Protein 1P0K (pdb70)

Nearest PDB structures (foldseek):
  1p0k-assembly1_B  TM=1.003E+00  e=6.984E-64  Bacillus subtilis
  1p0k-assembly1_A  TM=1.002E+00  e=3.622E-60  Bacillus subtilis
  1p0n-assembly1_B  TM=1.001E+00  e=4.577E-59  Bacillus subtilis
  3sr7-assembly1_C  TM=9.109E-01  e=2.997E-23  Streptococcus mutans
  3sr7-assembly1_A  TM=9.027E-01  e=6.453E-23  Streptococcus mutans

B-factor: mean 39.79, std 11.66, range [3.36, 75.83]

Structure (mmCIF, N/CA/C/O backbone):
data_1P0K
#
_entry.id   1P0K
#
_cell.length_a   115.833
_cell.length_b   115.833
_cell.length_c   141.520
_cell.angle_alpha   90.00
_cell.angle_beta   90.00
_cell.angle_gamma   90.00
#
_symmetry.space_group_name_H-M   'I 4'
#
loop_
_entity.id
_entity.type
_entity.pdbx_description
1 polymer 'Isopentenyl-diphosphate delta-isomerase'
2 non-polymer 'PHOSPHATE ION'
3 water water
#
loop_
_atom_site.group_PDB
_atom_site.id
_atom_site.type_symbol
_atom_site.label_atom_id
_atom_site.label_alt_id
_atom_site.label_comp_id
_atom_site.label_asym_id
_atom_site.label_entity_id
_atom_site.label_seq_id
_atom_site.pdbx_PDB_ins_code
_atom_site.Cartn_x
_atom_site.Cartn_y
_atom_site.Cartn_z
_atom_site.occupancy
_atom_site.B_iso_or_equiv
_atom_site.auth_seq_id
_atom_site.auth_comp_id
_atom_site.auth_asym_id
_atom_site.auth_atom_id
_atom_site.pdbx_PDB_model_num
ATOM 1 N N . ARG A 1 21 ? 18.807 -6.196 11.453 1.00 60.78 21 ARG A N 1
ATOM 2 C CA . ARG A 1 21 ? 17.618 -5.798 12.258 1.00 60.07 21 ARG A CA 1
ATOM 3 C C . ARG A 1 21 ? 17.871 -4.502 13.036 1.00 59.01 21 ARG A C 1
ATOM 4 O O . ARG A 1 21 ? 18.929 -3.884 12.910 1.00 59.73 21 ARG A O 1
ATOM 12 N N . GLU A 1 22 ? 16.900 -4.090 13.844 1.00 56.64 22 GLU A N 1
ATOM 13 C CA . GLU A 1 22 ? 17.038 -2.851 14.602 1.00 53.22 22 GLU A CA 1
ATOM 14 C C . GLU A 1 22 ? 17.810 -2.977 15.925 1.00 47.92 22 GLU A C 1
ATOM 15 O O . GLU A 1 22 ? 17.759 -4.003 16.598 1.00 46.44 22 GLU A O 1
ATOM 21 N N . THR A 1 23 ? 18.525 -1.915 16.283 1.00 42.07 23 THR A N 1
ATOM 22 C CA . THR A 1 23 ? 19.297 -1.864 17.526 1.00 37.87 23 THR A CA 1
ATOM 23 C C . THR A 1 23 ? 18.385 -1.470 18.686 1.00 34.62 23 THR A C 1
ATOM 24 O O . THR A 1 23 ? 18.765 -1.587 19.851 1.00 33.89 23 THR A O 1
ATOM 28 N N . GLY A 1 24 ? 17.197 -0.975 18.357 1.00 31.77 24 GLY A N 1
ATOM 29 C CA . GLY A 1 24 ? 16.274 -0.519 19.381 1.00 30.35 24 GLY A CA 1
ATOM 30 C C . GLY A 1 24 ? 16.533 0.941 19.764 1.00 30.75 24 GLY A C 1
ATOM 31 O O . GLY A 1 24 ? 15.739 1.557 20.493 1.00 31.64 24 GLY A O 1
ATOM 32 N N . LEU A 1 25 ? 17.629 1.513 19.277 1.00 29.39 25 LEU A N 1
ATOM 33 C CA . LEU A 1 25 ? 17.962 2.904 19.622 1.00 29.15 25 LEU A CA 1
ATOM 34 C C . LEU A 1 25 ? 16.924 3.936 19.138 1.00 30.91 25 LEU A C 1
ATOM 35 O O . LEU A 1 25 ? 16.826 5.019 19.711 1.00 29.59 25 LEU A O 1
ATOM 40 N N . ASP A 1 26 ? 16.135 3.601 18.118 1.00 29.43 26 ASP A N 1
ATOM 41 C CA . ASP A 1 26 ? 15.081 4.522 17.660 1.00 33.52 26 ASP A CA 1
ATOM 42 C C . ASP A 1 26 ? 13.949 4.622 18.704 1.00 32.98 26 ASP A C 1
ATOM 43 O O . ASP A 1 26 ? 13.121 5.526 18.633 1.00 33.85 26 ASP A O 1
ATOM 48 N N . ASP A 1 27 ? 13.909 3.685 19.657 1.00 30.83 27 ASP A N 1
ATOM 49 C CA . ASP A 1 27 ? 12.914 3.702 20.726 1.00 30.73 27 ASP A CA 1
ATOM 50 C C . ASP A 1 27 ? 13.363 4.646 21.846 1.00 30.32 27 ASP A C 1
ATOM 51 O O . ASP A 1 27 ? 12.699 4.748 22.876 1.00 31.14 27 ASP A O 1
ATOM 56 N N . ILE A 1 28 ? 14.491 5.313 21.647 1.00 29.04 28 ILE A N 1
ATOM 57 C CA . ILE A 1 28 ? 15.034 6.243 22.647 1.00 27.84 28 ILE A CA 1
ATOM 58 C C . ILE A 1 28 ? 14.958 7.690 22.126 1.00 28.41 28 ILE A C 1
ATOM 59 O O . ILE A 1 28 ? 15.363 7.983 20.994 1.00 28.96 28 ILE A O 1
ATOM 64 N N . THR A 1 29 ? 14.384 8.577 22.940 1.00 30.06 29 THR A N 1
ATOM 65 C CA . THR A 1 29 ? 14.289 9.999 22.604 1.00 30.63 29 THR A CA 1
ATOM 66 C C . THR A 1 29 ? 14.800 10.820 23.783 1.00 29.92 29 THR A C 1
ATOM 67 O O . THR A 1 29 ? 14.247 10.747 24.881 1.00 29.66 29 THR A O 1
ATOM 71 N N . PHE A 1 30 ? 15.854 11.597 23.555 1.00 31.00 30 PHE A N 1
ATOM 72 C CA . PHE A 1 30 ? 16.399 12.445 24.614 1.00 30.71 30 PHE A CA 1
ATOM 73 C C . PHE A 1 30 ? 15.370 13.539 24.895 1.00 31.38 30 PHE A C 1
ATOM 74 O O . PHE A 1 30 ? 14.629 13.963 23.986 1.00 30.21 30 PHE A O 1
ATOM 82 N N . VAL A 1 31 ? 15.319 13.980 26.148 1.00 29.78 31 VAL A N 1
ATOM 83 C CA . VAL A 1 31 ? 14.445 15.080 26.526 1.00 31.54 31 VAL A CA 1
ATOM 84 C C . VAL A 1 31 ? 15.213 16.351 26.121 1.00 32.37 31 VAL A C 1
ATOM 85 O O . VAL A 1 31 ? 16.352 16.553 26.538 1.00 32.90 31 VAL A O 1
ATOM 89 N N . HIS A 1 32 ? 14.594 17.180 25.284 1.00 31.54 32 HIS A N 1
ATOM 90 C CA . HIS A 1 32 ? 15.206 18.417 24.810 1.00 33.20 32 HIS A CA 1
ATOM 91 C C . HIS A 1 32 ? 15.554 19.390 25.935 1.00 32.47 32 HIS A C 1
ATOM 92 O O . HIS A 1 32 ? 14.749 19.626 26.848 1.00 33.71 32 HIS A O 1
ATOM 99 N N . VAL A 1 33 ? 16.762 19.938 25.863 1.00 32.12 33 VAL A N 1
ATOM 100 C CA . VAL A 1 33 ? 17.266 20.899 26.843 1.00 34.65 33 VAL A CA 1
ATOM 101 C C . VAL A 1 33 ? 17.290 22.249 26.135 1.00 34.14 33 VAL A C 1
ATOM 102 O O . VAL A 1 33 ? 18.019 22.429 25.166 1.00 32.85 33 VAL A O 1
ATOM 106 N N . SER A 1 34 ? 16.471 23.183 26.618 1.00 33.04 34 SER A N 1
ATOM 107 C CA . SER A 1 34 ? 16.368 24.517 26.020 1.00 33.03 34 SER A CA 1
ATOM 108 C C . SER A 1 34 ? 17.531 25.469 26.305 1.00 33.32 34 SER A C 1
ATOM 109 O O . SER A 1 34 ? 17.858 26.322 25.472 1.00 33.99 34 SER A O 1
ATOM 112 N N . LEU A 1 35 ? 18.131 25.313 27.483 1.00 34.18 35 LEU A N 1
ATOM 113 C CA . LEU A 1 35 ? 19.231 26.154 27.962 1.00 36.13 35 LEU A CA 1
ATOM 114 C C . LEU A 1 35 ? 20.427 25.296 28.405 1.00 36.37 35 LEU A C 1
ATOM 115 O O . LEU A 1 35 ? 20.755 25.222 29.588 1.00 35.16 35 LEU A O 1
ATOM 120 N N . PRO A 1 36 ? 21.091 24.632 27.452 1.00 35.70 36 PRO A N 1
ATOM 121 C CA . PRO A 1 36 ? 22.242 23.786 27.778 1.00 38.14 36 PRO A CA 1
ATOM 122 C C . PRO A 1 36 ? 23.373 24.521 28.515 1.00 41.18 36 PRO A C 1
ATOM 123 O O . PRO A 1 36 ? 24.102 23.913 29.293 1.00 42.58 36 PRO A O 1
ATOM 127 N N . ASP A 1 37 ? 23.524 25.820 28.278 1.00 43.72 37 ASP A N 1
ATOM 128 C CA . ASP A 1 37 ? 24.556 26.595 28.987 1.00 46.09 37 ASP A CA 1
ATOM 129 C C . ASP A 1 37 ? 25.922 25.934 28.855 1.00 47.68 37 ASP A C 1
ATOM 130 O O . ASP A 1 37 ? 26.665 25.826 29.831 1.00 48.48 37 ASP A O 1
ATOM 135 N N . LEU A 1 38 ? 26.256 25.500 27.650 1.00 47.68 38 LEU A N 1
ATOM 136 C CA . LEU A 1 38 ? 27.521 24.828 27.436 1.00 48.22 38 LEU A CA 1
ATOM 137 C C . LEU A 1 38 ? 28.111 25.213 26.093 1.00 48.04 38 LEU A C 1
ATOM 138 O O . LEU A 1 38 ? 27.389 25.367 25.105 1.00 47.93 38 LEU A O 1
ATOM 143 N N . ALA A 1 39 ? 29.430 25.384 26.059 1.00 49.83 39 ALA A N 1
ATOM 144 C CA . ALA A 1 39 ? 30.121 25.716 24.813 1.00 49.29 39 ALA A CA 1
ATOM 145 C C . ALA A 1 39 ? 30.778 24.434 24.312 1.00 48.74 39 ALA A C 1
ATOM 146 O O . ALA A 1 39 ? 31.298 23.652 25.101 1.00 48.25 39 ALA A O 1
ATOM 148 N N . LEU A 1 40 ? 30.742 24.236 22.999 1.00 49.61 40 LEU A N 1
ATOM 149 C CA . LEU A 1 40 ? 31.308 23.062 22.353 1.00 52.32 40 LEU A CA 1
ATOM 150 C C . LEU A 1 40 ? 32.733 22.740 22.795 1.00 53.13 40 LEU A C 1
ATOM 151 O O . LEU A 1 40 ? 33.117 21.574 22.825 1.00 53.71 40 LEU A O 1
ATOM 156 N N . GLU A 1 41 ? 33.504 23.769 23.150 1.00 54.08 41 GLU A N 1
ATOM 157 C CA . GLU A 1 41 ? 34.896 23.600 23.579 1.00 55.04 41 GLU A CA 1
ATOM 158 C C . GLU A 1 41 ? 35.066 23.097 25.008 1.00 53.79 41 GLU A C 1
ATOM 159 O O . GLU A 1 41 ? 36.162 22.699 25.401 1.00 53.14 41 GLU A O 1
ATOM 165 N N . GLN A 1 42 ? 33.998 23.124 25.794 1.00 51.86 42 GLN A N 1
ATOM 166 C CA . GLN A 1 42 ? 34.080 22.651 27.173 1.00 50.20 42 GLN A CA 1
ATOM 167 C C . GLN A 1 42 ? 33.738 21.159 27.265 1.00 48.49 42 GLN A C 1
ATOM 168 O O . GLN A 1 42 ? 33.896 20.534 28.320 1.00 46.48 42 GLN A O 1
ATOM 174 N N . VAL A 1 43 ? 33.274 20.589 26.159 1.00 46.15 43 VAL A N 1
ATOM 175 C CA . VAL A 1 43 ? 32.890 19.187 26.161 1.00 45.30 43 VAL A CA 1
ATOM 176 C C . VAL A 1 43 ? 34.074 18.230 26.208 1.00 44.72 43 VAL A C 1
ATOM 177 O O . VAL A 1 43 ? 34.987 18.313 25.382 1.00 45.67 43 VAL A O 1
ATOM 181 N N . ASP A 1 44 ? 34.043 17.334 27.189 1.00 44.43 44 ASP A N 1
ATOM 182 C CA . ASP A 1 44 ? 35.077 16.319 27.389 1.00 45.15 44 ASP A CA 1
ATOM 183 C C . ASP A 1 44 ? 34.521 14.926 27.061 1.00 45.00 44 ASP A C 1
ATOM 184 O O . ASP A 1 44 ? 33.610 14.439 27.736 1.00 44.31 44 ASP A O 1
ATOM 189 N N . ILE A 1 45 ? 35.081 14.270 26.050 1.00 43.53 45 ILE A N 1
ATOM 190 C CA . ILE A 1 45 ? 34.592 12.947 25.679 1.00 42.43 45 ILE A CA 1
ATOM 191 C C . ILE A 1 45 ? 35.459 11.791 26.171 1.00 43.13 45 ILE A C 1
ATOM 192 O O . ILE A 1 45 ? 35.329 10.655 25.701 1.00 41.89 45 ILE A O 1
ATOM 197 N N . SER A 1 46 ? 36.340 12.064 27.123 1.00 42.71 46 SER A N 1
ATOM 198 C CA . SER A 1 46 ? 37.192 11.009 27.647 1.00 44.31 46 SER A CA 1
ATOM 199 C C . SER A 1 46 ? 36.327 10.041 28.447 1.00 44.09 46 SER A C 1
ATOM 200 O O . SER A 1 46 ? 35.295 10.429 29.005 1.00 43.77 46 SER A O 1
ATOM 203 N N . THR A 1 47 ? 36.733 8.779 28.503 1.00 41.69 47 THR A N 1
ATOM 204 C CA . THR A 1 47 ? 35.941 7.782 29.215 1.00 43.14 47 THR A CA 1
ATOM 205 C C . THR A 1 47 ? 36.809 6.679 29.819 1.00 45.03 47 THR A C 1
ATOM 206 O O . THR A 1 47 ? 38.035 6.758 29.801 1.00 44.95 47 THR A O 1
ATOM 210 N N . LYS A 1 48 ? 36.163 5.642 30.338 1.00 47.52 48 LYS A N 1
ATOM 211 C CA . LYS A 1 48 ? 36.885 4.527 30.930 1.00 49.23 48 LYS A CA 1
ATOM 212 C C . LYS A 1 48 ? 36.302 3.161 30.616 1.00 49.44 48 LYS A C 1
ATOM 213 O O . LYS A 1 48 ? 35.088 2.972 30.587 1.00 49.51 48 LYS A O 1
ATOM 219 N N . ILE A 1 49 ? 37.186 2.205 30.369 1.00 48.85 49 ILE A N 1
ATOM 220 C CA . ILE A 1 49 ? 36.782 0.845 30.100 1.00 51.09 49 ILE A CA 1
ATOM 221 C C . ILE A 1 49 ? 37.445 0.034 31.201 1.00 52.59 49 ILE A C 1
ATOM 222 O O . ILE A 1 49 ? 38.616 -0.327 31.101 1.00 52.59 49 ILE A O 1
ATOM 227 N N . GLY A 1 50 ? 36.696 -0.243 32.261 1.00 54.45 50 GLY A N 1
ATOM 228 C CA . GLY A 1 50 ? 37.268 -0.979 33.367 1.00 55.96 50 GLY A CA 1
ATOM 229 C C . GLY A 1 50 ? 38.299 -0.054 33.993 1.00 55.17 50 GLY A C 1
ATOM 230 O O . GLY A 1 50 ? 37.957 1.046 34.398 1.00 55.62 50 GLY A O 1
ATOM 231 N N . GLU A 1 51 ? 39.560 -0.475 34.028 1.00 56.30 51 GLU A N 1
ATOM 232 C CA . GLU A 1 51 ? 40.623 0.330 34.613 1.00 56.10 51 GLU A CA 1
ATOM 233 C C . GLU A 1 51 ? 41.352 1.179 33.572 1.00 54.00 51 GLU A C 1
ATOM 234 O O . GLU A 1 51 ? 42.165 2.032 33.916 1.00 52.53 51 GLU A O 1
ATOM 240 N N . LEU A 1 52 ? 41.052 0.947 32.297 1.00 51.59 52 LEU A N 1
ATOM 241 C CA . LEU A 1 52 ? 41.678 1.694 31.209 1.00 48.92 52 LEU A CA 1
ATOM 242 C C . LEU A 1 52 ? 41.050 3.048 30.983 1.00 47.87 52 LEU A C 1
ATOM 243 O O . LEU A 1 52 ? 39.845 3.223 31.138 1.00 47.17 52 LEU A O 1
ATOM 248 N N . SER A 1 53 ? 41.872 4.002 30.577 1.00 48.17 53 SER A N 1
ATOM 249 C CA . SER A 1 53 ? 41.394 5.346 30.311 1.00 49.17 53 SER A CA 1
ATOM 250 C C . SER A 1 53 ? 41.552 5.625 28.835 1.00 48.72 53 SER A C 1
ATOM 251 O O . SER A 1 53 ? 42.611 5.371 28.252 1.00 50.66 53 SER A O 1
ATOM 254 N N . SER A 1 54 ? 40.497 6.144 28.223 1.00 46.55 54 SER A N 1
ATOM 255 C CA . SER A 1 54 ? 40.524 6.459 26.804 1.00 44.68 54 SER A CA 1
ATOM 256 C C . SER A 1 54 ? 40.088 7.897 26.517 1.00 43.52 54 SER A C 1
ATOM 257 O O . SER A 1 54 ? 39.140 8.404 27.098 1.00 44.97 54 SER A O 1
ATOM 260 N N . SER A 1 55 ? 40.785 8.550 25.611 1.00 42.37 55 SER A N 1
ATOM 261 C CA . SER A 1 55 ? 40.450 9.908 25.249 1.00 42.36 55 SER A CA 1
ATOM 262 C C . SER A 1 55 ? 39.232 9.953 24.322 1.00 41.09 55 SER A C 1
ATOM 263 O O . SER A 1 55 ? 38.680 11.025 24.054 1.00 41.44 55 SER A O 1
ATOM 266 N N . SER A 1 56 ? 38.826 8.793 23.816 1.00 40.40 56 SER A N 1
ATOM 267 C CA . SER A 1 56 ? 37.674 8.703 22.917 1.00 38.43 56 SER A CA 1
ATOM 268 C C . SER A 1 56 ? 36.662 7.660 23.382 1.00 36.60 56 SER A C 1
ATOM 269 O O . SER A 1 56 ? 37.032 6.633 23.957 1.00 37.03 56 SER A O 1
ATOM 272 N N . PRO A 1 57 ? 35.361 7.926 23.158 1.00 34.54 57 PRO A N 1
ATOM 273 C CA . PRO A 1 57 ? 34.294 6.999 23.547 1.00 34.66 57 PRO A CA 1
ATOM 274 C C . PRO A 1 57 ? 33.927 6.122 22.332 1.00 34.11 57 PRO A C 1
ATOM 275 O O . PRO A 1 57 ? 32.940 5.381 22.341 1.00 32.99 57 PRO A O 1
ATOM 279 N N . ILE A 1 58 ? 34.738 6.217 21.281 1.00 32.75 58 ILE A N 1
ATOM 280 C CA . ILE A 1 58 ? 34.519 5.426 20.072 1.00 32.54 58 ILE A CA 1
ATOM 281 C C . ILE A 1 58 ? 35.807 4.720 19.676 1.00 31.58 58 ILE A C 1
ATOM 282 O O . ILE A 1 58 ? 36.875 5.322 19.711 1.00 31.22 58 ILE A O 1
ATOM 287 N N . PHE A 1 59 ? 35.725 3.432 19.359 1.00 31.23 59 PHE A N 1
ATOM 288 C CA . PHE A 1 59 ? 36.926 2.731 18.920 1.00 32.00 59 PHE A CA 1
ATOM 289 C C . PHE A 1 59 ? 36.664 2.035 17.596 1.00 30.99 59 PHE A C 1
ATOM 290 O O . PHE A 1 59 ? 35.515 1.859 17.183 1.00 31.57 59 PHE A O 1
ATOM 298 N N . ILE A 1 60 ? 37.745 1.665 16.922 1.00 31.47 60 ILE A N 1
ATOM 299 C CA . ILE A 1 60 ? 37.662 0.994 15.635 1.00 33.29 60 ILE A CA 1
ATOM 300 C C . ILE A 1 60 ? 37.692 -0.505 15.811 1.00 34.03 60 ILE A C 1
ATOM 301 O O . ILE A 1 60 ? 38.559 -1.025 16.507 1.00 34.74 60 ILE A O 1
ATOM 306 N N . ASN A 1 61 ? 36.749 -1.190 15.179 1.00 35.85 61 ASN A N 1
ATOM 307 C CA . ASN A 1 61 ? 36.676 -2.647 15.182 1.00 38.46 61 ASN A CA 1
ATOM 308 C C . ASN A 1 61 ? 37.171 -3.130 13.816 1.00 41.35 61 ASN A C 1
ATOM 309 O O . ASN A 1 61 ? 36.441 -3.056 12.821 1.00 42.00 61 ASN A O 1
ATOM 314 N N . ALA A 1 62 ? 38.399 -3.620 13.750 1.00 42.33 62 ALA A N 1
ATOM 315 C CA . ALA A 1 62 ? 38.926 -4.122 12.486 1.00 44.84 62 ALA A CA 1
ATOM 316 C C . ALA A 1 62 ? 38.295 -5.475 12.142 1.00 48.24 62 ALA A C 1
ATOM 317 O O . ALA A 1 62 ? 37.797 -6.177 13.020 1.00 48.52 62 ALA A O 1
ATOM 319 N N . MET A 1 63 ? 38.289 -5.830 10.862 1.00 52.05 63 MET A N 1
ATOM 320 C CA . MET A 1 63 ? 37.769 -7.134 10.460 1.00 55.82 63 MET A CA 1
ATOM 321 C C . MET A 1 63 ? 38.945 -8.084 10.276 1.00 56.07 63 MET A C 1
ATOM 322 O O . MET A 1 63 ? 40.091 -7.656 10.065 1.00 55.00 63 MET A O 1
ATOM 327 N N . THR A 1 64 ? 38.664 -9.380 10.348 1.00 57.10 64 THR A N 1
ATOM 328 C CA . THR A 1 64 ? 39.707 -10.382 10.176 1.00 57.56 64 THR A CA 1
ATOM 329 C C . THR A 1 64 ? 40.251 -10.303 8.749 1.00 56.47 64 THR A C 1
ATOM 330 O O . THR A 1 64 ? 41.446 -10.480 8.528 1.00 56.81 64 THR A O 1
ATOM 334 N N . GLY A 1 65 ? 39.371 -10.022 7.787 1.00 56.11 65 GLY A N 1
ATOM 335 C CA . GLY A 1 65 ? 39.792 -9.913 6.396 1.00 55.27 65 GLY A CA 1
ATOM 336 C C . GLY A 1 65 ? 40.171 -11.233 5.739 1.00 54.90 65 GLY A C 1
ATOM 337 O O . GLY A 1 65 ? 39.957 -12.303 6.313 1.00 54.08 65 GLY A O 1
ATOM 338 N N . GLY A 1 66 ? 40.743 -11.157 4.538 1.00 53.93 66 GLY A N 1
ATOM 339 C CA . GLY A 1 66 ? 41.136 -12.358 3.814 1.00 54.06 66 GLY A CA 1
ATOM 340 C C . GLY A 1 66 ? 42.587 -12.769 4.013 1.00 54.91 66 GLY A C 1
ATOM 341 O O . GLY A 1 66 ? 43.084 -13.702 3.366 1.00 54.43 66 GLY A O 1
ATOM 342 N N . GLY A 1 67 ? 43.278 -12.078 4.912 1.00 52.64 67 GLY A N 1
ATOM 343 C CA . GLY A 1 67 ? 44.668 -12.404 5.164 1.00 51.87 67 GLY A CA 1
ATOM 344 C C . GLY A 1 67 ? 45.567 -11.855 4.076 1.00 50.11 67 GLY A C 1
ATOM 345 O O . GLY A 1 67 ? 45.175 -10.966 3.314 1.00 51.87 67 GLY A O 1
ATOM 346 N N . GLY A 1 68 ? 46.777 -12.382 3.997 1.00 48.53 68 GLY A N 1
ATOM 347 C CA . GLY A 1 68 ? 47.702 -11.912 2.987 1.00 46.11 68 GLY A CA 1
ATOM 348 C C . GLY A 1 68 ? 48.182 -10.504 3.290 1.00 45.00 68 GLY A C 1
ATOM 349 O O . GLY A 1 68 ? 47.884 -9.944 4.349 1.00 41.52 68 GLY A O 1
ATOM 350 N N . LYS A 1 69 ? 48.921 -9.932 2.345 1.00 43.32 69 LYS A N 1
ATOM 351 C CA . LYS A 1 69 ? 49.463 -8.594 2.487 1.00 42.78 69 LYS A CA 1
ATOM 352 C C . LYS A 1 69 ? 48.384 -7.527 2.477 1.00 39.82 69 LYS A C 1
ATOM 353 O O . LYS A 1 69 ? 48.600 -6.417 2.952 1.00 39.26 69 LYS A O 1
ATOM 359 N N . LEU A 1 70 ? 47.219 -7.849 1.930 1.00 38.59 70 LEU A N 1
ATOM 360 C CA . LEU A 1 70 ? 46.142 -6.863 1.907 1.00 37.87 70 LEU A CA 1
ATOM 361 C C . LEU A 1 70 ? 45.667 -6.633 3.354 1.00 34.99 70 LEU A C 1
ATOM 362 O O . LEU A 1 70 ? 45.498 -5.505 3.775 1.00 34.16 70 LEU A O 1
ATOM 367 N N . THR A 1 71 ? 45.452 -7.703 4.105 1.00 36.41 71 THR A N 1
ATOM 368 C CA . THR A 1 71 ? 45.022 -7.552 5.499 1.00 37.50 71 THR A CA 1
ATOM 369 C C . THR A 1 71 ? 46.135 -6.839 6.285 1.00 35.80 71 THR A C 1
ATOM 370 O O . THR A 1 71 ? 45.865 -6.026 7.165 1.00 33.89 71 THR A O 1
ATOM 374 N N . TYR A 1 72 ? 47.386 -7.132 5.942 1.00 35.64 72 TYR A N 1
ATOM 375 C CA . TYR A 1 72 ? 48.530 -6.485 6.588 1.00 33.46 72 TYR A CA 1
ATOM 376 C C . TYR A 1 72 ? 48.464 -4.963 6.423 1.00 33.47 72 TYR A C 1
ATOM 377 O O . TYR A 1 72 ? 48.613 -4.199 7.386 1.00 31.09 72 TYR A O 1
ATOM 386 N N . GLU A 1 73 ? 48.231 -4.503 5.194 1.00 31.38 73 GLU A N 1
ATOM 387 C CA . GLU A 1 73 ? 48.179 -3.062 4.948 1.00 31.53 73 GLU A CA 1
ATOM 388 C C . GLU A 1 73 ? 46.939 -2.408 5.514 1.00 30.91 73 GLU A C 1
ATOM 389 O O . GLU A 1 73 ? 46.981 -1.256 5.951 1.00 31.61 73 GLU A O 1
ATOM 395 N N . ILE A 1 74 ? 45.825 -3.133 5.503 1.00 31.66 74 ILE A N 1
ATOM 396 C CA . ILE A 1 74 ? 44.602 -2.584 6.074 1.00 29.79 74 ILE A CA 1
ATOM 397 C C . ILE A 1 74 ? 44.879 -2.369 7.570 1.00 28.89 74 ILE A C 1
ATOM 398 O O . ILE A 1 74 ? 44.624 -1.285 8.107 1.00 28.53 74 ILE A O 1
ATOM 403 N N . ASN A 1 75 ? 45.414 -3.399 8.233 1.00 30.09 75 ASN A N 1
ATOM 404 C CA . ASN A 1 75 ? 45.714 -3.286 9.673 1.00 31.55 75 ASN A CA 1
ATOM 405 C C . ASN A 1 75 ? 46.736 -2.187 9.945 1.00 32.21 75 ASN A C 1
ATOM 406 O O . ASN A 1 75 ? 46.586 -1.405 10.890 1.00 31.46 75 ASN A O 1
ATOM 411 N N . LYS A 1 76 ? 47.765 -2.096 9.111 1.00 31.73 76 LYS A N 1
ATOM 412 C CA . LYS A 1 76 ? 48.760 -1.050 9.319 1.00 32.17 76 LYS A CA 1
ATOM 413 C C . LYS A 1 76 ? 48.109 0.335 9.210 1.00 34.52 76 LYS A C 1
ATOM 414 O O . LYS A 1 76 ? 48.385 1.227 10.030 1.00 33.41 76 LYS A O 1
ATOM 420 N N . SER A 1 77 ? 47.229 0.527 8.219 1.00 32.39 77 SER A N 1
ATOM 421 C CA . SER A 1 77 ? 46.566 1.819 8.059 1.00 31.83 77 SER A CA 1
ATOM 422 C C . SER A 1 77 ? 45.612 2.125 9.208 1.00 31.20 77 SER A C 1
ATOM 423 O O . SER A 1 77 ? 45.534 3.259 9.668 1.00 31.85 77 SER A O 1
ATOM 426 N N . LEU A 1 78 ? 44.864 1.118 9.652 1.00 32.71 78 LEU A N 1
ATOM 427 C CA . LEU A 1 78 ? 43.939 1.320 10.777 1.00 30.79 78 LEU A CA 1
ATOM 428 C C . LEU A 1 78 ? 44.747 1.729 12.011 1.00 30.35 78 LEU A C 1
ATOM 429 O O . LEU A 1 78 ? 44.359 2.636 12.741 1.00 30.83 78 LEU A O 1
ATOM 434 N N . ALA A 1 79 ? 45.873 1.059 12.228 1.00 30.25 79 ALA A N 1
ATOM 435 C CA . ALA A 1 79 ? 46.734 1.368 13.375 1.00 32.27 79 ALA A CA 1
ATOM 436 C C . ALA A 1 79 ? 47.296 2.793 13.270 1.00 33.74 79 ALA A C 1
ATOM 437 O O . ALA A 1 79 ? 47.339 3.533 14.263 1.00 34.22 79 ALA A O 1
ATOM 439 N N . ARG A 1 80 ? 47.734 3.189 12.076 1.00 34.17 80 ARG A N 1
ATOM 440 C CA . ARG A 1 80 ? 48.255 4.550 11.915 1.00 37.31 80 ARG A CA 1
ATOM 441 C C . ARG A 1 80 ? 47.169 5.591 12.181 1.00 35.70 80 ARG A C 1
ATOM 442 O O . ARG A 1 80 ? 47.405 6.575 12.877 1.00 36.54 80 ARG A O 1
ATOM 450 N N . ALA A 1 81 ? 45.975 5.383 11.635 1.00 35.35 81 ALA A N 1
ATOM 451 C CA . ALA A 1 81 ? 44.902 6.350 11.863 1.00 36.14 81 ALA A CA 1
ATOM 452 C C . ALA A 1 81 ? 44.507 6.383 13.351 1.00 36.92 81 ALA A C 1
ATOM 453 O O . ALA A 1 81 ? 44.329 7.459 13.933 1.00 38.15 81 ALA A O 1
ATOM 455 N N . ALA A 1 82 ? 44.394 5.208 13.973 1.00 37.45 82 ALA A N 1
ATOM 456 C CA . ALA A 1 82 ? 44.039 5.132 15.393 1.00 37.35 82 ALA A CA 1
ATOM 457 C C . ALA A 1 82 ? 45.057 5.899 16.231 1.00 37.42 82 ALA A C 1
ATOM 458 O O . ALA A 1 82 ? 44.700 6.629 17.149 1.00 37.82 82 ALA A O 1
ATOM 460 N N . SER A 1 83 ? 46.329 5.727 15.900 1.00 38.46 83 SER A N 1
ATOM 461 C CA . SER A 1 83 ? 47.399 6.390 16.629 1.00 39.53 83 SER A CA 1
ATOM 462 C C . SER A 1 83 ? 47.330 7.914 16.511 1.00 40.83 83 SER A C 1
ATOM 463 O O . SER A 1 83 ? 47.538 8.630 17.497 1.00 40.53 83 SER A O 1
ATOM 466 N N . GLN A 1 84 ? 47.027 8.403 15.313 1.00 40.06 84 GLN A N 1
ATOM 467 C CA . GLN A 1 84 ? 46.958 9.839 15.071 1.00 43.07 84 GLN A CA 1
ATOM 468 C C . GLN A 1 84 ? 45.702 10.480 15.636 1.00 42.83 84 GLN A C 1
ATOM 469 O O . GLN A 1 84 ? 45.746 11.601 16.144 1.00 42.30 84 GLN A O 1
ATOM 475 N N . ALA A 1 85 ? 44.584 9.765 15.556 1.00 40.62 85 ALA A N 1
ATOM 476 C CA . ALA A 1 85 ? 43.320 10.281 16.066 1.00 40.75 85 ALA A CA 1
ATOM 477 C C . ALA A 1 85 ? 43.196 10.092 17.573 1.00 40.26 85 ALA A C 1
ATOM 478 O O . ALA A 1 85 ? 42.340 10.702 18.204 1.00 40.09 85 ALA A O 1
ATOM 480 N N . GLY A 1 86 ? 44.039 9.229 18.140 1.00 40.75 86 GLY A N 1
ATOM 481 C CA . GLY A 1 86 ? 43.993 8.971 19.571 1.00 37.99 86 GLY A CA 1
ATOM 482 C C . GLY A 1 86 ? 42.851 8.059 20.002 1.00 37.49 86 GLY A C 1
ATOM 483 O O . GLY A 1 86 ? 42.392 8.133 21.142 1.00 39.60 86 GLY A O 1
ATOM 484 N N . ILE A 1 87 ? 42.369 7.199 19.111 1.00 34.81 87 ILE A N 1
ATOM 485 C CA . ILE A 1 87 ? 41.292 6.305 19.484 1.00 33.04 87 ILE A CA 1
ATOM 486 C C . ILE A 1 87 ? 41.757 4.863 19.531 1.00 31.30 87 ILE A C 1
ATOM 487 O O . ILE A 1 87 ? 42.728 4.475 18.875 1.00 31.99 87 ILE A O 1
ATOM 492 N N . PRO A 1 88 ? 41.080 4.047 20.340 1.00 29.96 88 PRO A N 1
ATOM 493 C CA . PRO A 1 88 ? 41.486 2.643 20.434 1.00 29.83 88 PRO A CA 1
ATOM 494 C C . PRO A 1 88 ? 41.177 1.801 19.212 1.00 28.85 88 PRO A C 1
ATOM 495 O O . PRO A 1 88 ? 40.265 2.103 18.446 1.00 29.41 88 PRO A O 1
ATOM 499 N N . LEU A 1 89 ? 41.984 0.764 19.025 1.00 28.27 89 LEU A N 1
ATOM 500 C CA . LEU A 1 89 ? 41.848 -0.158 17.902 1.00 30.33 89 LEU A CA 1
ATOM 501 C C . LEU A 1 89 ? 41.721 -1.598 18.380 1.00 29.89 89 LEU A C 1
ATOM 502 O O . LEU A 1 89 ? 42.596 -2.105 19.090 1.00 29.69 89 LEU A O 1
ATOM 507 N N . ALA A 1 90 ? 40.646 -2.258 17.973 1.00 27.76 90 ALA A N 1
ATOM 508 C CA . ALA A 1 90 ? 40.425 -3.655 18.318 1.00 29.26 90 ALA A CA 1
ATOM 509 C C . ALA A 1 90 ? 40.711 -4.442 17.036 1.00 32.23 90 ALA A C 1
ATOM 510 O O . ALA A 1 90 ? 40.047 -4.234 16.001 1.00 32.32 90 ALA A O 1
ATOM 512 N N . VAL A 1 91 ? 41.697 -5.334 17.080 1.00 29.55 91 VAL A N 1
ATOM 513 C CA . VAL A 1 91 ? 42.029 -6.107 15.888 1.00 30.32 91 VAL A CA 1
ATOM 514 C C . VAL A 1 91 ? 41.006 -7.217 15.605 1.00 31.58 91 VAL A C 1
ATOM 515 O O . VAL A 1 91 ? 40.155 -7.525 16.455 1.00 30.78 91 VAL A O 1
ATOM 519 N N . GLY A 1 92 ? 41.071 -7.775 14.395 1.00 31.55 92 GLY A N 1
ATOM 520 C CA . GLY A 1 92 ? 40.208 -8.886 14.027 1.00 33.40 92 GLY A CA 1
ATOM 521 C C . GLY A 1 92 ? 40.729 -10.130 14.750 1.00 34.74 92 GLY A C 1
ATOM 522 O O . GLY A 1 92 ? 41.717 -10.039 15.487 1.00 31.96 92 GLY A O 1
ATOM 523 N N . SER A 1 93 ? 40.095 -11.285 14.551 1.00 34.29 93 SER A N 1
ATOM 524 C CA . SER A 1 93 ? 40.515 -12.516 15.233 1.00 37.66 93 SER A CA 1
ATOM 525 C C . SER A 1 93 ? 41.989 -12.882 15.031 1.00 37.80 93 SER A C 1
ATOM 526 O O . SER A 1 93 ? 42.494 -12.862 13.912 1.00 37.17 93 SER A O 1
ATOM 529 N N . GLN A 1 94 ? 42.670 -13.232 16.119 1.00 37.72 94 GLN A N 1
ATOM 530 C CA . GLN A 1 94 ? 44.080 -13.599 16.042 1.00 36.83 94 GLN A CA 1
ATOM 531 C C . GLN A 1 94 ? 44.260 -15.108 16.082 1.00 38.19 94 GLN A C 1
ATOM 532 O O . GLN A 1 94 ? 45.390 -15.590 16.130 1.00 38.50 94 GLN A O 1
ATOM 538 N N . MET A 1 95 ? 43.155 -15.846 16.058 1.00 41.29 95 MET A N 1
ATOM 539 C CA . MET A 1 95 ? 43.203 -17.306 16.144 1.00 46.80 95 MET A CA 1
ATOM 540 C C . MET A 1 95 ? 44.140 -17.935 15.101 1.00 47.61 95 MET A C 1
ATOM 541 O O . MET A 1 95 ? 44.975 -18.770 15.435 1.00 48.74 95 MET A O 1
ATOM 546 N N . SER A 1 96 ? 44.041 -17.511 13.851 1.00 49.29 96 SER A N 1
ATOM 547 C CA . SER A 1 96 ? 44.899 -18.076 12.821 1.00 51.89 96 SER A CA 1
ATOM 548 C C . SER A 1 96 ? 46.336 -17.549 12.898 1.00 51.01 96 SER A C 1
ATOM 549 O O . SER A 1 96 ? 47.286 -18.281 12.597 1.00 51.02 96 SER A O 1
ATOM 552 N N . ALA A 1 97 ? 46.498 -16.294 13.312 1.00 48.71 97 ALA A N 1
ATOM 553 C CA . ALA A 1 97 ? 47.824 -15.683 13.445 1.00 48.35 97 ALA A CA 1
ATOM 554 C C . ALA A 1 97 ? 48.656 -16.366 14.529 1.00 47.96 97 ALA A C 1
ATOM 555 O O . ALA A 1 97 ? 49.878 -16.264 14.542 1.00 48.03 97 ALA A O 1
ATOM 557 N N . LEU A 1 98 ? 47.980 -17.048 15.444 1.00 48.75 98 LEU A N 1
ATOM 558 C CA . LEU A 1 98 ? 48.640 -17.763 16.527 1.00 52.08 98 LEU A CA 1
ATOM 559 C C . LEU A 1 98 ? 49.519 -18.909 16.012 1.00 54.83 98 LEU A C 1
ATOM 560 O O . LEU A 1 98 ? 50.511 -19.270 16.645 1.00 55.35 98 LEU A O 1
ATOM 565 N N . LYS A 1 99 ? 49.160 -19.491 14.872 1.00 57.25 99 LYS A N 1
ATOM 566 C CA . LYS A 1 99 ? 49.961 -20.592 14.336 1.00 60.46 99 LYS A CA 1
ATOM 567 C C . LYS A 1 99 ? 50.519 -20.307 12.949 1.00 60.06 99 LYS A C 1
ATOM 568 O O . LYS A 1 99 ? 51.114 -21.179 12.323 1.00 61.68 99 LYS A O 1
ATOM 574 N N . ASP A 1 100 ? 50.344 -19.078 12.480 1.00 59.04 100 ASP A N 1
ATOM 575 C CA . ASP A 1 100 ? 50.827 -18.691 11.164 1.00 58.30 100 ASP A CA 1
ATOM 576 C C . ASP A 1 100 ? 51.770 -17.505 11.318 1.00 57.87 100 ASP A C 1
ATOM 577 O O . ASP A 1 100 ? 51.329 -16.363 11.454 1.00 58.04 100 ASP A O 1
ATOM 582 N N . PRO A 1 101 ? 53.088 -17.763 11.302 1.00 57.28 101 PRO A N 1
ATOM 583 C CA . PRO A 1 101 ? 54.110 -16.724 11.441 1.00 55.67 101 PRO A CA 1
ATOM 584 C C . PRO A 1 101 ? 53.914 -15.541 10.502 1.00 53.12 101 PRO A C 1
ATOM 585 O O . PRO A 1 101 ? 54.236 -14.407 10.846 1.00 52.91 101 PRO A O 1
ATOM 589 N N . SER A 1 102 ? 53.388 -15.811 9.314 1.00 50.95 102 SER A N 1
ATOM 590 C CA . SER A 1 102 ? 53.188 -14.760 8.335 1.00 48.92 102 SER A CA 1
ATOM 591 C C . SER A 1 102 ? 52.002 -13.877 8.712 1.00 46.59 102 SER A C 1
ATOM 592 O O . SER A 1 102 ? 52.095 -12.651 8.688 1.00 44.55 102 SER A O 1
ATOM 595 N N . GLU A 1 103 ? 50.885 -14.495 9.060 1.00 44.36 103 GLU A N 1
ATOM 596 C CA . GLU A 1 103 ? 49.718 -13.714 9.442 1.00 44.72 103 GLU A CA 1
ATOM 597 C C . GLU A 1 103 ? 50.035 -12.960 10.752 1.00 43.64 103 GLU A C 1
ATOM 598 O O . GLU A 1 103 ? 49.510 -11.869 10.993 1.00 41.63 103 GLU A O 1
ATOM 604 N N . ARG A 1 104 ? 50.911 -13.531 11.579 1.00 41.70 104 ARG A N 1
ATOM 605 C CA . ARG A 1 104 ? 51.292 -12.888 12.839 1.00 41.59 104 ARG A CA 1
ATOM 606 C C . ARG A 1 104 ? 51.835 -11.484 12.581 1.00 38.58 104 ARG A C 1
ATOM 607 O O . ARG A 1 104 ? 51.579 -10.573 13.361 1.00 37.46 104 ARG A O 1
ATOM 615 N N . LEU A 1 105 ? 52.575 -11.312 11.485 1.00 36.05 105 LEU A N 1
ATOM 616 C CA . LEU A 1 105 ? 53.136 -10.008 11.119 1.00 35.60 105 LEU A CA 1
ATOM 617 C C . LEU A 1 105 ? 52.077 -8.926 10.892 1.00 33.50 105 LEU A C 1
ATOM 618 O O . LEU A 1 105 ? 52.334 -7.738 11.101 1.00 30.89 105 LEU A O 1
ATOM 623 N N . SER A 1 106 ? 50.897 -9.348 10.452 1.00 31.45 106 SER A N 1
ATOM 624 C CA . SER A 1 106 ? 49.772 -8.444 10.196 1.00 32.83 106 SER A CA 1
ATOM 625 C C . SER A 1 106 ? 49.111 -7.927 11.470 1.00 32.95 106 SER A C 1
ATOM 626 O O . SER A 1 106 ? 48.234 -7.062 11.406 1.00 30.45 106 SER A O 1
ATOM 629 N N . TYR A 1 107 ? 49.511 -8.480 12.613 1.00 32.00 107 TYR A N 1
ATOM 630 C CA . TYR A 1 107 ? 48.991 -8.039 13.908 1.00 30.93 107 TYR A CA 1
ATOM 631 C C . TYR A 1 107 ? 50.102 -7.298 14.635 1.00 31.01 107 TYR A C 1
ATOM 632 O O . TYR A 1 107 ? 49.877 -6.233 15.221 1.00 28.64 107 TYR A O 1
ATOM 641 N N . GLU A 1 108 ? 51.315 -7.839 14.584 1.00 31.03 108 GLU A N 1
ATOM 642 C CA . GLU A 1 108 ? 52.449 -7.156 15.218 1.00 32.36 108 GLU A CA 1
ATOM 643 C C . GLU A 1 108 ? 52.612 -5.748 14.662 1.00 31.89 108 GLU A C 1
ATOM 644 O O . GLU A 1 108 ? 53.012 -4.839 15.382 1.00 29.88 108 GLU A O 1
ATOM 650 N N . ILE A 1 109 ? 52.291 -5.559 13.379 1.00 31.82 109 ILE A N 1
ATOM 651 C CA . ILE A 1 109 ? 52.413 -4.234 12.758 1.00 30.15 109 ILE A CA 1
ATOM 652 C C . ILE A 1 109 ? 51.556 -3.177 13.452 1.00 29.04 109 ILE A C 1
ATOM 653 O O . ILE A 1 109 ? 51.923 -2.002 13.515 1.00 30.46 109 ILE A O 1
ATOM 658 N N . VAL A 1 110 ? 50.398 -3.579 13.963 1.00 30.33 110 VAL A N 1
ATOM 659 C CA . VAL A 1 110 ? 49.534 -2.620 14.621 1.00 31.94 110 VAL A CA 1
ATOM 660 C C . VAL A 1 110 ? 50.240 -1.958 15.807 1.00 32.15 110 VAL A C 1
ATOM 661 O O . VAL A 1 110 ? 50.169 -0.742 15.964 1.00 32.28 110 VAL A O 1
ATOM 665 N N . ARG A 1 111 ? 50.919 -2.745 16.640 1.00 31.45 111 ARG A N 1
ATOM 666 C CA . ARG A 1 111 ? 51.622 -2.155 17.785 1.00 32.63 111 ARG A CA 1
ATOM 667 C C . ARG A 1 111 ? 52.877 -1.392 17.341 1.00 32.98 111 ARG A C 1
ATOM 668 O O . ARG A 1 111 ? 53.215 -0.347 17.896 1.00 35.21 111 ARG A O 1
ATOM 676 N N . LYS A 1 112 ? 53.571 -1.900 16.332 1.00 33.10 112 LYS A N 1
ATOM 677 C CA . LYS A 1 112 ? 54.773 -1.226 15.837 1.00 32.86 112 LYS A CA 1
ATOM 678 C C . LYS A 1 112 ? 54.450 0.167 15.288 1.00 34.65 112 LYS A C 1
ATOM 679 O O . LYS A 1 112 ? 55.213 1.121 15.452 1.00 34.74 112 LYS A O 1
ATOM 685 N N . GLU A 1 113 ? 53.297 0.294 14.642 1.00 32.06 113 GLU A N 1
ATOM 686 C CA . GLU A 1 113 ? 52.889 1.569 14.065 1.00 31.99 113 GLU A CA 1
ATOM 687 C C . GLU A 1 113 ? 52.129 2.468 15.059 1.00 33.75 113 GLU A C 1
ATOM 688 O O . GLU A 1 113 ? 52.036 3.680 14.864 1.00 32.76 113 GLU A O 1
ATOM 694 N N . ASN A 1 114 ? 51.608 1.876 16.138 1.00 31.76 114 ASN A N 1
ATOM 695 C CA . ASN A 1 114 ? 50.819 2.614 17.147 1.00 32.13 114 ASN A CA 1
ATOM 696 C C . ASN A 1 114 ? 51.363 2.155 18.501 1.00 33.44 114 ASN A C 1
ATOM 697 O O . ASN A 1 114 ? 50.742 1.365 19.204 1.00 33.97 114 ASN A O 1
ATOM 702 N N . PRO A 1 115 ? 52.563 2.631 18.868 1.00 34.80 115 PRO A N 1
ATOM 703 C CA . PRO A 1 115 ? 53.239 2.283 20.128 1.00 35.92 115 PRO A CA 1
ATOM 704 C C . PRO A 1 115 ? 52.583 2.749 21.420 1.00 36.52 115 PRO A C 1
ATOM 705 O O . PRO A 1 115 ? 52.720 2.097 22.464 1.00 35.36 115 PRO A O 1
ATOM 709 N N . ASN A 1 116 ? 51.880 3.869 21.359 1.00 34.40 116 ASN A N 1
ATOM 710 C CA . ASN A 1 116 ? 51.293 4.415 22.571 1.00 37.85 116 ASN A CA 1
ATOM 711 C C . ASN A 1 116 ? 49.779 4.380 22.681 1.00 36.04 116 ASN A C 1
ATOM 712 O O . ASN A 1 116 ? 49.252 4.817 23.688 1.00 36.49 116 ASN A O 1
ATOM 717 N N . GLY A 1 117 ? 49.081 3.878 21.663 1.00 32.96 117 GLY A N 1
ATOM 718 C CA . GLY A 1 117 ? 47.635 3.845 21.739 1.00 30.24 117 GLY A CA 1
ATOM 719 C C . GLY A 1 117 ? 47.056 2.567 22.326 1.00 29.82 117 GLY A C 1
ATOM 720 O O . GLY A 1 117 ? 47.767 1.575 22.529 1.00 29.14 117 GLY A O 1
ATOM 721 N N . LEU A 1 118 ? 45.762 2.610 22.638 1.00 30.41 118 LEU A N 1
ATOM 722 C CA . LEU A 1 118 ? 45.064 1.454 23.190 1.00 29.99 118 LEU A CA 1
ATOM 723 C C . LEU A 1 118 ? 44.746 0.481 22.066 1.00 29.65 118 LEU A C 1
ATOM 724 O O . LEU A 1 118 ? 44.176 0.855 21.038 1.00 29.82 118 LEU A O 1
ATOM 729 N N . ILE A 1 119 ? 45.139 -0.766 22.256 1.00 27.36 119 ILE A N 1
ATOM 730 C CA . ILE A 1 119 ? 44.864 -1.789 21.271 1.00 29.19 119 ILE A CA 1
ATOM 731 C C . ILE A 1 119 ? 44.278 -2.989 22.000 1.00 29.46 119 ILE A C 1
ATOM 732 O O . ILE A 1 119 ? 44.781 -3.398 23.064 1.00 29.50 119 ILE A O 1
ATOM 737 N N . PHE A 1 120 ? 43.209 -3.549 21.444 1.00 29.00 120 PHE A N 1
ATOM 738 C CA . PHE A 1 120 ? 42.573 -4.710 22.043 1.00 29.52 120 PHE A CA 1
ATOM 739 C C . PHE A 1 120 ? 42.822 -5.973 21.223 1.00 31.06 120 PHE A C 1
ATOM 740 O O . PHE A 1 120 ? 42.619 -5.965 20.007 1.00 27.83 120 PHE A O 1
ATOM 748 N N . ALA A 1 121 ? 43.247 -7.050 21.892 1.00 28.85 121 ALA A N 1
ATOM 749 C CA . ALA A 1 121 ? 43.453 -8.335 21.242 1.00 29.09 121 ALA A CA 1
ATOM 750 C C . ALA A 1 121 ? 42.067 -8.960 21.005 1.00 28.85 121 ALA A C 1
ATOM 751 O O . ALA A 1 121 ? 41.050 -8.480 21.527 1.00 28.89 121 ALA A O 1
ATOM 753 N N . ASN A 1 122 ? 42.012 -10.036 20.231 1.00 29.64 122 ASN A N 1
ATOM 754 C CA . ASN A 1 122 ? 40.727 -10.638 19.884 1.00 29.01 122 ASN A CA 1
ATOM 755 C C . ASN A 1 122 ? 40.842 -12.133 19.583 1.00 30.40 122 ASN A C 1
ATOM 756 O O . ASN A 1 122 ? 41.617 -12.537 18.714 1.00 29.99 122 ASN A O 1
ATOM 761 N N . LEU A 1 123 ? 40.091 -12.940 20.329 1.00 31.02 123 LEU A N 1
ATOM 762 C CA . LEU A 1 123 ? 40.015 -14.388 20.123 1.00 33.00 123 LEU A CA 1
ATOM 763 C C . LEU A 1 123 ? 38.572 -14.843 20.366 1.00 33.73 123 LEU A C 1
ATOM 764 O O . LEU A 1 123 ? 37.766 -14.112 20.941 1.00 33.05 123 LEU A O 1
ATOM 769 N N . GLY A 1 124 ? 38.259 -16.066 19.950 1.00 35.47 124 GLY A N 1
ATOM 770 C CA . GLY A 1 124 ? 36.935 -16.612 20.183 1.00 36.63 124 GLY A CA 1
ATOM 771 C C . GLY A 1 124 ? 36.862 -17.294 21.543 1.00 39.35 124 GLY A C 1
ATOM 772 O O . GLY A 1 124 ? 37.891 -17.523 22.202 1.00 40.19 124 GLY A O 1
ATOM 773 N N . SER A 1 125 ? 35.646 -17.625 21.974 1.00 42.43 125 SER A N 1
ATOM 774 C CA . SER A 1 125 ? 35.420 -18.270 23.270 1.00 44.06 125 SER A CA 1
ATOM 775 C C . SER A 1 125 ? 36.017 -19.680 23.391 1.00 44.85 125 SER A C 1
ATOM 776 O O . SER A 1 125 ? 36.133 -20.218 24.501 1.00 42.71 125 SER A O 1
ATOM 779 N N . GLU A 1 126 ? 36.394 -20.271 22.257 1.00 44.47 126 GLU A N 1
ATOM 780 C CA . GLU A 1 126 ? 37.006 -21.598 22.257 1.00 44.72 126 GLU A CA 1
ATOM 781 C C . GLU A 1 126 ? 38.485 -21.486 22.634 1.00 43.55 126 GLU A C 1
ATOM 782 O O . GLU A 1 126 ? 39.105 -22.468 23.020 1.00 41.06 126 GLU A O 1
ATOM 788 N N . ALA A 1 127 ? 39.050 -20.285 22.531 1.00 42.01 127 ALA A N 1
ATOM 789 C CA . ALA A 1 127 ? 40.466 -20.105 22.860 1.00 41.85 127 ALA A CA 1
ATOM 790 C C . ALA A 1 127 ? 40.801 -20.602 24.266 1.00 41.16 127 ALA A C 1
ATOM 791 O O . ALA A 1 127 ? 39.952 -20.604 25.154 1.00 40.60 127 ALA A O 1
ATOM 793 N N . THR A 1 128 ? 42.042 -21.038 24.454 1.00 41.11 128 THR A N 1
ATOM 794 C CA . THR A 1 128 ? 42.485 -21.501 25.763 1.00 41.37 128 THR A CA 1
ATOM 795 C C . THR A 1 128 ? 43.168 -20.334 26.451 1.00 41.32 128 THR A C 1
ATOM 796 O O . THR A 1 128 ? 43.459 -19.308 25.823 1.00 39.88 128 THR A O 1
ATOM 800 N N . ALA A 1 129 ? 43.440 -20.489 27.739 1.00 40.00 129 ALA A N 1
ATOM 801 C CA . ALA A 1 129 ? 44.117 -19.441 28.467 1.00 39.15 129 ALA A CA 1
ATOM 802 C C . ALA A 1 129 ? 45.502 -19.173 27.865 1.00 38.83 129 ALA A C 1
ATOM 803 O O . ALA A 1 129 ? 45.948 -18.024 27.838 1.00 36.44 129 ALA A O 1
ATOM 805 N N . ALA A 1 130 ? 46.173 -20.212 27.358 1.00 38.60 130 ALA A N 1
ATOM 806 C CA . ALA A 1 130 ? 47.514 -20.052 26.764 1.00 39.70 130 ALA A CA 1
ATOM 807 C C . ALA A 1 130 ? 47.447 -19.261 25.460 1.00 39.23 130 ALA A C 1
ATOM 808 O O . ALA A 1 130 ? 48.354 -18.493 25.129 1.00 38.18 130 ALA A O 1
ATOM 810 N N . GLN A 1 131 ? 46.371 -19.462 24.712 1.00 38.02 131 GLN A N 1
ATOM 811 C CA . GLN A 1 131 ? 46.204 -18.743 23.463 1.00 38.08 131 GLN A CA 1
ATOM 812 C C . GLN A 1 131 ? 45.924 -17.278 23.763 1.00 34.85 131 GLN A C 1
ATOM 813 O O . GLN A 1 131 ? 46.440 -16.394 23.084 1.00 35.17 131 GLN A O 1
ATOM 819 N N . ALA A 1 132 ? 45.128 -17.039 24.802 1.00 33.64 132 ALA A N 1
ATOM 820 C CA . ALA A 1 132 ? 44.773 -15.683 25.211 1.00 32.59 132 ALA A CA 1
ATOM 821 C C . ALA A 1 132 ? 46.028 -14.893 25.555 1.00 34.72 132 ALA A C 1
ATOM 822 O O . ALA A 1 132 ? 46.196 -13.745 25.115 1.00 28.76 132 ALA A O 1
ATOM 824 N N . LYS A 1 133 ? 46.919 -15.515 26.338 1.00 32.22 133 LYS A N 1
ATOM 825 C CA . LYS A 1 133 ? 48.162 -14.855 26.728 1.00 35.49 133 LYS A CA 1
ATOM 826 C C . LYS A 1 133 ? 49.022 -14.567 25.492 1.00 34.53 133 LYS A C 1
ATOM 827 O O . LYS A 1 133 ? 49.617 -13.496 25.367 1.00 34.38 133 LYS A O 1
ATOM 833 N N . GLU A 1 134 ? 49.061 -15.506 24.559 1.00 34.80 134 GLU A N 1
ATOM 834 C CA . GLU A 1 134 ? 49.859 -15.314 23.354 1.00 37.69 134 GLU A CA 1
ATOM 835 C C . GLU A 1 134 ? 49.317 -14.177 22.479 1.00 34.92 134 GLU A C 1
ATOM 836 O O . GLU A 1 134 ? 50.084 -13.379 21.934 1.00 34.12 134 GLU A O 1
ATOM 842 N N . ALA A 1 135 ? 47.997 -14.100 22.357 1.00 33.21 135 ALA A N 1
ATOM 843 C CA . ALA A 1 135 ? 47.362 -13.052 21.547 1.00 31.45 135 ALA A CA 1
ATOM 844 C C . ALA A 1 135 ? 47.634 -11.691 22.177 1.00 31.84 135 ALA A C 1
ATOM 845 O O . ALA A 1 135 ? 47.886 -10.707 21.470 1.00 31.31 135 ALA A O 1
ATOM 847 N N . VAL A 1 136 ? 47.573 -11.617 23.506 1.00 29.89 136 VAL A N 1
ATOM 848 C CA . VAL A 1 136 ? 47.864 -10.353 24.165 1.00 30.48 136 VAL A CA 1
ATOM 849 C C . VAL A 1 136 ? 49.328 -9.938 23.944 1.00 31.46 136 VAL A C 1
ATOM 850 O O . VAL A 1 136 ? 49.603 -8.798 23.598 1.00 29.40 136 VAL A O 1
ATOM 854 N N . GLU A 1 137 ? 50.274 -10.857 24.135 1.00 33.19 137 GLU A N 1
ATOM 855 C CA . GLU A 1 137 ? 51.687 -10.501 23.962 1.00 35.40 137 GLU A CA 1
ATOM 856 C C . GLU A 1 137 ? 52.041 -10.150 22.516 1.00 34.37 137 GLU A C 1
ATOM 857 O O . GLU A 1 137 ? 52.887 -9.302 22.265 1.00 35.76 137 GLU A O 1
ATOM 863 N N . MET A 1 138 ? 51.389 -10.804 21.566 1.00 34.27 138 MET A N 1
ATOM 864 C CA . MET A 1 138 ? 51.649 -10.559 20.147 1.00 33.49 138 MET A CA 1
ATOM 865 C C . MET A 1 138 ? 51.594 -9.074 19.757 1.00 32.48 138 MET A C 1
ATOM 866 O O . MET A 1 138 ? 52.401 -8.609 18.959 1.00 33.20 138 MET A O 1
ATOM 871 N N . ILE A 1 139 ? 50.641 -8.336 20.317 1.00 31.23 139 ILE A N 1
ATOM 872 C CA . ILE A 1 139 ? 50.455 -6.915 19.995 1.00 29.70 139 ILE A CA 1
ATOM 873 C C . ILE A 1 139 ? 50.554 -5.992 21.227 1.00 29.72 139 ILE A C 1
ATOM 874 O O . ILE A 1 139 ? 50.142 -4.832 21.180 1.00 29.30 139 ILE A O 1
ATOM 879 N N . GLY A 1 140 ? 51.131 -6.502 22.316 1.00 30.59 140 GLY A N 1
ATOM 880 C CA . GLY A 1 140 ? 51.225 -5.712 23.537 1.00 28.14 140 GLY A CA 1
ATOM 881 C C . GLY A 1 140 ? 49.876 -5.087 23.851 1.00 28.31 140 GLY A C 1
ATOM 882 O O . GLY A 1 140 ? 49.768 -3.889 24.132 1.00 30.14 140 GLY A O 1
ATOM 883 N N . ALA A 1 141 ? 48.831 -5.913 23.807 1.00 28.70 141 ALA A N 1
ATOM 884 C CA . ALA A 1 141 ? 47.468 -5.447 24.040 1.00 27.86 141 ALA A CA 1
ATOM 885 C C . ALA A 1 141 ? 47.180 -4.885 25.434 1.00 29.70 141 ALA A C 1
ATOM 886 O O . ALA A 1 141 ? 47.753 -5.328 26.437 1.00 27.56 141 ALA A O 1
ATOM 888 N N . ASN A 1 142 ? 46.267 -3.917 25.481 1.00 27.96 142 ASN A N 1
ATOM 889 C CA . ASN A 1 142 ? 45.856 -3.297 26.739 1.00 28.75 142 ASN A CA 1
ATOM 890 C C . ASN A 1 142 ? 44.569 -3.943 27.237 1.00 29.53 142 ASN A C 1
ATOM 891 O O . ASN A 1 142 ? 44.130 -3.681 28.348 1.00 28.64 142 ASN A O 1
ATOM 896 N N . ALA A 1 143 ? 43.964 -4.779 26.391 1.00 28.76 143 ALA A N 1
ATOM 897 C CA . ALA A 1 143 ? 42.728 -5.491 26.734 1.00 26.84 143 ALA A CA 1
ATOM 898 C C . ALA A 1 143 ? 42.556 -6.633 25.741 1.00 28.26 143 ALA A C 1
ATOM 899 O O . ALA A 1 143 ? 43.178 -6.636 24.675 1.00 28.99 143 ALA A O 1
ATOM 901 N N . LEU A 1 144 ? 41.699 -7.577 26.099 1.00 26.58 144 LEU A N 1
ATOM 902 C CA . LEU A 1 144 ? 41.421 -8.749 25.288 1.00 27.89 144 LEU A CA 1
ATOM 903 C C . LEU A 1 144 ? 39.916 -8.965 25.110 1.00 28.36 144 LEU A C 1
ATOM 904 O O . LEU A 1 144 ? 39.153 -9.073 26.082 1.00 28.92 144 LEU A O 1
ATOM 909 N N . GLN A 1 145 ? 39.489 -8.993 23.854 1.00 28.68 145 GLN A N 1
ATOM 910 C CA . GLN A 1 145 ? 38.098 -9.270 23.531 1.00 28.51 145 GLN A CA 1
ATOM 911 C C . GLN A 1 145 ? 37.951 -10.776 23.319 1.00 28.20 145 GLN A C 1
ATOM 912 O O . GLN A 1 145 ? 38.763 -11.399 22.644 1.00 30.00 145 GLN A O 1
ATOM 918 N N . ILE A 1 146 ? 36.915 -11.361 23.905 1.00 28.17 146 ILE A N 1
ATOM 919 C CA . ILE A 1 146 ? 36.616 -12.781 23.723 1.00 29.91 146 ILE A CA 1
ATOM 920 C C . ILE A 1 146 ? 35.196 -12.770 23.146 1.00 31.80 146 ILE A C 1
ATOM 921 O O . ILE A 1 146 ? 34.279 -12.231 23.750 1.00 30.12 146 ILE A O 1
ATOM 926 N N . HIS A 1 147 ? 35.021 -13.353 21.969 1.00 35.61 147 HIS A N 1
ATOM 927 C CA . HIS A 1 147 ? 33.711 -13.347 21.325 1.00 37.49 147 HIS A CA 1
ATOM 928 C C . HIS A 1 147 ? 32.867 -14.590 21.567 1.00 39.95 147 HIS A C 1
ATOM 929 O O . HIS A 1 147 ? 33.375 -15.714 21.518 1.00 39.98 147 HIS A O 1
ATOM 936 N N . LEU A 1 148 ? 31.578 -14.365 21.825 1.00 40.67 148 LEU A N 1
ATOM 937 C CA . LEU A 1 148 ? 30.587 -15.426 22.012 1.00 44.86 148 LEU A CA 1
ATOM 938 C C . LEU A 1 148 ? 29.562 -15.365 20.859 1.00 48.19 148 LEU A C 1
ATOM 939 O O . LEU A 1 148 ? 29.193 -14.280 20.388 1.00 48.06 148 LEU A O 1
ATOM 944 N N . ASN A 1 149 ? 29.107 -16.525 20.399 1.00 50.65 149 ASN A N 1
ATOM 945 C CA . ASN A 1 149 ? 28.094 -16.578 19.341 1.00 54.22 149 ASN A CA 1
ATOM 946 C C . ASN A 1 149 ? 27.613 -18.006 19.183 1.00 55.14 149 ASN A C 1
ATOM 947 O O . ASN A 1 149 ? 27.930 -18.666 18.194 1.00 55.30 149 ASN A O 1
ATOM 952 N N . VAL A 1 150 ? 26.848 -18.477 20.162 1.00 56.63 150 VAL A N 1
ATOM 953 C CA . VAL A 1 150 ? 26.318 -19.834 20.142 1.00 58.18 150 VAL A CA 1
ATOM 954 C C . VAL A 1 150 ? 25.342 -20.073 18.995 1.00 58.98 150 VAL A C 1
ATOM 955 O O . VAL A 1 150 ? 25.402 -21.108 18.333 1.00 58.19 150 VAL A O 1
ATOM 959 N N . ILE A 1 151 ? 24.447 -19.119 18.758 1.00 59.62 151 ILE A N 1
ATOM 960 C CA . ILE A 1 151 ? 23.462 -19.271 17.689 1.00 63.51 151 ILE A CA 1
ATOM 961 C C . ILE A 1 151 ? 24.102 -19.565 16.333 1.00 64.77 151 ILE A C 1
ATOM 962 O O . ILE A 1 151 ? 23.682 -20.487 15.631 1.00 65.63 151 ILE A O 1
ATOM 967 N N . GLN A 1 152 ? 25.109 -18.779 15.959 1.00 66.13 152 GLN A N 1
ATOM 968 C CA . GLN A 1 152 ? 25.789 -18.996 14.684 1.00 67.20 152 GLN A CA 1
ATOM 969 C C . GLN A 1 152 ? 26.579 -20.297 14.657 1.00 67.10 152 GLN A C 1
ATOM 970 O O . GLN A 1 152 ? 26.690 -20.945 13.612 1.00 67.58 152 GLN A O 1
ATOM 976 N N . GLU A 1 153 ? 27.112 -20.680 15.813 1.00 66.40 153 GLU A N 1
ATOM 977 C CA . GLU A 1 153 ? 27.917 -21.891 15.934 1.00 67.21 153 GLU A CA 1
ATOM 978 C C . GLU A 1 153 ? 27.092 -23.164 16.122 1.00 67.84 153 GLU A C 1
ATOM 979 O O . GLU A 1 153 ? 27.583 -24.154 16.679 1.00 68.90 153 GLU A O 1
ATOM 985 N N . ILE A 1 154 ? 25.847 -23.141 15.651 1.00 67.47 154 ILE A N 1
ATOM 986 C CA . ILE A 1 154 ? 24.959 -24.298 15.777 1.00 66.98 154 ILE A CA 1
ATOM 987 C C . ILE A 1 154 ? 23.923 -24.360 14.656 1.00 66.56 154 ILE A C 1
ATOM 988 O O . ILE A 1 154 ? 23.820 -23.440 13.836 1.00 67.86 154 ILE A O 1
ATOM 993 N N . PHE A 1 163 ? 30.111 -25.126 23.677 1.00 58.64 163 PHE A N 1
ATOM 994 C CA . PHE A 1 163 ? 28.934 -24.982 24.522 1.00 57.31 163 PHE A CA 1
ATOM 995 C C . PHE A 1 163 ? 29.300 -25.180 25.992 1.00 57.22 163 PHE A C 1
ATOM 996 O O . PHE A 1 163 ? 29.434 -24.213 26.752 1.00 56.13 163 PHE A O 1
ATOM 1004 N N . SER A 1 164 ? 29.459 -26.438 26.390 1.00 56.19 164 SER A N 1
ATOM 1005 C CA . SER A 1 164 ? 29.809 -26.762 27.763 1.00 57.06 164 SER A CA 1
ATOM 1006 C C . SER A 1 164 ? 31.224 -26.285 28.089 1.00 54.96 164 SER A C 1
ATOM 1007 O O . SER A 1 164 ? 32.141 -26.444 27.286 1.00 53.98 164 SER A O 1
ATOM 1010 N N . GLY A 1 165 ? 31.388 -25.692 29.267 1.00 53.97 165 GLY A N 1
ATOM 1011 C CA . GLY A 1 165 ? 32.696 -25.213 29.677 1.00 51.17 165 GLY A CA 1
ATOM 1012 C C . GLY A 1 165 ? 33.034 -23.816 29.183 1.00 48.24 165 GLY A C 1
ATOM 1013 O O . GLY A 1 165 ? 34.068 -23.262 29.561 1.00 46.55 165 GLY A O 1
ATOM 1014 N N . ALA A 1 166 ? 32.172 -23.233 28.353 1.00 43.75 166 ALA A N 1
ATOM 1015 C CA . ALA A 1 166 ? 32.443 -21.898 27.838 1.00 40.43 166 ALA A CA 1
ATOM 1016 C C . ALA A 1 166 ? 32.711 -20.905 28.971 1.00 38.56 166 ALA A C 1
ATOM 1017 O O . ALA A 1 166 ? 33.736 -20.239 28.980 1.00 37.63 166 ALA A O 1
ATOM 1019 N N . LEU A 1 167 ? 31.801 -20.803 29.932 1.00 38.00 167 LEU A N 1
ATOM 1020 C CA . LEU A 1 167 ? 32.007 -19.859 31.025 1.00 36.97 167 LEU A CA 1
ATOM 1021 C C . LEU A 1 167 ? 33.278 -20.174 31.825 1.00 38.45 167 LEU A C 1
ATOM 1022 O O . LEU A 1 167 ? 34.019 -19.273 32.232 1.00 36.76 167 LEU A O 1
ATOM 1027 N N . LYS A 1 168 ? 33.534 -21.457 32.049 1.00 39.69 168 LYS A N 1
ATOM 1028 C CA . LYS A 1 168 ? 34.712 -21.859 32.818 1.00 40.84 168 LYS A CA 1
ATOM 1029 C C . LYS A 1 168 ? 35.988 -21.458 32.070 1.00 39.80 168 LYS A C 1
ATOM 1030 O O . LYS A 1 168 ? 36.953 -21.017 32.674 1.00 38.51 168 LYS A O 1
ATOM 1036 N N . ARG A 1 169 ? 35.980 -21.608 30.750 1.00 37.89 169 ARG A N 1
ATOM 1037 C CA . ARG A 1 169 ? 37.126 -21.234 29.924 1.00 38.33 169 ARG A CA 1
ATOM 1038 C C . ARG A 1 169 ? 37.338 -19.713 30.008 1.00 34.54 169 ARG A C 1
ATOM 1039 O O . ARG A 1 169 ? 38.467 -19.224 30.068 1.00 32.40 169 ARG A O 1
ATOM 1047 N N . ILE A 1 170 ? 36.242 -18.961 30.013 1.00 33.07 170 ILE A N 1
ATOM 1048 C CA . ILE A 1 170 ? 36.328 -17.503 30.118 1.00 32.10 170 ILE A CA 1
ATOM 1049 C C . ILE A 1 170 ? 36.862 -17.132 31.510 1.00 31.75 170 ILE A C 1
ATOM 1050 O O . ILE A 1 170 ? 37.691 -16.239 31.647 1.00 28.51 170 ILE A O 1
ATOM 1055 N N . GLU A 1 171 ? 36.399 -17.825 32.544 1.00 31.30 171 GLU A N 1
ATOM 1056 C CA . GLU A 1 171 ? 36.907 -17.536 33.888 1.00 32.67 171 GLU A CA 1
ATOM 1057 C C . GLU A 1 171 ? 38.441 -17.730 33.946 1.00 30.38 171 GLU A C 1
ATOM 1058 O O . GLU A 1 171 ? 39.148 -16.879 34.483 1.00 30.53 171 GLU A O 1
ATOM 1064 N N . GLN A 1 172 ? 38.937 -18.837 33.396 1.00 31.63 172 GLN A N 1
ATOM 1065 C CA . GLN A 1 172 ? 40.375 -19.131 33.385 1.00 34.92 172 GLN A CA 1
ATOM 1066 C C . GLN A 1 172 ? 41.144 -18.085 32.583 1.00 34.53 172 GLN A C 1
ATOM 1067 O O . GLN A 1 172 ? 42.246 -17.668 32.969 1.00 31.14 172 GLN A O 1
ATOM 1073 N N . ILE A 1 173 ? 40.577 -17.677 31.449 1.00 30.91 173 ILE A N 1
ATOM 1074 C CA . ILE A 1 173 ? 41.204 -16.634 30.634 1.00 28.74 173 ILE A CA 1
ATOM 1075 C C . ILE A 1 173 ? 41.320 -15.346 31.463 1.00 25.09 173 ILE A C 1
ATOM 1076 O O . ILE A 1 173 ? 42.381 -14.715 31.487 1.00 27.70 173 ILE A O 1
ATOM 1081 N N . CYS A 1 174 ? 40.248 -14.942 32.146 1.00 24.90 174 CYS A N 1
ATOM 1082 C CA . CYS A 1 174 ? 40.296 -13.729 32.960 1.00 26.96 174 CYS A CA 1
ATOM 1083 C C . CYS A 1 174 ? 41.324 -13.855 34.086 1.00 28.62 174 CYS A C 1
ATOM 1084 O O . CYS A 1 174 ? 41.972 -12.866 34.478 1.00 28.94 174 CYS A O 1
ATOM 1087 N N . SER A 1 175 ? 41.455 -15.065 34.620 1.00 27.10 175 SER A N 1
ATOM 1088 C CA . SER A 1 175 ? 42.429 -15.292 35.697 1.00 28.96 175 SER A CA 1
ATOM 1089 C C . SER A 1 175 ? 43.867 -15.231 35.187 1.00 29.36 175 SER A C 1
ATOM 1090 O O . SER A 1 175 ? 44.731 -14.596 35.806 1.00 31.55 175 SER A O 1
ATOM 1093 N N . ARG A 1 176 ? 44.117 -15.894 34.062 1.00 30.34 176 ARG A N 1
ATOM 1094 C CA . ARG A 1 176 ? 45.455 -15.980 33.476 1.00 33.16 176 ARG A CA 1
ATOM 1095 C C . ARG A 1 176 ? 46.005 -14.720 32.819 1.00 34.73 176 ARG A C 1
ATOM 1096 O O . ARG A 1 176 ? 47.213 -14.494 32.882 1.00 32.47 176 ARG A O 1
ATOM 1104 N N . VAL A 1 177 ? 45.163 -13.912 32.162 1.00 33.76 177 VAL A N 1
ATOM 1105 C CA . VAL A 1 177 ? 45.682 -12.690 31.552 1.00 35.82 177 VAL A CA 1
ATOM 1106 C C . VAL A 1 177 ? 45.475 -11.560 32.548 1.00 38.73 177 VAL A C 1
ATOM 1107 O O . VAL A 1 177 ? 44.459 -11.518 33.271 1.00 39.93 177 VAL A O 1
ATOM 1111 N N . SER A 1 178 ? 46.447 -10.653 32.596 1.00 38.64 178 SER A N 1
ATOM 1112 C CA . SER A 1 178 ? 46.413 -9.509 33.519 1.00 41.03 178 SER A CA 1
ATOM 1113 C C . SER A 1 178 ? 45.556 -8.363 32.987 1.00 40.61 178 SER A C 1
ATOM 1114 O O . SER A 1 178 ? 44.942 -7.613 33.764 1.00 38.92 178 SER A O 1
ATOM 1117 N N . VAL A 1 179 ? 45.512 -8.213 31.663 1.00 35.53 179 VAL A N 1
ATOM 1118 C CA . VAL A 1 179 ? 44.738 -7.116 31.101 1.00 33.00 179 VAL A CA 1
ATOM 1119 C C . VAL A 1 179 ? 43.236 -7.354 31.217 1.00 32.35 179 VAL A C 1
ATOM 1120 O O . VAL A 1 179 ? 42.785 -8.490 31.379 1.00 32.40 179 VAL A O 1
ATOM 1124 N N . PRO A 1 180 ? 42.442 -6.276 31.183 1.00 30.69 180 PRO A N 1
ATOM 1125 C CA . PRO A 1 180 ? 40.995 -6.446 31.278 1.00 30.29 180 PRO A CA 1
ATOM 1126 C C . PRO A 1 180 ? 40.463 -7.288 30.102 1.00 32.54 180 PRO A C 1
ATOM 1127 O O . PRO A 1 180 ? 40.967 -7.193 28.976 1.00 30.11 180 PRO A O 1
ATOM 1131 N N . VAL A 1 181 ? 39.481 -8.140 30.382 1.00 29.99 181 VAL A N 1
ATOM 1132 C CA . VAL A 1 181 ? 38.891 -8.998 29.356 1.00 29.21 181 VAL A CA 1
ATOM 1133 C C . VAL A 1 181 ? 37.481 -8.469 29.084 1.00 30.20 181 VAL A C 1
ATOM 1134 O O . VAL A 1 181 ? 36.722 -8.198 30.013 1.00 27.12 181 VAL A O 1
ATOM 1138 N N . ILE A 1 182 ? 37.170 -8.309 27.798 1.00 27.73 182 ILE A N 1
ATOM 1139 C CA . ILE A 1 182 ? 35.874 -7.810 27.335 1.00 28.01 182 ILE A CA 1
ATOM 1140 C C . ILE A 1 182 ? 35.194 -8.978 26.621 1.00 25.91 182 ILE A C 1
ATOM 1141 O O . ILE A 1 182 ? 35.727 -9.501 25.640 1.00 27.01 182 ILE A O 1
ATOM 1146 N N . VAL A 1 183 ? 34.037 -9.400 27.109 1.00 26.71 183 VAL A N 1
ATOM 1147 C CA . VAL A 1 183 ? 33.332 -10.502 26.477 1.00 27.74 183 VAL A CA 1
ATOM 1148 C C . VAL A 1 183 ? 32.274 -9.900 25.573 1.00 29.58 183 VAL A C 1
ATOM 1149 O O . VAL A 1 183 ? 31.429 -9.126 26.020 1.00 30.70 183 VAL A O 1
ATOM 1153 N N . LYS A 1 184 ? 32.352 -10.257 24.292 1.00 30.12 184 LYS A N 1
ATOM 1154 C CA . LYS A 1 184 ? 31.443 -9.735 23.281 1.00 32.29 184 LYS A CA 1
ATOM 1155 C C . LYS A 1 184 ? 30.438 -10.758 22.785 1.00 35.22 184 LYS A C 1
ATOM 1156 O O . LYS A 1 184 ? 30.787 -11.912 22.501 1.00 34.76 184 LYS A O 1
ATOM 1162 N N . GLU A 1 185 ? 29.179 -10.335 22.697 1.00 36.66 185 GLU A N 1
ATOM 1163 C CA . GLU A 1 185 ? 28.105 -11.191 22.195 1.00 39.08 185 GLU A CA 1
ATOM 1164 C C . GLU A 1 185 ? 27.852 -10.652 20.795 1.00 41.05 185 GLU A C 1
ATOM 1165 O O . GLU A 1 185 ? 27.650 -9.456 20.627 1.00 38.05 185 GLU A O 1
ATOM 1171 N N . VAL A 1 186 ? 27.857 -11.533 19.802 1.00 42.85 186 VAL A N 1
ATOM 1172 C CA . VAL A 1 186 ? 27.629 -11.136 18.422 1.00 46.61 186 VAL A CA 1
ATOM 1173 C C . VAL A 1 186 ? 26.181 -11.395 17.937 1.00 47.54 186 VAL A C 1
ATOM 1174 O O . VAL A 1 186 ? 25.697 -12.527 17.960 1.00 48.08 186 VAL A O 1
ATOM 1178 N N . GLY A 1 187 ? 25.479 -10.338 17.544 1.00 50.30 187 GLY A N 1
ATOM 1179 C CA . GLY A 1 187 ? 24.136 -10.500 16.994 1.00 50.48 187 GLY A CA 1
ATOM 1180 C C . GLY A 1 187 ? 22.847 -10.762 17.758 1.00 49.41 187 GLY A C 1
ATOM 1181 O O . GLY A 1 187 ? 21.786 -10.431 17.224 1.00 52.11 187 GLY A O 1
ATOM 1182 N N . PHE A 1 188 ? 22.877 -11.353 18.954 1.00 44.83 188 PHE A N 1
ATOM 1183 C CA . PHE A 1 188 ? 21.603 -11.581 19.646 1.00 40.51 188 PHE A CA 1
ATOM 1184 C C . PHE A 1 188 ? 21.388 -10.867 20.979 1.00 37.51 188 PHE A C 1
ATOM 1185 O O . PHE A 1 188 ? 20.422 -11.152 21.685 1.00 35.62 188 PHE A O 1
ATOM 1193 N N . GLY A 1 189 ? 22.267 -9.926 21.317 1.00 32.82 189 GLY A N 1
ATOM 1194 C CA . GLY A 1 189 ? 22.100 -9.199 22.563 1.00 33.25 189 GLY A CA 1
ATOM 1195 C C . GLY A 1 189 ? 22.543 -9.988 23.774 1.00 32.05 189 GLY A C 1
ATOM 1196 O O . GLY A 1 189 ? 22.988 -11.133 23.651 1.00 33.41 189 GLY A O 1
ATOM 1197 N N . MET A 1 190 ? 22.423 -9.385 24.952 1.00 31.42 190 MET A N 1
ATOM 1198 C CA . MET A 1 190 ? 22.848 -10.055 26.186 1.00 30.24 190 MET A CA 1
ATOM 1199 C C . MET A 1 190 ? 21.949 -9.660 27.343 1.00 30.34 190 MET A C 1
ATOM 1200 O O . MET A 1 190 ? 21.666 -8.475 27.553 1.00 29.73 190 MET A O 1
ATOM 1205 N N . SER A 1 191 ? 21.494 -10.674 28.074 1.00 29.40 191 SER A N 1
ATOM 1206 C CA . SER A 1 191 ? 20.618 -10.489 29.224 1.00 31.19 191 SER A CA 1
ATOM 1207 C C . SER A 1 191 ? 21.416 -10.127 30.466 1.00 31.40 191 SER A C 1
ATOM 1208 O O . SER A 1 191 ? 22.629 -10.343 30.533 1.00 30.63 191 SER A O 1
ATOM 1211 N N . LYS A 1 192 ? 20.718 -9.613 31.470 1.00 32.18 192 LYS A N 1
ATOM 1212 C CA . LYS A 1 192 ? 21.389 -9.247 32.700 1.00 32.45 192 LYS A CA 1
ATOM 1213 C C . LYS A 1 192 ? 21.950 -10.496 33.397 1.00 32.59 192 LYS A C 1
ATOM 1214 O O . LYS A 1 192 ? 23.018 -10.435 34.016 1.00 31.45 192 LYS A O 1
ATOM 1220 N N . ALA A 1 193 ? 21.262 -11.630 33.296 1.00 30.84 193 ALA A N 1
ATOM 1221 C CA . ALA A 1 193 ? 21.783 -12.852 33.928 1.00 31.44 193 ALA A CA 1
ATOM 1222 C C . ALA A 1 193 ? 23.095 -13.288 33.267 1.00 32.06 193 ALA A C 1
ATOM 1223 O O . ALA A 1 193 ? 24.035 -13.717 33.954 1.00 32.21 193 ALA A O 1
ATOM 1225 N N . SER A 1 194 ? 23.175 -13.165 31.940 1.00 32.04 194 SER A N 1
ATOM 1226 C CA . SER A 1 194 ? 24.389 -13.542 31.220 1.00 33.20 194 SER A CA 1
ATOM 1227 C C . SER A 1 194 ? 25.542 -12.614 31.576 1.00 32.93 194 SER A C 1
ATOM 1228 O O . SER A 1 194 ? 26.684 -13.074 31.769 1.00 32.77 194 SER A O 1
ATOM 1231 N N . ALA A 1 195 ? 25.275 -11.312 31.645 1.00 31.72 195 ALA A N 1
ATOM 1232 C CA . ALA A 1 195 ? 26.348 -10.373 32.003 1.00 30.75 195 ALA A CA 1
ATOM 1233 C C . ALA A 1 195 ? 26.822 -10.666 33.430 1.00 32.16 195 ALA A C 1
ATOM 1234 O O . ALA A 1 195 ? 28.018 -10.629 33.687 1.00 30.43 195 ALA A O 1
ATOM 1236 N N . GLY A 1 196 ? 25.883 -10.936 34.346 1.00 31.67 196 GLY A N 1
ATOM 1237 C CA . GLY A 1 196 ? 26.249 -11.238 35.724 1.00 32.01 196 GLY A CA 1
ATOM 1238 C C . GLY A 1 196 ? 27.233 -12.399 35.820 1.00 31.28 196 GLY A C 1
ATOM 1239 O O . GLY A 1 196 ? 28.213 -12.335 36.555 1.00 29.75 196 GLY A O 1
ATOM 1240 N N . LYS A 1 197 ? 26.974 -13.454 35.061 1.00 31.45 197 LYS A N 1
ATOM 1241 C CA . LYS A 1 197 ? 27.850 -14.610 35.035 1.00 32.78 197 LYS A CA 1
ATOM 1242 C C . LYS A 1 197 ? 29.225 -14.239 34.505 1.00 32.55 197 LYS A C 1
ATOM 1243 O O . LYS A 1 197 ? 30.246 -14.704 35.022 1.00 30.21 197 LYS A O 1
ATOM 1249 N N . LEU A 1 198 ? 29.266 -13.425 33.455 1.00 30.70 198 LEU A N 1
ATOM 1250 C CA . LEU A 1 198 ? 30.550 -13.013 32.898 1.00 28.73 198 LEU A CA 1
ATOM 1251 C C . LEU A 1 198 ? 31.318 -12.141 33.889 1.00 28.57 198 LEU A C 1
ATOM 1252 O O . LEU A 1 198 ? 32.542 -12.309 34.060 1.00 29.05 198 LEU A O 1
ATOM 1257 N N . TYR A 1 199 ? 30.628 -11.220 34.554 1.00 27.50 199 TYR A N 1
ATOM 1258 C CA . TYR A 1 199 ? 31.316 -10.378 35.539 1.00 30.51 199 TYR A CA 1
ATOM 1259 C C . TYR A 1 199 ? 31.830 -11.254 36.696 1.00 32.69 199 TYR A C 1
ATOM 1260 O O . TYR A 1 199 ? 32.941 -11.049 37.180 1.00 30.24 199 TYR A O 1
ATOM 1269 N N . GLU A 1 200 ? 31.037 -12.230 37.137 1.00 34.08 200 GLU A N 1
ATOM 1270 C CA . GLU A 1 200 ? 31.509 -13.100 38.217 1.00 38.93 200 GLU A CA 1
ATOM 1271 C C . GLU A 1 200 ? 32.703 -13.925 37.770 1.00 36.43 200 GLU A C 1
ATOM 1272 O O . GLU A 1 200 ? 33.558 -14.250 38.581 1.00 36.50 200 GLU A O 1
ATOM 1278 N N . ALA A 1 201 ? 32.760 -14.280 36.487 1.00 33.30 201 ALA A N 1
ATOM 1279 C CA . ALA A 1 201 ? 33.881 -15.060 35.981 1.00 31.67 201 ALA A CA 1
ATOM 1280 C C . ALA A 1 201 ? 35.155 -14.212 35.906 1.00 31.12 201 ALA A C 1
ATOM 1281 O O . ALA A 1 201 ? 36.257 -14.741 35.721 1.00 31.55 201 ALA A O 1
ATOM 1283 N N . GLY A 1 202 ? 35.011 -12.897 36.048 1.00 29.66 202 GLY A N 1
ATOM 1284 C CA . GLY A 1 202 ? 36.170 -12.025 36.000 1.00 29.41 202 GLY A CA 1
ATOM 1285 C C . GLY A 1 202 ? 36.245 -11.040 34.827 1.00 29.49 202 GLY A C 1
ATOM 1286 O O . GLY A 1 202 ? 37.210 -10.297 34.718 1.00 28.19 202 GLY A O 1
ATOM 1287 N N . ALA A 1 203 ? 35.252 -11.035 33.945 1.00 28.70 203 ALA A N 1
ATOM 1288 C CA . ALA A 1 203 ? 35.268 -10.097 32.814 1.00 27.57 203 ALA A CA 1
ATOM 1289 C C . ALA A 1 203 ? 35.263 -8.642 33.281 1.00 26.64 203 ALA A C 1
ATOM 1290 O O . ALA A 1 203 ? 34.504 -8.275 34.186 1.00 27.11 203 ALA A O 1
ATOM 1292 N N . ALA A 1 204 ? 36.096 -7.795 32.680 1.00 26.65 204 ALA A N 1
ATOM 1293 C CA . ALA A 1 204 ? 36.077 -6.379 33.041 1.00 28.01 204 ALA A CA 1
ATOM 1294 C C . ALA A 1 204 ? 34.899 -5.651 32.357 1.00 28.94 204 ALA A C 1
ATOM 1295 O O . ALA A 1 204 ? 34.420 -4.624 32.851 1.00 30.54 204 ALA A O 1
ATOM 1297 N N . ALA A 1 205 ? 34.410 -6.192 31.242 1.00 27.47 205 ALA A N 1
ATOM 1298 C CA . ALA A 1 205 ? 33.327 -5.532 30.517 1.00 28.55 205 ALA A CA 1
ATOM 1299 C C . ALA A 1 205 ? 32.600 -6.480 29.593 1.00 28.75 205 ALA A C 1
ATOM 1300 O O . ALA A 1 205 ? 33.113 -7.554 29.254 1.00 27.62 205 ALA A O 1
ATOM 1302 N N . VAL A 1 206 ? 31.381 -6.101 29.209 1.00 28.62 206 VAL A N 1
ATOM 1303 C CA . VAL A 1 206 ? 30.661 -6.887 28.207 1.00 29.03 206 VAL A CA 1
ATOM 1304 C C . VAL A 1 206 ? 30.445 -5.925 27.034 1.00 29.84 206 VAL A C 1
ATOM 1305 O O . VAL A 1 206 ? 30.285 -4.719 27.227 1.00 30.19 206 VAL A O 1
ATOM 1309 N N . ASP A 1 207 ? 30.466 -6.473 25.821 1.00 31.40 207 ASP A N 1
ATOM 1310 C CA . ASP A 1 207 ? 30.307 -5.705 24.587 1.00 31.24 207 ASP A CA 1
ATOM 1311 C C . ASP A 1 207 ? 29.060 -6.279 23.907 1.00 34.02 207 ASP A C 1
ATOM 1312 O O . ASP A 1 207 ? 29.009 -7.468 23.551 1.00 35.09 207 ASP A O 1
ATOM 1317 N N . ILE A 1 208 ? 28.041 -5.441 23.775 1.00 35.08 208 ILE A N 1
ATOM 1318 C CA . ILE A 1 208 ? 26.781 -5.829 23.150 1.00 37.35 208 ILE A CA 1
ATOM 1319 C C . ILE A 1 208 ? 26.935 -5.523 21.668 1.00 39.57 208 ILE A C 1
ATOM 1320 O O . ILE A 1 208 ? 26.827 -4.366 21.268 1.00 36.39 208 ILE A O 1
ATOM 1325 N N . GLY A 1 209 ? 27.215 -6.555 20.871 1.00 44.31 209 GLY A N 1
ATOM 1326 C CA . GLY A 1 209 ? 27.428 -6.375 19.444 1.00 51.61 209 GLY A CA 1
ATOM 1327 C C . GLY A 1 209 ? 26.143 -6.466 18.653 1.00 56.02 209 GLY A C 1
ATOM 1328 O O . GLY A 1 209 ? 26.175 -6.739 17.457 1.00 57.11 209 GLY A O 1
ATOM 1329 N N . GLY A 1 210 ? 25.020 -6.220 19.332 1.00 58.59 210 GLY A N 1
ATOM 1330 C CA . GLY A 1 210 ? 23.709 -6.289 18.709 1.00 62.02 210 GLY A CA 1
ATOM 1331 C C . GLY A 1 210 ? 23.680 -6.020 17.214 1.00 64.58 210 GLY A C 1
ATOM 1332 O O . GLY A 1 210 ? 23.017 -6.743 16.456 1.00 66.50 210 GLY A O 1
ATOM 1333 N N . ARG A 1 226 ? 17.225 -24.676 7.502 1.00 69.83 226 ARG A N 1
ATOM 1334 C CA . ARG A 1 226 ? 15.883 -24.766 8.076 1.00 69.91 226 ARG A CA 1
ATOM 1335 C C . ARG A 1 226 ? 15.870 -24.318 9.543 1.00 70.29 226 ARG A C 1
ATOM 1336 O O . ARG A 1 226 ? 14.840 -23.897 10.069 1.00 70.57 226 ARG A O 1
ATOM 1344 N N . GLN A 1 227 ? 17.022 -24.412 10.196 1.00 70.42 227 GLN A N 1
ATOM 1345 C CA . GLN A 1 227 ? 17.148 -24.022 11.596 1.00 69.79 227 GLN A CA 1
ATOM 1346 C C . GLN A 1 227 ? 17.312 -22.511 11.727 1.00 68.59 227 GLN A C 1
ATOM 1347 O O . GLN A 1 227 ? 16.915 -21.914 12.730 1.00 68.33 227 GLN A O 1
ATOM 1353 N N . ILE A 1 228 ? 17.905 -21.900 10.706 1.00 67.57 228 ILE A N 1
ATOM 1354 C CA . ILE A 1 228 ? 18.141 -20.461 10.695 1.00 65.75 228 ILE A CA 1
ATOM 1355 C C . ILE A 1 228 ? 16.848 -19.678 10.889 1.00 64.39 228 ILE A C 1
ATOM 1356 O O . ILE A 1 228 ? 16.844 -18.610 11.509 1.00 63.97 228 ILE A O 1
ATOM 1361 N N . SER A 1 229 ? 15.753 -20.210 10.353 1.00 61.45 229 SER A N 1
ATOM 1362 C CA . SER A 1 229 ? 14.453 -19.556 10.473 1.00 58.83 229 SER A CA 1
ATOM 1363 C C . SER A 1 229 ? 14.041 -19.375 11.936 1.00 55.86 229 SER A C 1
ATOM 1364 O O . SER A 1 229 ? 13.405 -18.386 12.285 1.00 55.62 229 SER A O 1
ATOM 1367 N N . PHE A 1 230 ? 14.409 -20.336 12.779 1.00 52.94 230 PHE A N 1
ATOM 1368 C CA . PHE A 1 230 ? 14.068 -20.297 14.200 1.00 51.90 230 PHE A CA 1
ATOM 1369 C C . PHE A 1 230 ? 14.583 -19.026 14.873 1.00 50.91 230 PHE A C 1
ATOM 1370 O O . PHE A 1 230 ? 13.998 -18.543 15.841 1.00 49.62 230 PHE A O 1
ATOM 1378 N N . PHE A 1 231 ? 15.667 -18.475 14.347 1.00 48.49 231 PHE A N 1
ATOM 1379 C CA . PHE A 1 231 ? 16.249 -17.296 14.942 1.00 48.98 231 PHE A CA 1
ATOM 1380 C C . PHE A 1 231 ? 15.959 -15.984 14.244 1.00 48.67 231 PHE A C 1
ATOM 1381 O O . PHE A 1 231 ? 16.628 -14.996 14.501 1.00 48.77 231 PHE A O 1
ATOM 1389 N N . ASN A 1 232 ? 14.949 -15.972 13.383 1.00 48.38 232 ASN A N 1
ATOM 1390 C CA . ASN A 1 232 ? 14.564 -14.762 12.662 1.00 50.74 232 ASN A CA 1
ATOM 1391 C C . ASN A 1 232 ? 14.132 -13.613 13.573 1.00 49.67 232 ASN A C 1
ATOM 1392 O O . ASN A 1 232 ? 14.356 -12.446 13.261 1.00 49.15 232 ASN A O 1
ATOM 1397 N N . SER A 1 233 ? 13.482 -13.946 14.685 1.00 49.07 233 SER A N 1
ATOM 1398 C CA . SER A 1 233 ? 13.013 -12.937 15.633 1.00 48.65 233 SER A CA 1
ATOM 1399 C C . SER A 1 233 ? 13.559 -13.301 17.002 1.00 46.74 233 SER A C 1
ATOM 1400 O O . SER A 1 233 ? 12.868 -13.179 18.007 1.00 47.82 233 SER A O 1
ATOM 1403 N N . TRP A 1 234 ? 14.806 -13.751 17.029 1.00 44.49 234 TRP A N 1
ATOM 1404 C CA . TRP A 1 234 ? 15.446 -14.177 18.270 1.00 40.64 234 TRP A CA 1
ATOM 1405 C C . TRP A 1 234 ? 16.356 -13.095 18.848 1.00 39.08 234 TRP A C 1
ATOM 1406 O O . TRP A 1 234 ? 16.900 -12.282 18.115 1.00 38.29 234 TRP A O 1
ATOM 1417 N N . GLY A 1 235 ? 16.509 -13.065 20.168 1.00 38.78 235 GLY A N 1
ATOM 1418 C CA . GLY A 1 235 ? 17.434 -12.099 20.735 1.00 36.81 235 GLY A CA 1
ATOM 1419 C C . GLY A 1 235 ? 16.899 -10.907 21.489 1.00 36.14 235 GLY A C 1
ATOM 1420 O O . GLY A 1 235 ? 15.688 -10.700 21.598 1.00 34.35 235 GLY A O 1
ATOM 1421 N N . ILE A 1 236 ? 17.841 -10.123 21.996 1.00 34.46 236 ILE A N 1
ATOM 1422 C CA . ILE A 1 236 ? 17.565 -8.924 22.772 1.00 33.46 236 ILE A CA 1
ATOM 1423 C C . ILE A 1 236 ? 18.242 -7.790 22.017 1.00 33.57 236 ILE A C 1
ATOM 1424 O O . ILE A 1 236 ? 19.394 -7.921 21.610 1.00 31.19 236 ILE A O 1
ATOM 1429 N N . SER A 1 237 ? 17.551 -6.673 21.822 1.00 31.82 237 SER A N 1
ATOM 1430 C CA . SER A 1 237 ? 18.170 -5.572 21.083 1.00 30.54 237 SER A CA 1
ATOM 1431 C C . SER A 1 237 ? 19.304 -4.924 21.888 1.00 29.11 237 SER A C 1
ATOM 1432 O O . SER A 1 237 ? 19.424 -5.120 23.116 1.00 29.24 237 SER A O 1
ATOM 1435 N N . THR A 1 238 ? 20.124 -4.136 21.200 1.00 28.53 238 THR A N 1
ATOM 1436 C CA . THR A 1 238 ? 21.211 -3.414 21.865 1.00 29.46 238 THR A CA 1
ATOM 1437 C C . THR A 1 238 ? 20.628 -2.494 22.958 1.00 29.32 238 THR A C 1
ATOM 1438 O O . THR A 1 238 ? 21.073 -2.519 24.107 1.00 28.33 238 THR A O 1
ATOM 1442 N N . ALA A 1 239 ? 19.603 -1.715 22.624 1.00 29.06 239 ALA A N 1
ATOM 1443 C CA . ALA A 1 239 ? 19.021 -0.817 23.613 1.00 28.83 239 ALA A CA 1
ATOM 1444 C C . ALA A 1 239 ? 18.497 -1.541 24.852 1.00 29.57 239 ALA A C 1
ATOM 1445 O O . ALA A 1 239 ? 18.754 -1.126 25.983 1.00 30.49 239 ALA A O 1
ATOM 1447 N N . ALA A 1 240 ? 17.745 -2.617 24.657 1.00 27.84 240 ALA A N 1
ATOM 1448 C CA . ALA A 1 240 ? 17.211 -3.354 25.799 1.00 28.42 240 ALA A CA 1
ATOM 1449 C C . ALA A 1 240 ? 18.319 -4.036 26.610 1.00 29.54 240 ALA A C 1
ATOM 1450 O O . ALA A 1 240 ? 18.253 -4.073 27.839 1.00 27.55 240 ALA A O 1
ATOM 1452 N N . SER A 1 241 ? 19.330 -4.580 25.928 1.00 29.80 241 SER A N 1
ATOM 1453 C CA . SER A 1 241 ? 20.443 -5.246 26.621 1.00 29.86 241 SER A CA 1
ATOM 1454 C C . SER A 1 241 ? 21.143 -4.250 27.544 1.00 29.44 241 SER A C 1
ATOM 1455 O O . SER A 1 241 ? 21.387 -4.535 28.719 1.00 28.41 241 SER A O 1
ATOM 1458 N N . LEU A 1 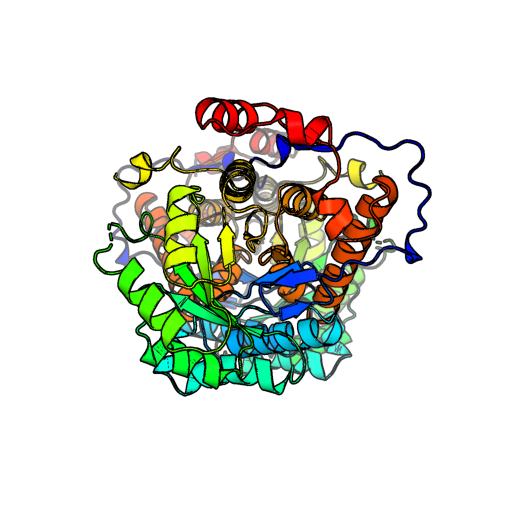242 ? 21.484 -3.087 27.005 1.00 28.63 242 LEU A N 1
ATOM 1459 C CA . LEU A 1 242 ? 22.173 -2.064 27.798 1.00 29.87 242 LEU A CA 1
ATOM 1460 C C . LEU A 1 242 ? 21.354 -1.649 29.021 1.00 29.61 242 LEU A C 1
ATOM 1461 O O . LEU A 1 242 ? 21.882 -1.596 30.138 1.00 29.38 242 LEU A O 1
ATOM 1466 N N . ALA A 1 243 ? 20.071 -1.355 28.817 1.00 29.12 243 ALA A N 1
ATOM 1467 C CA . ALA A 1 243 ? 19.213 -0.961 29.935 1.00 28.53 243 ALA A CA 1
ATOM 1468 C C . ALA A 1 243 ? 19.073 -2.076 30.965 1.00 29.30 243 ALA A C 1
ATOM 1469 O O . ALA A 1 243 ? 19.131 -1.831 32.172 1.00 31.71 243 ALA A O 1
ATOM 1471 N N . GLU A 1 244 ? 18.874 -3.297 30.494 1.00 31.05 244 GLU A N 1
ATOM 1472 C CA . GLU A 1 244 ? 18.722 -4.462 31.378 1.00 33.05 244 GLU A CA 1
ATOM 1473 C C . GLU A 1 244 ? 19.985 -4.696 32.209 1.00 32.77 244 GLU A C 1
ATOM 1474 O O . GLU A 1 244 ? 19.926 -4.849 33.437 1.00 32.09 244 GLU A O 1
ATOM 1480 N N . ILE A 1 245 ? 21.134 -4.732 31.546 1.00 29.14 245 ILE A N 1
ATOM 1481 C CA . ILE A 1 245 ? 22.382 -4.977 32.268 1.00 29.51 245 ILE A CA 1
ATOM 1482 C C . ILE A 1 245 ? 22.690 -3.847 33.245 1.00 32.44 245 ILE A C 1
ATOM 1483 O O . ILE A 1 245 ? 23.068 -4.097 34.397 1.00 33.53 245 ILE A O 1
ATOM 1488 N N . ARG A 1 246 ? 22.510 -2.609 32.807 1.00 30.14 246 ARG A N 1
ATOM 1489 C CA . ARG A 1 246 ? 22.772 -1.467 33.670 1.00 34.84 246 ARG A CA 1
ATOM 1490 C C . ARG A 1 246 ? 21.906 -1.474 34.952 1.00 36.69 246 ARG A C 1
ATOM 1491 O O . ARG A 1 246 ? 22.387 -1.083 36.031 1.00 36.41 246 ARG A O 1
ATOM 1499 N N . SER A 1 247 ? 20.647 -1.907 34.832 1.00 34.70 247 SER A N 1
ATOM 1500 C CA . SER A 1 247 ? 19.739 -1.960 35.988 1.00 38.04 247 SER A CA 1
ATOM 1501 C C . SER A 1 247 ? 20.287 -2.871 37.092 1.00 38.46 247 SER A C 1
ATOM 1502 O O . SER A 1 247 ? 20.094 -2.604 38.279 1.00 37.58 247 SER A O 1
ATOM 1505 N N . GLU A 1 248 ? 20.986 -3.934 36.708 1.00 39.47 248 GLU A N 1
ATOM 1506 C CA . GLU A 1 248 ? 21.552 -4.853 37.695 1.00 43.10 248 GLU A CA 1
ATOM 1507 C C . GLU A 1 248 ? 22.988 -4.544 38.100 1.00 42.30 248 GLU A C 1
ATOM 1508 O O . GLU A 1 248 ? 23.381 -4.822 39.236 1.00 43.69 248 GLU A O 1
ATOM 1514 N N . PHE A 1 249 ? 23.773 -3.991 37.180 1.00 39.38 249 PHE A N 1
ATOM 1515 C CA . PHE A 1 249 ? 25.188 -3.667 37.457 1.00 39.50 249 PHE A CA 1
ATOM 1516 C C . PHE A 1 249 ? 25.463 -2.222 37.041 1.00 39.31 249 PHE A C 1
ATOM 1517 O O . PHE A 1 249 ? 26.149 -1.963 36.053 1.00 37.35 249 PHE A O 1
ATOM 1525 N N . PRO A 1 250 ? 24.944 -1.257 37.820 1.00 40.00 250 PRO A N 1
ATOM 1526 C CA . PRO A 1 250 ? 25.086 0.183 37.563 1.00 40.91 250 PRO A CA 1
ATOM 1527 C C . PRO A 1 250 ? 26.489 0.735 37.413 1.00 40.30 250 PRO A C 1
ATOM 1528 O O . PRO A 1 250 ? 26.668 1.733 36.732 1.00 40.47 250 PRO A O 1
ATOM 1532 N N . ALA A 1 251 ? 27.465 0.103 38.055 1.00 40.62 251 ALA A N 1
ATOM 1533 C CA . ALA A 1 251 ? 28.851 0.569 37.991 1.00 43.94 251 ALA A CA 1
ATOM 1534 C C . ALA A 1 251 ? 29.737 -0.281 37.087 1.00 43.91 251 ALA A C 1
ATOM 1535 O O . ALA A 1 251 ? 30.939 -0.051 37.025 1.00 46.62 251 ALA A O 1
ATOM 1537 N N . SER A 1 252 ? 29.160 -1.254 36.387 1.00 41.28 252 SER A N 1
ATOM 1538 C CA . SER A 1 252 ? 29.964 -2.123 35.524 1.00 39.05 252 SER A CA 1
ATOM 1539 C C . SER A 1 252 ? 30.166 -1.568 34.115 1.00 36.60 252 SER A C 1
ATOM 1540 O O . SER A 1 252 ? 29.353 -0.805 33.607 1.00 35.95 252 SER A O 1
ATOM 1543 N N . THR A 1 253 ? 31.252 -1.966 33.474 1.00 35.50 253 THR A N 1
ATOM 1544 C CA . THR A 1 253 ? 31.548 -1.461 32.144 1.00 34.44 253 THR A CA 1
ATOM 1545 C C . THR A 1 253 ? 30.793 -2.196 31.044 1.00 32.84 253 THR A C 1
ATOM 1546 O O . THR A 1 253 ? 30.814 -3.425 30.962 1.00 33.40 253 THR A O 1
ATOM 1550 N N . MET A 1 254 ? 30.112 -1.428 30.200 1.00 32.75 254 MET A N 1
ATOM 1551 C CA . MET A 1 254 ? 29.392 -2.005 29.067 1.00 32.29 254 MET A CA 1
ATOM 1552 C C . MET A 1 254 ? 29.854 -1.239 27.847 1.00 31.18 254 MET A C 1
ATOM 1553 O O . MET A 1 254 ? 30.141 -0.036 27.914 1.00 30.10 254 MET A O 1
ATOM 1558 N N . ILE A 1 255 ? 29.936 -1.962 26.741 1.00 29.70 255 ILE A N 1
ATOM 1559 C CA . ILE A 1 255 ? 30.334 -1.406 25.471 1.00 28.36 255 ILE A CA 1
ATOM 1560 C C . ILE A 1 255 ? 29.251 -1.809 24.487 1.00 29.74 255 ILE A C 1
ATOM 1561 O O . ILE A 1 255 ? 28.643 -2.894 24.633 1.00 29.25 255 ILE A O 1
ATOM 1566 N N . ALA A 1 256 ? 28.968 -0.940 23.512 1.00 29.39 256 ALA A N 1
ATOM 1567 C CA . ALA A 1 256 ? 27.986 -1.279 22.469 1.00 29.77 256 ALA A CA 1
ATOM 1568 C C . ALA A 1 256 ? 28.746 -1.184 21.147 1.00 31.79 256 ALA A C 1
ATOM 1569 O O . ALA A 1 256 ? 29.452 -0.207 20.905 1.00 31.53 256 ALA A O 1
ATOM 1571 N N . SER A 1 257 ? 28.623 -2.185 20.289 1.00 32.94 257 SER A N 1
ATOM 1572 C CA . SER A 1 257 ? 29.321 -2.134 19.007 1.00 36.55 257 SER A CA 1
ATOM 1573 C C . SER A 1 257 ? 28.423 -2.737 17.919 1.00 38.45 257 SER A C 1
ATOM 1574 O O . SER A 1 257 ? 27.467 -3.434 18.223 1.00 41.89 257 SER A O 1
ATOM 1577 N N . GLY A 1 258 ? 28.696 -2.466 16.653 1.00 42.05 258 GLY A N 1
ATOM 1578 C CA . GLY A 1 258 ? 27.828 -3.030 15.630 1.00 42.55 258 GLY A CA 1
ATOM 1579 C C . GLY A 1 258 ? 26.428 -2.429 15.547 1.00 42.38 258 GLY A C 1
ATOM 1580 O O . GLY A 1 258 ? 25.682 -2.358 16.530 1.00 44.60 258 GLY A O 1
ATOM 1581 N N . GLY A 1 259 ? 26.058 -1.989 14.357 1.00 42.02 259 GLY A N 1
ATOM 1582 C CA . GLY A 1 259 ? 24.741 -1.412 14.186 1.00 42.58 259 GLY A CA 1
ATOM 1583 C C . GLY A 1 259 ? 24.620 0.066 14.518 1.00 40.66 259 GLY A C 1
ATOM 1584 O O . GLY A 1 259 ? 23.580 0.655 14.241 1.00 41.20 259 GLY A O 1
ATOM 1585 N N . LEU A 1 260 ? 25.645 0.676 15.114 1.00 39.68 260 LEU A N 1
ATOM 1586 C CA . LEU A 1 260 ? 25.553 2.102 15.440 1.00 39.41 260 LEU A CA 1
ATOM 1587 C C . LEU A 1 260 ? 25.798 2.853 14.136 1.00 41.67 260 LEU A C 1
ATOM 1588 O O . LEU A 1 260 ? 26.885 2.799 13.566 1.00 42.39 260 LEU A O 1
ATOM 1593 N N . GLN A 1 261 ? 24.779 3.558 13.664 1.00 43.70 261 GLN A N 1
ATOM 1594 C CA . GLN A 1 261 ? 24.882 4.258 12.393 1.00 45.21 261 GLN A CA 1
ATOM 1595 C C . GLN A 1 261 ? 25.556 5.617 12.392 1.00 43.67 261 GLN A C 1
ATOM 1596 O O . GLN A 1 261 ? 26.166 5.996 11.396 1.00 43.74 261 GLN A O 1
ATOM 1602 N N . ASP A 1 262 ? 25.466 6.359 13.490 1.00 39.63 262 ASP A N 1
ATOM 1603 C CA . ASP A 1 262 ? 26.058 7.689 13.515 1.00 37.82 262 ASP A CA 1
ATOM 1604 C C . ASP A 1 262 ? 26.274 8.172 14.943 1.00 35.80 262 ASP A C 1
ATOM 1605 O O . ASP A 1 262 ? 26.039 7.425 15.890 1.00 35.93 262 ASP A O 1
ATOM 1610 N N . ALA A 1 263 ? 26.694 9.423 15.101 1.00 33.07 263 ALA A N 1
ATOM 1611 C CA . ALA A 1 263 ? 26.950 9.953 16.442 1.00 33.06 263 ALA A CA 1
ATOM 1612 C C . ALA A 1 263 ? 25.722 9.953 17.354 1.00 31.28 263 ALA A C 1
ATOM 1613 O O . ALA A 1 263 ? 25.864 9.871 18.569 1.00 31.48 263 ALA A O 1
ATOM 1615 N N . LEU A 1 264 ? 24.527 10.062 16.785 1.00 31.30 264 LEU A N 1
ATOM 1616 C CA . LEU A 1 264 ? 23.317 10.054 17.604 1.00 32.03 264 LEU A CA 1
ATOM 1617 C C . LEU A 1 264 ? 23.136 8.676 18.249 1.00 32.60 264 LEU A C 1
ATOM 1618 O O . LEU A 1 264 ? 22.761 8.578 19.413 1.00 31.55 264 LEU A O 1
ATOM 1623 N N . ASP A 1 265 ? 23.406 7.608 17.499 1.00 31.49 265 ASP A N 1
ATOM 1624 C CA . ASP A 1 265 ? 23.290 6.254 18.056 1.00 32.54 265 ASP A CA 1
ATOM 1625 C C . ASP A 1 265 ? 24.335 6.052 19.160 1.00 31.68 265 ASP A C 1
ATOM 1626 O O . ASP A 1 265 ? 24.060 5.406 20.171 1.00 30.04 265 ASP A O 1
ATOM 1631 N N . VAL A 1 266 ? 25.530 6.604 18.939 1.00 31.04 266 VAL A N 1
ATOM 1632 C CA . VAL A 1 266 ? 26.617 6.523 19.895 1.00 29.95 266 VAL A CA 1
ATOM 1633 C C . VAL A 1 266 ? 26.173 7.234 21.150 1.00 29.85 266 VAL A C 1
ATOM 1634 O O . VAL A 1 266 ? 26.340 6.708 22.248 1.00 27.71 266 VAL A O 1
ATOM 1638 N N . ALA A 1 267 ? 25.607 8.431 20.994 1.00 29.37 267 ALA A N 1
ATOM 1639 C CA . ALA A 1 267 ? 25.143 9.190 22.152 1.00 29.63 267 ALA A CA 1
ATOM 1640 C C . ALA A 1 267 ? 24.062 8.424 22.910 1.00 28.75 267 ALA A C 1
ATOM 1641 O O . ALA A 1 267 ? 24.083 8.387 24.142 1.00 28.73 267 ALA A O 1
ATOM 1643 N N . LYS A 1 268 ? 23.124 7.810 22.188 1.00 27.54 268 LYS A N 1
ATOM 1644 C CA . LYS A 1 268 ? 22.052 7.080 22.863 1.00 28.33 268 LYS A CA 1
ATOM 1645 C C . LYS A 1 268 ? 22.551 5.857 23.620 1.00 28.95 268 LYS A C 1
ATOM 1646 O O . LYS A 1 268 ? 22.089 5.589 24.729 1.00 30.31 268 LYS A O 1
ATOM 1652 N N . ALA A 1 269 ? 23.498 5.122 23.031 1.00 28.58 269 ALA A N 1
ATOM 1653 C CA . ALA A 1 269 ? 24.064 3.945 23.693 1.00 28.66 269 ALA A CA 1
ATOM 1654 C C . ALA A 1 269 ? 24.786 4.382 24.967 1.00 29.25 269 ALA A C 1
ATOM 1655 O O . ALA A 1 269 ? 24.718 3.700 25.990 1.00 29.86 269 ALA A O 1
ATOM 1657 N N . ILE A 1 270 ? 25.496 5.509 24.900 1.00 30.11 270 ILE A N 1
ATOM 1658 C CA . ILE A 1 270 ? 26.185 6.021 26.089 1.00 28.87 270 ILE A CA 1
ATOM 1659 C C . ILE A 1 270 ? 25.151 6.421 27.170 1.00 29.61 270 ILE A C 1
ATOM 1660 O O . ILE A 1 270 ? 25.315 6.109 28.359 1.00 27.58 270 ILE A O 1
ATOM 1665 N N . ALA A 1 271 ? 24.074 7.082 26.756 1.00 29.23 271 ALA A N 1
ATOM 1666 C CA . ALA A 1 271 ? 23.032 7.494 27.697 1.00 30.00 271 ALA A CA 1
ATOM 1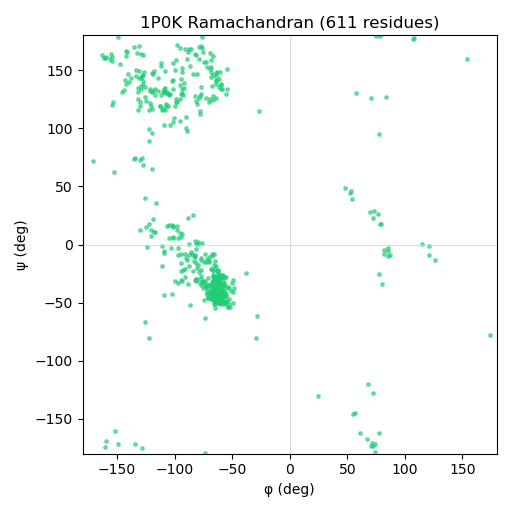667 C C . ALA A 1 271 ? 22.365 6.273 28.337 1.00 31.38 271 ALA A C 1
ATOM 1668 O O . ALA A 1 271 ? 21.855 6.358 29.459 1.00 31.15 271 ALA A O 1
ATOM 1670 N N . LEU A 1 272 ? 22.352 5.150 27.619 1.00 30.76 272 LEU A N 1
ATOM 1671 C CA . LEU A 1 272 ? 21.764 3.930 28.154 1.00 33.20 272 LEU A CA 1
ATOM 1672 C C . LEU A 1 272 ? 22.747 3.218 29.064 1.00 33.84 272 LEU A C 1
ATOM 1673 O O . LEU A 1 272 ? 22.418 2.186 29.650 1.00 37.48 272 LEU A O 1
ATOM 1678 N N . GLY A 1 273 ? 23.966 3.740 29.164 1.00 31.88 273 GLY A N 1
ATOM 1679 C CA . GLY A 1 273 ? 24.919 3.116 30.063 1.00 31.65 273 GLY A CA 1
ATOM 1680 C C . GLY A 1 273 ? 26.259 2.701 29.507 1.00 32.45 273 GLY A C 1
ATOM 1681 O O . GLY A 1 273 ? 27.159 2.405 30.296 1.00 32.04 273 GLY A O 1
ATOM 1682 N N . ALA A 1 274 ? 26.416 2.676 28.179 1.00 29.52 274 ALA A N 1
ATOM 1683 C CA . ALA A 1 274 ? 27.707 2.282 27.588 1.00 31.35 274 ALA A CA 1
ATOM 1684 C C . ALA A 1 274 ? 28.864 3.233 27.927 1.00 32.26 274 ALA A C 1
ATOM 1685 O O . ALA A 1 274 ? 28.690 4.449 27.944 1.00 32.94 274 ALA A O 1
ATOM 1687 N N . SER A 1 275 ? 30.054 2.690 28.177 1.00 30.39 275 SER A N 1
ATOM 1688 C CA . SER A 1 275 ? 31.203 3.554 28.475 1.00 32.51 275 SER A CA 1
ATOM 1689 C C . SER A 1 275 ? 31.976 3.874 27.211 1.00 32.13 275 SER A C 1
ATOM 1690 O O . SER A 1 275 ? 32.699 4.867 27.149 1.00 32.64 275 SER A O 1
ATOM 1693 N N . CYS A 1 276 ? 31.814 3.029 26.195 1.00 32.02 276 CYS A N 1
ATOM 1694 C CA . CYS A 1 276 ? 32.535 3.184 24.939 1.00 33.11 276 CYS A CA 1
ATOM 1695 C C . CYS A 1 276 ? 31.695 2.477 23.870 1.00 31.16 276 CYS A C 1
ATOM 1696 O O . CYS A 1 276 ? 30.879 1.620 24.203 1.00 30.91 276 CYS A O 1
ATOM 1699 N N . THR A 1 277 ? 31.911 2.823 22.604 1.00 30.01 277 THR A N 1
ATOM 1700 C CA . THR A 1 277 ? 31.181 2.208 21.490 1.00 31.46 277 THR A CA 1
ATOM 1701 C C . THR A 1 277 ? 32.139 1.815 20.375 1.00 31.68 277 THR A C 1
ATOM 1702 O O . THR A 1 277 ? 33.123 2.501 20.121 1.00 34.02 277 THR A O 1
ATOM 1706 N N . GLY A 1 278 ? 31.843 0.715 19.700 1.00 33.00 278 GLY A N 1
ATOM 1707 C CA . GLY A 1 278 ? 32.700 0.272 18.609 1.00 32.74 278 GLY A CA 1
ATOM 1708 C C . GLY A 1 278 ? 32.021 0.475 17.263 1.00 35.17 278 GLY A C 1
ATOM 1709 O O . GLY A 1 278 ? 30.789 0.395 17.160 1.00 33.56 278 GLY A O 1
ATOM 1710 N N . MET A 1 279 ? 32.828 0.725 16.231 1.00 35.11 279 MET A N 1
ATOM 1711 C CA . MET A 1 279 ? 32.339 0.933 14.870 1.00 37.88 279 MET A CA 1
ATOM 1712 C C . MET A 1 279 ? 33.304 0.284 13.874 1.00 40.04 279 MET A C 1
ATOM 1713 O O . MET A 1 279 ? 34.519 0.383 14.045 1.00 38.26 279 MET A O 1
ATOM 1718 N N . ALA A 1 280 ? 32.773 -0.383 12.849 1.00 40.41 280 ALA A N 1
ATOM 1719 C CA . ALA A 1 280 ? 33.614 -1.010 11.834 1.00 44.95 280 ALA A CA 1
ATOM 1720 C C . ALA A 1 280 ? 33.307 -0.488 10.429 1.00 48.23 280 ALA A C 1
ATOM 1721 O O . ALA A 1 280 ? 34.021 0.371 9.908 1.00 49.73 280 ALA A O 1
ATOM 1723 N N . GLY A 1 281 ? 32.240 -1.026 9.837 1.00 49.47 281 GLY A N 1
ATOM 1724 C CA . GLY A 1 281 ? 31.823 -0.671 8.488 1.00 51.83 281 GLY A CA 1
ATOM 1725 C C . GLY A 1 281 ? 32.142 0.718 7.971 1.00 52.54 281 GLY A C 1
ATOM 1726 O O . GLY A 1 281 ? 32.859 0.877 6.984 1.00 52.22 281 GLY A O 1
ATOM 1727 N N . HIS A 1 282 ? 31.609 1.728 8.640 1.00 53.69 282 HIS A N 1
ATOM 1728 C CA . HIS A 1 282 ? 31.825 3.103 8.234 1.00 54.88 282 HIS A CA 1
ATOM 1729 C C . HIS A 1 282 ? 33.301 3.481 8.122 1.00 53.34 282 HIS A C 1
ATOM 1730 O O . HIS A 1 282 ? 33.707 4.171 7.182 1.00 52.07 282 HIS A O 1
ATOM 1737 N N . PHE A 1 283 ? 34.104 3.049 9.087 1.00 51.53 283 PHE A N 1
ATOM 1738 C CA . PHE A 1 283 ? 35.524 3.366 9.048 1.00 49.64 283 PHE A CA 1
ATOM 1739 C C . PHE A 1 283 ? 36.225 2.572 7.948 1.00 48.47 283 PHE A C 1
ATOM 1740 O O . PHE A 1 283 ? 37.068 3.114 7.230 1.00 46.48 283 PHE A O 1
ATOM 1748 N N . LEU A 1 284 ? 35.864 1.297 7.818 1.00 47.97 284 LEU A N 1
ATOM 1749 C CA . LEU A 1 284 ? 36.463 0.424 6.815 1.00 50.28 284 LEU A CA 1
ATOM 1750 C C . LEU A 1 284 ? 36.215 0.985 5.412 1.00 51.36 284 LEU A C 1
ATOM 1751 O O . LEU A 1 284 ? 37.126 1.050 4.588 1.00 51.11 284 LEU A O 1
ATOM 1756 N N . LYS A 1 285 ? 34.978 1.398 5.155 1.00 51.72 285 LYS A N 1
ATOM 1757 C CA . LYS A 1 285 ? 34.602 1.968 3.864 1.00 51.63 285 LYS A CA 1
ATOM 1758 C C . LYS A 1 285 ? 35.390 3.249 3.591 1.00 50.70 285 LYS A C 1
ATOM 1759 O O . LYS A 1 285 ? 35.865 3.469 2.476 1.00 50.50 285 LYS A O 1
ATOM 1765 N N . ALA A 1 286 ? 35.532 4.093 4.608 1.00 48.74 286 ALA A N 1
ATOM 1766 C CA . ALA A 1 286 ? 36.266 5.342 4.455 1.00 47.25 286 ALA A CA 1
ATOM 1767 C C . ALA A 1 286 ? 37.720 5.068 4.072 1.00 47.28 286 ALA A C 1
ATOM 1768 O O . ALA A 1 286 ? 38.300 5.776 3.247 1.00 46.55 286 ALA A O 1
ATOM 1770 N N . LEU A 1 287 ? 38.305 4.044 4.683 1.00 46.47 287 LEU A N 1
ATOM 1771 C CA . LEU A 1 287 ? 39.686 3.680 4.400 1.00 47.50 287 LEU A CA 1
ATOM 1772 C C . LEU A 1 287 ? 39.833 3.201 2.952 1.00 48.45 287 LEU A C 1
ATOM 1773 O O . LEU A 1 287 ? 40.684 3.687 2.211 1.00 46.53 287 LEU A O 1
ATOM 1778 N N . THR A 1 288 ? 38.991 2.257 2.550 1.00 50.69 288 THR A N 1
ATOM 1779 C CA . THR A 1 288 ? 39.065 1.734 1.194 1.00 54.66 288 THR A CA 1
ATOM 1780 C C . THR A 1 288 ? 38.754 2.775 0.113 1.00 55.17 288 THR A C 1
ATOM 1781 O O . THR A 1 288 ? 39.326 2.724 -0.972 1.00 55.11 288 THR A O 1
ATOM 1785 N N . ASP A 1 289 ? 37.873 3.726 0.417 1.00 55.90 289 ASP A N 1
ATOM 1786 C CA . ASP A 1 289 ? 37.495 4.758 -0.544 1.00 55.88 289 ASP A CA 1
ATOM 1787 C C . ASP A 1 289 ? 38.366 6.012 -0.546 1.00 57.08 289 ASP A C 1
ATOM 1788 O O . ASP A 1 289 ? 38.578 6.624 -1.598 1.00 57.90 289 ASP A O 1
ATOM 1793 N N . SER A 1 290 ? 38.869 6.402 0.621 1.00 55.37 290 SER A N 1
ATOM 1794 C CA . SER A 1 290 ? 39.663 7.615 0.714 1.00 53.83 290 SER A CA 1
ATOM 1795 C C . SER A 1 290 ? 40.995 7.460 1.425 1.00 52.22 290 SER A C 1
ATOM 1796 O O . SER A 1 290 ? 41.627 8.455 1.765 1.00 50.69 290 SER A O 1
ATOM 1799 N N . GLY A 1 291 ? 41.414 6.222 1.657 1.00 51.06 291 GLY A N 1
ATOM 1800 C CA . GLY A 1 291 ? 42.683 5.998 2.328 1.00 50.23 291 GLY A CA 1
ATOM 1801 C C . GLY A 1 291 ? 42.733 6.446 3.780 1.00 49.41 291 GLY A C 1
ATOM 1802 O O . GLY A 1 291 ? 41.705 6.745 4.386 1.00 46.24 291 GLY A O 1
ATOM 1803 N N . GLU A 1 292 ? 43.940 6.491 4.337 1.00 48.97 292 GLU A N 1
ATOM 1804 C CA . GLU A 1 292 ? 44.139 6.889 5.727 1.00 50.11 292 GLU A CA 1
ATOM 1805 C C . GLU A 1 292 ? 43.616 8.277 6.032 1.00 50.93 292 GLU A C 1
ATOM 1806 O O . GLU A 1 292 ? 42.998 8.510 7.074 1.00 49.17 292 GLU A O 1
ATOM 1812 N N . GLU A 1 293 ? 43.879 9.205 5.119 1.00 51.63 293 GLU A N 1
ATOM 1813 C CA . GLU A 1 293 ? 43.451 10.579 5.287 1.00 52.08 293 GLU A CA 1
ATOM 1814 C C . GLU A 1 293 ? 41.929 10.640 5.371 1.00 50.86 293 GLU A C 1
ATOM 1815 O O . GLU A 1 293 ? 41.376 11.400 6.169 1.00 50.27 293 GLU A O 1
ATOM 1821 N N . GLY A 1 294 ? 41.255 9.824 4.567 1.00 48.22 294 GLY A N 1
ATOM 1822 C CA . GLY A 1 294 ? 39.802 9.805 4.595 1.00 47.96 294 GLY A CA 1
ATOM 1823 C C . GLY A 1 294 ? 39.270 9.230 5.900 1.00 46.40 294 GLY A C 1
ATOM 1824 O O . GLY A 1 294 ? 38.311 9.750 6.477 1.00 44.77 294 GLY A O 1
ATOM 1825 N N . LEU A 1 295 ? 39.893 8.148 6.364 1.00 45.00 295 LEU A N 1
ATOM 1826 C CA . LEU A 1 295 ? 39.497 7.501 7.621 1.00 43.43 295 LEU A CA 1
ATOM 1827 C C . LEU A 1 295 ? 39.676 8.487 8.777 1.00 43.78 295 LEU A C 1
ATOM 1828 O O . LEU A 1 295 ? 38.777 8.643 9.600 1.00 44.63 295 LEU A O 1
ATOM 1833 N N . LEU A 1 296 ? 40.826 9.152 8.836 1.00 43.55 296 LEU A N 1
ATOM 1834 C CA . LEU A 1 296 ? 41.074 10.124 9.892 1.00 46.14 296 LEU A CA 1
ATOM 1835 C C . LEU A 1 296 ? 40.009 11.206 9.875 1.00 47.97 296 LEU A C 1
ATOM 1836 O O . LEU A 1 296 ? 39.534 11.629 10.927 1.00 45.79 296 LEU A O 1
ATOM 1841 N N . GLU A 1 297 ? 39.631 11.654 8.679 1.00 49.03 297 GLU A N 1
ATOM 1842 C CA . GLU A 1 297 ? 38.600 12.682 8.566 1.00 50.29 297 GLU A CA 1
ATOM 1843 C C . GLU A 1 297 ? 37.262 12.178 9.103 1.00 47.28 297 GLU A C 1
ATOM 1844 O O . GLU A 1 297 ? 36.561 12.898 9.802 1.00 46.20 297 GLU A O 1
ATOM 1850 N N . GLU A 1 298 ? 36.920 10.940 8.773 1.00 44.42 298 GLU A N 1
ATOM 1851 C CA . GLU A 1 298 ? 35.674 10.365 9.223 1.00 44.29 298 GLU A CA 1
ATOM 1852 C C . GLU A 1 298 ? 35.664 10.205 10.747 1.00 43.53 298 GLU A C 1
ATOM 1853 O O . GLU A 1 298 ? 34.648 10.431 11.401 1.00 41.44 298 GLU A O 1
ATOM 1859 N N . ILE A 1 299 ? 36.805 9.823 11.305 1.00 42.73 299 ILE A N 1
ATOM 1860 C CA . ILE A 1 299 ? 36.924 9.663 12.745 1.00 43.30 299 ILE A CA 1
ATOM 1861 C C . ILE A 1 299 ? 36.726 11.013 13.440 1.00 44.87 299 ILE A C 1
ATOM 1862 O O . ILE A 1 299 ? 35.952 11.127 14.391 1.00 41.79 299 ILE A O 1
ATOM 1867 N N . GLN A 1 300 ? 37.420 12.039 12.953 1.00 46.03 300 GLN A N 1
ATOM 1868 C CA . GLN A 1 300 ? 37.329 13.369 13.544 1.00 48.85 300 GLN A CA 1
ATOM 1869 C C . GLN A 1 300 ? 35.920 13.929 13.416 1.00 48.35 300 GLN A C 1
ATOM 1870 O O . GLN A 1 300 ? 35.427 14.632 14.299 1.00 48.39 300 GLN A O 1
ATOM 1876 N N . LEU A 1 301 ? 35.269 13.591 12.317 1.00 46.59 301 LEU A N 1
ATOM 1877 C CA . LEU A 1 301 ? 33.931 14.063 12.060 1.00 46.66 301 LEU A CA 1
ATOM 1878 C C . LEU A 1 301 ? 32.915 13.526 13.068 1.00 45.13 301 LEU A C 1
ATOM 1879 O O . LEU A 1 301 ? 32.188 14.294 13.714 1.00 44.56 301 LEU A O 1
ATOM 1884 N N . ILE A 1 302 ? 32.866 12.210 13.211 1.00 41.76 302 ILE A N 1
ATOM 1885 C CA . ILE A 1 302 ? 31.908 11.622 14.122 1.00 40.28 302 ILE A CA 1
ATOM 1886 C C . ILE A 1 302 ? 32.170 12.070 15.560 1.00 38.61 302 ILE A C 1
ATOM 1887 O O . ILE A 1 302 ? 31.232 12.246 16.321 1.00 38.48 302 ILE A O 1
ATOM 1892 N N . LEU A 1 303 ? 33.429 12.285 15.930 1.00 38.64 303 LEU A N 1
ATOM 1893 C CA . LEU A 1 303 ? 33.719 12.767 17.281 1.00 40.10 303 LEU A CA 1
ATOM 1894 C C . LEU A 1 303 ? 33.182 14.191 17.456 1.00 41.03 303 LEU A C 1
ATOM 1895 O O . LEU A 1 303 ? 32.637 14.532 18.507 1.00 39.84 303 LEU A O 1
ATOM 1900 N N . GLU A 1 304 ? 33.326 15.031 16.434 1.00 41.77 304 GLU A N 1
ATOM 1901 C CA . GLU A 1 304 ? 32.823 16.403 16.555 1.00 44.72 304 GLU A CA 1
ATOM 1902 C C . GLU A 1 304 ? 31.293 16.413 16.615 1.00 42.82 304 GLU A C 1
ATOM 1903 O O . GLU A 1 304 ? 30.702 17.210 17.344 1.00 42.44 304 GLU A O 1
ATOM 1909 N N . GLU A 1 305 ? 30.659 15.525 15.851 1.00 40.42 305 GLU A N 1
ATOM 1910 C CA . GLU A 1 305 ? 29.206 15.416 15.859 1.00 41.04 305 GLU A CA 1
ATOM 1911 C C . GLU A 1 305 ? 28.712 14.933 17.226 1.00 40.04 305 GLU A C 1
ATOM 1912 O O . GLU A 1 305 ? 27.664 15.371 17.695 1.00 39.99 305 GLU A O 1
ATOM 1918 N N . LEU A 1 306 ? 29.464 14.048 17.882 1.00 37.72 306 LEU A N 1
ATOM 1919 C CA . LEU A 1 306 ? 29.053 13.590 19.205 1.00 36.32 306 LEU A CA 1
ATOM 1920 C C . LEU A 1 306 ? 29.137 14.772 20.171 1.00 35.92 306 LEU A C 1
ATOM 1921 O O . LEU A 1 306 ? 28.248 14.967 20.997 1.00 34.93 306 LEU A O 1
ATOM 1926 N N . LYS A 1 307 ? 30.204 15.562 20.079 1.00 36.98 307 LYS A N 1
ATOM 1927 C CA . LYS A 1 307 ? 30.349 16.733 20.967 1.00 38.38 307 LYS A CA 1
ATOM 1928 C C . LYS A 1 307 ? 29.213 17.739 20.732 1.00 36.33 307 LYS A C 1
ATOM 1929 O O . LYS A 1 307 ? 28.761 18.400 21.662 1.00 38.33 307 LYS A O 1
ATOM 1935 N N . LEU A 1 308 ? 28.773 17.855 19.488 1.00 36.02 308 LEU A N 1
ATOM 1936 C CA . LEU A 1 308 ? 27.691 18.759 19.142 1.00 37.43 308 LEU A CA 1
ATOM 1937 C C . LEU A 1 308 ? 26.406 18.319 19.844 1.00 36.91 308 LEU A C 1
ATOM 1938 O O . LEU A 1 308 ? 25.696 19.127 20.437 1.00 36.10 308 LEU A O 1
ATOM 1943 N N . ILE A 1 309 ? 26.128 17.022 19.796 1.00 35.66 309 ILE A N 1
ATOM 1944 C CA . ILE A 1 309 ? 24.941 16.479 20.433 1.00 34.02 309 ILE A CA 1
ATOM 1945 C C . ILE A 1 309 ? 25.042 16.687 21.936 1.00 34.07 309 ILE A C 1
ATOM 1946 O O . ILE A 1 309 ? 24.068 17.098 22.590 1.00 33.08 309 ILE A O 1
ATOM 1951 N N . MET A 1 310 ? 26.222 16.425 22.492 1.00 33.29 310 MET A N 1
ATOM 1952 C CA . MET A 1 310 ? 26.422 16.631 23.922 1.00 33.69 310 MET A CA 1
ATOM 1953 C C . MET A 1 310 ? 26.225 18.106 24.295 1.00 35.41 310 MET A C 1
ATOM 1954 O O . MET A 1 310 ? 25.650 18.430 25.345 1.00 35.30 310 MET A O 1
ATOM 1959 N N . THR A 1 311 ? 26.696 18.998 23.431 1.00 35.48 311 THR A N 1
ATOM 1960 C CA . THR A 1 311 ? 26.552 20.421 23.693 1.00 37.03 311 THR A CA 1
ATOM 1961 C C . THR A 1 311 ? 25.065 20.809 23.815 1.00 37.51 311 THR A C 1
ATOM 1962 O O . THR A 1 311 ? 24.659 21.481 24.767 1.00 38.58 311 THR A O 1
ATOM 1966 N N . VAL A 1 312 ? 24.267 20.366 22.850 1.00 36.34 312 VAL A N 1
ATOM 1967 C CA . VAL A 1 312 ? 22.841 20.636 22.818 1.00 35.82 312 VAL A CA 1
ATOM 1968 C C . VAL A 1 312 ? 22.092 20.059 24.023 1.00 34.93 312 VAL A C 1
ATOM 1969 O O . VAL A 1 312 ? 21.084 20.615 24.458 1.00 34.58 312 VAL A O 1
ATOM 1973 N N . LEU A 1 313 ? 22.586 18.944 24.549 1.00 32.78 313 LEU A N 1
ATOM 1974 C CA . LEU A 1 313 ? 21.987 18.270 25.700 1.00 32.53 313 LEU A CA 1
ATOM 1975 C C . LEU A 1 313 ? 22.495 18.843 27.013 1.00 31.66 313 LEU A C 1
ATOM 1976 O O . LEU A 1 313 ? 22.011 18.471 28.089 1.00 30.77 313 LEU A O 1
ATOM 1981 N N . GLY A 1 314 ? 23.468 19.748 26.923 1.00 31.84 314 GLY A N 1
ATOM 1982 C CA . GLY A 1 314 ? 24.060 20.318 28.128 1.00 32.91 314 GLY A CA 1
ATOM 1983 C C . GLY A 1 314 ? 24.887 19.280 28.884 1.00 34.59 314 GLY A C 1
ATOM 1984 O O . GLY A 1 314 ? 25.021 19.348 30.109 1.00 35.81 314 GLY A O 1
ATOM 1985 N N . ALA A 1 315 ? 25.430 18.295 28.165 1.00 34.09 315 ALA A N 1
ATOM 1986 C CA . ALA A 1 315 ? 26.245 17.245 28.787 1.00 35.21 315 ALA A CA 1
ATOM 1987 C C . ALA A 1 315 ? 27.717 17.579 28.555 1.00 35.85 315 ALA A C 1
ATOM 1988 O O . ALA A 1 315 ? 28.223 17.479 27.440 1.00 35.33 315 ALA A O 1
ATOM 1990 N N . ARG A 1 316 ? 28.396 17.977 29.616 1.00 38.26 316 ARG A N 1
ATOM 1991 C CA . ARG A 1 316 ? 29.792 18.363 29.514 1.00 41.22 316 ARG A CA 1
ATOM 1992 C C . ARG A 1 316 ? 30.758 17.191 29.422 1.00 39.95 316 ARG A C 1
ATOM 1993 O O . ARG A 1 316 ? 31.792 17.301 28.768 1.00 42.38 316 ARG A O 1
ATOM 2001 N N . THR A 1 317 ? 30.422 16.085 30.076 1.00 35.84 317 THR A N 1
ATOM 2002 C CA . THR A 1 317 ? 31.276 14.909 30.095 1.00 36.14 317 THR A CA 1
ATOM 2003 C C . THR A 1 317 ? 30.499 13.642 29.765 1.00 36.86 317 THR A C 1
ATOM 2004 O O . THR A 1 317 ? 29.262 13.659 29.707 1.00 35.12 317 THR A O 1
ATOM 2008 N N . ILE A 1 318 ? 31.232 12.539 29.580 1.00 35.60 318 ILE A N 1
ATOM 2009 C CA . ILE A 1 318 ? 30.595 11.250 29.290 1.00 35.98 318 ILE A CA 1
ATOM 2010 C C . ILE A 1 318 ? 29.711 10.871 30.481 1.00 37.42 318 ILE A C 1
ATOM 2011 O O . ILE A 1 318 ? 28.614 10.349 30.302 1.00 36.92 318 ILE A O 1
ATOM 2016 N N . ALA A 1 319 ? 30.183 11.141 31.694 1.00 34.90 319 ALA A N 1
ATOM 2017 C CA . ALA A 1 319 ? 29.401 10.832 32.885 1.00 36.12 319 ALA A CA 1
ATOM 2018 C C . ALA A 1 319 ? 28.043 11.550 32.835 1.00 35.42 319 ALA A C 1
ATOM 2019 O O . ALA A 1 319 ? 27.026 10.976 33.218 1.00 35.27 319 ALA A O 1
ATOM 2021 N N . ASP A 1 320 ? 28.048 12.806 32.385 1.00 35.03 320 ASP A N 1
ATOM 2022 C CA . ASP A 1 320 ? 26.821 13.609 32.263 1.00 36.21 320 ASP A CA 1
ATOM 2023 C C . ASP A 1 320 ? 25.920 13.012 31.180 1.00 34.10 320 ASP A C 1
ATOM 2024 O O . ASP A 1 320 ? 24.699 12.962 31.336 1.00 33.59 320 ASP A O 1
ATOM 2029 N N . LEU A 1 321 ? 26.511 12.572 30.073 1.00 31.78 321 LEU A N 1
ATOM 2030 C CA . LEU A 1 321 ? 25.692 11.989 29.004 1.00 31.15 321 LEU A CA 1
ATOM 2031 C C . LEU A 1 321 ? 25.024 10.696 29.492 1.00 30.39 321 LEU A C 1
ATOM 2032 O O . LEU A 1 321 ? 23.873 10.425 29.144 1.00 29.09 321 LEU A O 1
ATOM 2037 N N . GLN A 1 322 ? 25.734 9.913 30.309 1.00 28.73 322 GLN A N 1
ATOM 2038 C CA . GLN A 1 322 ? 25.185 8.674 30.841 1.00 31.17 322 GLN A CA 1
ATOM 2039 C C . GLN A 1 322 ? 24.006 8.928 31.783 1.00 32.45 322 GLN A C 1
ATOM 2040 O O . GLN A 1 322 ? 23.333 7.997 32.202 1.00 32.19 322 GLN A O 1
ATOM 2046 N N . LYS A 1 323 ? 23.762 10.189 32.115 1.00 33.33 323 LYS A N 1
ATOM 2047 C CA . LYS A 1 323 ? 22.645 10.541 32.990 1.00 36.16 323 LYS A CA 1
ATOM 2048 C C . LYS A 1 323 ? 21.671 11.487 32.287 1.00 34.23 323 LYS A C 1
ATOM 2049 O O . LYS A 1 323 ? 20.812 12.092 32.937 1.00 34.85 323 LYS A O 1
ATOM 2055 N N . ALA A 1 324 ? 21.810 11.635 30.974 1.00 31.60 324 ALA A N 1
ATOM 2056 C CA . ALA A 1 324 ? 20.930 12.545 30.228 1.00 31.99 324 ALA A CA 1
ATOM 2057 C C . ALA A 1 324 ? 19.484 12.026 30.223 1.00 31.88 324 ALA A C 1
ATOM 2058 O O . ALA A 1 324 ? 19.241 10.866 29.863 1.00 31.84 324 ALA A O 1
ATOM 2060 N N . PRO A 1 325 ? 18.512 12.873 30.614 1.00 30.97 325 PRO A N 1
ATOM 2061 C CA . PRO A 1 325 ? 17.115 12.416 30.620 1.00 29.82 325 PRO A CA 1
ATOM 2062 C C . PRO A 1 325 ? 16.647 11.974 29.231 1.00 28.99 325 PRO A C 1
ATOM 2063 O O . PRO A 1 325 ? 16.945 12.622 28.235 1.00 28.80 325 PRO A O 1
ATOM 2067 N N . LEU A 1 326 ? 15.907 10.874 29.172 1.00 29.30 326 LEU A N 1
ATOM 2068 C CA . LEU A 1 326 ? 15.406 10.367 27.898 1.00 30.17 326 LEU A CA 1
ATOM 2069 C C . LEU A 1 326 ? 14.153 9.536 28.170 1.00 29.95 326 LEU A C 1
ATOM 2070 O O . LEU A 1 326 ? 13.909 9.136 29.309 1.00 31.67 326 LEU A O 1
ATOM 2075 N N . VAL A 1 327 ? 13.375 9.277 27.120 1.00 27.93 327 VAL A N 1
ATOM 2076 C CA . VAL A 1 327 ? 12.140 8.501 27.222 1.00 28.91 327 VAL A CA 1
ATOM 2077 C C . VAL A 1 327 ? 12.270 7.269 26.330 1.00 29.78 327 VAL A C 1
ATOM 2078 O O . VAL A 1 327 ? 12.674 7.373 25.166 1.00 29.67 327 VAL A O 1
ATOM 2082 N N . ILE A 1 328 ? 11.947 6.108 26.886 1.00 28.29 328 ILE A N 1
ATOM 2083 C CA . ILE A 1 328 ? 12.004 4.864 26.147 1.00 29.87 328 ILE A CA 1
ATOM 2084 C C . ILE A 1 328 ? 10.587 4.503 25.726 1.00 30.23 328 ILE A C 1
ATOM 2085 O O . ILE A 1 328 ? 9.655 4.582 26.526 1.00 30.90 328 ILE A O 1
ATOM 2090 N N . LYS A 1 329 ? 10.409 4.119 24.471 1.00 31.48 329 LYS A N 1
ATOM 2091 C CA . LYS A 1 329 ? 9.076 3.743 24.012 1.00 32.74 329 LYS A CA 1
ATOM 2092 C C . LYS A 1 329 ? 9.105 2.454 23.196 1.00 32.03 329 LYS A C 1
ATOM 2093 O O . LYS A 1 329 ? 10.119 1.763 23.129 1.00 31.06 329 LYS A O 1
ATOM 2099 N N . GLY A 1 330 ? 7.963 2.133 22.596 1.00 31.77 330 GLY A N 1
ATOM 2100 C CA . GLY A 1 330 ? 7.847 0.969 21.741 1.00 32.25 330 GLY A CA 1
ATOM 2101 C C . GLY A 1 330 ? 8.230 -0.391 22.289 1.00 31.05 330 GLY A C 1
ATOM 2102 O O . GLY A 1 330 ? 8.034 -0.689 23.469 1.00 30.91 330 GLY A O 1
ATOM 2103 N N . GLU A 1 331 ? 8.783 -1.221 21.415 1.00 33.10 331 GLU A N 1
ATOM 2104 C CA . GLU A 1 331 ? 9.160 -2.582 21.795 1.00 33.69 331 GLU A CA 1
ATOM 2105 C C . GLU A 1 331 ? 10.169 -2.622 22.914 1.00 32.23 331 GLU A C 1
ATOM 2106 O O . GLU A 1 331 ? 10.092 -3.491 23.786 1.00 31.75 331 GLU A O 1
ATOM 2112 N N . THR A 1 332 ? 11.105 -1.675 22.912 1.00 31.62 332 THR A N 1
ATOM 2113 C CA . THR A 1 332 ? 12.121 -1.628 23.962 1.00 30.25 332 THR A CA 1
ATOM 2114 C C . THR A 1 332 ? 11.451 -1.352 25.293 1.00 30.53 332 THR A C 1
ATOM 2115 O O . THR A 1 332 ? 11.773 -1.980 26.316 1.00 30.69 332 THR A O 1
ATOM 2119 N N . HIS A 1 333 ? 10.503 -0.414 25.291 1.00 29.18 333 HIS A N 1
ATOM 2120 C CA . HIS A 1 333 ? 9.797 -0.098 26.521 1.00 28.69 333 HIS A CA 1
ATOM 2121 C C . HIS A 1 333 ? 9.038 -1.322 27.026 1.00 28.15 333 HIS A C 1
ATOM 2122 O O . HIS A 1 333 ? 9.113 -1.672 28.207 1.00 28.48 333 HIS A O 1
ATOM 2129 N N . HIS A 1 334 ? 8.302 -1.977 26.137 1.00 27.16 334 HIS A N 1
ATOM 2130 C CA . HIS A 1 334 ? 7.535 -3.141 26.560 1.00 28.73 334 HIS A CA 1
ATOM 2131 C C . HIS A 1 334 ? 8.446 -4.250 27.120 1.00 28.53 334 HIS A C 1
ATOM 2132 O O . HIS A 1 334 ? 8.176 -4.822 28.184 1.00 28.06 334 HIS A O 1
ATOM 2139 N N . TRP A 1 335 ? 9.524 -4.548 26.405 1.00 28.84 335 TRP A N 1
ATOM 2140 C CA . TRP A 1 335 ? 10.452 -5.579 26.849 1.00 31.78 335 TRP A CA 1
ATOM 2141 C C . TRP A 1 335 ? 10.989 -5.292 28.238 1.00 30.22 335 TRP A C 1
ATOM 2142 O O . TRP A 1 335 ? 10.960 -6.147 29.137 1.00 32.17 335 TRP A O 1
ATOM 2153 N N . LEU A 1 336 ? 11.489 -4.078 28.427 1.00 32.04 336 LEU A N 1
ATOM 2154 C CA . LEU A 1 336 ? 12.054 -3.704 29.715 1.00 31.27 336 LEU A CA 1
ATOM 2155 C C . LEU A 1 336 ? 11.013 -3.774 30.830 1.00 30.55 336 LEU A C 1
ATOM 2156 O O . LEU A 1 336 ? 11.309 -4.268 31.925 1.00 29.37 336 LEU A O 1
ATOM 2161 N N . THR A 1 337 ? 9.789 -3.319 30.551 1.00 30.36 337 THR A N 1
ATOM 2162 C CA . THR A 1 337 ? 8.740 -3.342 31.574 1.00 30.86 337 THR A CA 1
ATOM 2163 C C . THR A 1 337 ? 8.433 -4.778 32.018 1.00 32.20 337 THR A C 1
ATOM 2164 O O . THR A 1 337 ? 8.344 -5.059 33.221 1.00 31.12 337 THR A O 1
ATOM 2168 N N . GLU A 1 338 ? 8.291 -5.688 31.055 1.00 31.36 338 GLU A N 1
ATOM 2169 C CA . GLU A 1 338 ? 8.020 -7.091 31.379 1.00 32.99 338 GLU A CA 1
ATOM 2170 C C . GLU A 1 338 ? 9.188 -7.726 32.153 1.00 32.45 338 GLU A C 1
ATOM 2171 O O . GLU A 1 338 ? 8.987 -8.576 33.021 1.00 33.09 338 GLU A O 1
ATOM 2177 N N . ARG A 1 339 ? 10.404 -7.290 31.834 1.00 33.01 339 ARG A N 1
ATOM 2178 C CA . ARG A 1 339 ? 11.617 -7.797 32.479 1.00 33.06 339 ARG A CA 1
ATOM 2179 C C . ARG A 1 339 ? 11.871 -7.167 33.846 1.00 34.01 339 ARG A C 1
ATOM 2180 O O . ARG A 1 339 ? 12.854 -7.504 34.512 1.00 35.45 339 ARG A O 1
ATOM 2188 N N . GLY A 1 340 ? 10.978 -6.267 34.263 1.00 34.67 340 GLY A N 1
ATOM 2189 C CA . GLY A 1 340 ? 11.101 -5.616 35.565 1.00 35.08 340 GLY A CA 1
ATOM 2190 C C . GLY A 1 340 ? 12.109 -4.476 35.649 1.00 36.45 340 GLY A C 1
ATOM 2191 O O . GLY A 1 340 ? 12.542 -4.103 36.741 1.00 36.94 340 GLY A O 1
ATOM 2192 N N . VAL A 1 341 ? 12.507 -3.929 34.506 1.00 33.83 341 VAL A N 1
ATOM 2193 C CA . VAL A 1 341 ? 13.462 -2.825 34.499 1.00 34.34 341 VAL A CA 1
ATOM 2194 C C . VAL A 1 341 ? 12.686 -1.513 34.496 1.00 33.17 341 VAL A C 1
ATOM 2195 O O . VAL A 1 341 ? 11.793 -1.320 33.679 1.00 33.20 341 VAL A O 1
ATOM 2199 N N . ASN A 1 342 ? 13.020 -0.623 35.423 1.00 34.71 342 ASN A N 1
ATOM 2200 C CA . ASN A 1 342 ? 12.339 0.666 35.551 1.00 35.98 342 ASN A CA 1
ATOM 2201 C C . ASN A 1 342 ? 12.711 1.550 34.361 1.00 36.31 342 ASN A C 1
ATOM 2202 O O . ASN A 1 342 ? 13.891 1.813 34.131 1.00 37.81 342 ASN A O 1
ATOM 2207 N N . THR A 1 343 ? 11.716 2.003 33.603 1.00 33.89 343 THR A N 1
ATOM 2208 C CA . THR A 1 343 ? 12.001 2.842 32.447 1.00 35.00 343 THR A CA 1
ATOM 2209 C C . THR A 1 343 ? 11.850 4.329 32.772 1.00 35.90 343 THR A C 1
ATOM 2210 O O . THR A 1 343 ? 12.569 5.159 32.233 1.00 34.30 343 THR A O 1
ATOM 2214 N N . SER A 1 344 ? 10.921 4.658 33.662 1.00 37.16 344 SER A N 1
ATOM 2215 C CA . SER A 1 344 ? 10.681 6.049 34.012 1.00 39.97 344 SER A CA 1
ATOM 2216 C C . SER A 1 344 ? 11.884 6.735 34.675 1.00 39.16 344 SER A C 1
ATOM 2217 O O . SER A 1 344 ? 12.042 7.950 34.585 1.00 39.62 344 SER A O 1
ATOM 2220 N N . SER A 1 345 ? 12.744 5.969 35.327 1.00 39.54 345 SER A N 1
ATOM 2221 C CA . SER A 1 345 ? 13.902 6.574 35.974 1.00 41.66 345 SER A CA 1
ATOM 2222 C C . SER A 1 345 ? 14.795 7.278 34.940 1.00 39.61 345 SER A C 1
ATOM 2223 O O . SER A 1 345 ? 15.512 8.223 35.270 1.00 40.25 345 SER A O 1
ATOM 2226 N N . TYR A 1 346 ? 14.739 6.830 33.691 1.00 36.62 346 TYR A N 1
ATOM 2227 C CA . TYR A 1 346 ? 15.538 7.443 32.621 1.00 36.15 346 TYR A CA 1
ATOM 2228 C C . TYR A 1 346 ? 15.004 8.828 32.270 1.00 37.21 346 TYR A C 1
ATOM 2229 O O . TYR A 1 346 ? 15.761 9.709 31.830 1.00 35.08 346 TYR A O 1
ATOM 2238 N N . SER A 1 347 ? 13.696 9.004 32.464 1.00 37.07 347 SER A N 1
ATOM 2239 C CA . SER A 1 347 ? 13.004 10.244 32.124 1.00 42.37 347 SER A CA 1
ATOM 2240 C C . SER A 1 347 ? 12.927 11.269 33.235 1.00 46.06 347 SER A C 1
ATOM 2241 O O . SER A 1 347 ? 12.832 12.460 32.959 1.00 48.71 347 SER A O 1
ATOM 2244 N N . VAL A 1 348 ? 12.937 10.803 34.482 1.00 48.91 348 VAL A N 1
ATOM 2245 C CA . VAL A 1 348 ? 12.835 11.687 35.641 1.00 51.61 348 VAL A CA 1
ATOM 2246 C C . VAL A 1 348 ? 14.191 12.024 36.255 1.00 52.95 348 VAL A C 1
ATOM 2247 O O . VAL A 1 348 ? 14.267 12.819 37.190 1.00 54.07 348 VAL A O 1
ATOM 2251 N N . ARG A 1 349 ? 15.258 11.436 35.720 1.00 52.84 349 ARG A N 1
ATOM 2252 C CA . ARG A 1 349 ? 16.597 11.685 36.235 1.00 52.49 349 ARG A CA 1
ATOM 2253 C C . ARG A 1 349 ? 17.132 13.029 35.751 1.00 53.75 349 ARG A C 1
ATOM 2254 O O . ARG A 1 349 ? 18.229 13.416 36.199 1.00 56.16 349 ARG A O 1
ATOM 2263 N N . GLU B 1 22 ? 17.467 1.742 -12.212 1.00 52.25 22 GLU B N 1
ATOM 2264 C CA . GLU B 1 22 ? 17.335 0.404 -12.852 1.00 50.86 22 GLU B CA 1
ATOM 2265 C C . GLU B 1 22 ? 18.086 0.306 -14.180 1.00 45.53 22 GLU B C 1
ATOM 2266 O O . GLU B 1 22 ? 18.288 1.299 -14.872 1.00 43.79 22 GLU B O 1
ATOM 2272 N N . THR B 1 23 ? 18.490 -0.908 -14.531 1.00 39.95 23 THR B N 1
ATOM 2273 C CA . THR B 1 23 ? 19.217 -1.136 -15.772 1.00 35.36 23 THR B CA 1
ATOM 2274 C C . THR B 1 23 ? 18.242 -1.409 -16.890 1.00 31.80 23 THR B C 1
ATOM 2275 O O . THR B 1 23 ? 18.616 -1.425 -18.058 1.00 30.77 23 THR B O 1
ATOM 2279 N N . GLY B 1 24 ? 16.990 -1.669 -16.531 1.00 28.87 24 GLY B N 1
ATOM 2280 C CA . GLY B 1 24 ? 16.005 -1.989 -17.540 1.00 27.24 24 GLY B CA 1
ATOM 2281 C C . GLY B 1 24 ? 16.065 -3.461 -17.956 1.00 29.43 24 GLY B C 1
ATOM 2282 O O . GLY B 1 24 ? 15.226 -3.908 -18.739 1.00 29.24 24 GLY B O 1
ATOM 2283 N N . LEU B 1 25 ? 17.038 -4.222 -17.450 1.00 27.54 25 LEU B N 1
ATOM 2284 C CA . LEU B 1 25 ? 17.153 -5.636 -17.831 1.00 26.41 25 LEU B CA 1
ATOM 2285 C C . LEU B 1 25 ? 15.975 -6.486 -17.306 1.00 28.20 25 LEU B C 1
ATOM 2286 O O . LEU B 1 25 ? 15.716 -7.558 -17.840 1.00 27.58 25 LEU B O 1
ATOM 2291 N N . ASP B 1 26 ? 15.261 -6.022 -16.274 1.00 28.86 26 ASP B N 1
ATOM 2292 C CA . ASP B 1 26 ? 14.087 -6.768 -15.788 1.00 31.26 26 ASP B CA 1
ATOM 2293 C C . ASP B 1 26 ? 12.944 -6.703 -16.807 1.00 31.23 26 ASP B C 1
ATOM 2294 O O . ASP B 1 26 ? 11.950 -7.426 -16.680 1.00 31.46 26 ASP B O 1
ATOM 2299 N N . ASP B 1 27 ? 13.082 -5.837 -17.813 1.00 28.90 27 ASP B N 1
ATOM 2300 C CA . ASP B 1 27 ? 12.087 -5.706 -18.876 1.00 27.97 27 ASP B CA 1
ATOM 2301 C C . ASP B 1 27 ? 12.392 -6.702 -19.989 1.00 28.77 27 ASP B C 1
ATOM 2302 O O . ASP B 1 27 ? 11.702 -6.725 -21.002 1.00 27.27 27 ASP B O 1
ATOM 2307 N N . ILE B 1 28 ? 13.445 -7.499 -19.818 1.00 26.79 28 ILE B N 1
ATOM 2308 C CA . ILE B 1 28 ? 13.839 -8.487 -20.832 1.00 26.73 28 ILE B CA 1
ATOM 2309 C C . ILE B 1 28 ? 13.518 -9.914 -20.329 1.00 27.15 28 ILE B C 1
ATOM 2310 O O . ILE B 1 28 ? 13.833 -10.256 -19.194 1.00 26.90 28 ILE B O 1
ATOM 2315 N N . THR B 1 29 ? 12.850 -10.710 -21.158 1.00 25.29 29 THR B N 1
ATOM 2316 C CA . THR B 1 29 ? 12.503 -12.098 -20.787 1.00 25.71 29 THR B CA 1
ATOM 2317 C C . THR B 1 29 ? 12.873 -13.018 -21.916 1.00 24.25 29 THR B C 1
ATOM 2318 O O . THR B 1 29 ? 12.312 -12.925 -23.006 1.00 24.12 29 THR B O 1
ATOM 2322 N N . PHE B 1 30 ? 13.809 -13.915 -21.664 1.00 24.01 30 PHE B N 1
ATOM 2323 C CA . PHE B 1 30 ? 14.206 -14.874 -22.688 1.00 25.35 30 PHE B CA 1
ATOM 2324 C C . PHE B 1 30 ? 13.034 -15.799 -23.031 1.00 25.11 30 PHE B C 1
ATOM 2325 O O . PHE B 1 30 ? 12.248 -16.157 -22.138 1.00 24.98 30 PHE B O 1
ATOM 2333 N N . VAL B 1 31 ? 12.921 -16.190 -24.298 1.00 26.22 31 VAL B N 1
ATOM 2334 C CA . VAL B 1 31 ? 11.866 -17.136 -24.700 1.00 27.27 31 VAL B CA 1
ATOM 2335 C C . VAL B 1 31 ? 12.416 -18.515 -24.301 1.00 28.54 31 VAL B C 1
ATOM 2336 O O . VAL B 1 31 ? 13.505 -18.903 -24.725 1.00 27.70 31 VAL B O 1
ATOM 2340 N N . HIS B 1 32 ? 11.685 -19.212 -23.436 1.00 29.08 32 HIS B N 1
ATOM 2341 C CA . HIS B 1 32 ? 12.088 -20.531 -22.956 1.00 30.56 32 HIS B CA 1
ATOM 2342 C C . HIS B 1 32 ? 12.260 -21.534 -24.094 1.00 28.98 32 HIS B C 1
ATOM 2343 O O . HIS B 1 32 ? 11.422 -21.628 -24.998 1.00 28.80 32 HIS B O 1
ATOM 2350 N N . VAL B 1 33 ? 13.370 -22.273 -24.050 1.00 29.69 33 VAL B N 1
ATOM 2351 C CA . VAL B 1 33 ? 13.698 -23.301 -25.044 1.00 28.61 33 VAL B CA 1
ATOM 2352 C C . VAL B 1 33 ? 13.486 -24.630 -24.301 1.00 29.73 33 VAL B C 1
ATOM 2353 O O . VAL B 1 33 ? 14.126 -24.879 -23.289 1.00 26.02 33 VAL B O 1
ATOM 2357 N N . SER B 1 34 ? 12.572 -25.468 -24.787 1.00 30.37 34 SER B N 1
ATOM 2358 C CA . SER B 1 34 ? 12.280 -26.736 -24.108 1.00 28.83 34 SER B CA 1
ATOM 2359 C C . SER B 1 34 ? 13.273 -27.858 -24.407 1.00 26.82 34 SER B C 1
ATOM 2360 O O . SER B 1 34 ? 13.473 -28.726 -23.562 1.00 27.72 34 SER B O 1
ATOM 2363 N N . LEU B 1 35 ? 13.861 -27.828 -25.601 1.00 27.23 35 LEU B N 1
ATOM 2364 C CA . LEU B 1 35 ? 14.826 -28.831 -26.074 1.00 27.24 35 LEU B CA 1
ATOM 2365 C C . LEU B 1 35 ? 16.197 -28.180 -26.394 1.00 28.17 35 LEU B C 1
ATOM 2366 O O . LEU B 1 35 ? 16.649 -28.180 -27.542 1.00 29.89 35 LEU B O 1
ATOM 2371 N N . PRO B 1 36 ? 16.888 -27.633 -25.376 1.00 27.66 36 PRO B N 1
ATOM 2372 C CA . PRO B 1 36 ? 18.182 -26.995 -25.653 1.00 29.82 36 PRO B CA 1
ATOM 2373 C C . PRO B 1 36 ? 19.230 -27.918 -26.281 1.00 32.06 36 PRO B C 1
ATOM 2374 O O . PRO B 1 36 ? 20.092 -27.453 -27.008 1.00 33.59 36 PRO B O 1
ATOM 2378 N N . ASP B 1 37 ? 19.152 -29.217 -26.004 1.00 32.30 37 ASP B N 1
ATOM 2379 C CA . ASP B 1 37 ? 20.070 -30.165 -26.642 1.00 35.81 37 ASP B CA 1
ATOM 2380 C C . ASP B 1 37 ? 21.546 -29.815 -26.468 1.00 36.55 37 ASP B C 1
ATOM 2381 O O . ASP B 1 37 ? 22.336 -29.987 -27.386 1.00 39.23 37 ASP B O 1
ATOM 2386 N N . LEU B 1 38 ? 21.914 -29.332 -25.293 1.00 38.98 38 LEU B N 1
ATOM 2387 C CA . LEU B 1 38 ? 23.297 -28.951 -25.034 1.00 41.41 38 LEU B CA 1
ATOM 2388 C C . LEU B 1 38 ? 23.745 -29.402 -23.670 1.00 41.94 38 LEU B C 1
ATOM 2389 O O . LEU B 1 38 ? 22.971 -29.406 -22.714 1.00 41.06 38 LEU B O 1
ATOM 2394 N N . ALA B 1 39 ? 25.006 -29.805 -23.592 1.00 43.08 39 ALA B N 1
ATOM 2395 C CA . ALA B 1 39 ? 25.602 -30.218 -22.334 1.00 43.76 39 ALA B CA 1
ATOM 2396 C C . ALA B 1 39 ? 26.432 -29.004 -21.920 1.00 42.96 39 ALA B C 1
ATOM 2397 O O . ALA B 1 39 ? 27.026 -28.353 -22.770 1.00 42.53 39 ALA B O 1
ATOM 2399 N N . LEU B 1 40 ? 26.454 -28.710 -20.625 1.00 44.71 40 LEU B N 1
ATOM 2400 C CA . LEU B 1 40 ? 27.196 -27.583 -20.075 1.00 46.93 40 LEU B CA 1
ATOM 2401 C C . LEU B 1 40 ? 28.629 -27.529 -20.599 1.00 47.72 40 LEU B C 1
ATOM 2402 O O . LEU B 1 40 ? 29.166 -26.450 -20.862 1.00 46.03 40 LEU B O 1
ATOM 2407 N N . GLU B 1 41 ? 29.232 -28.709 -20.758 1.00 48.04 41 GLU B N 1
ATOM 2408 C CA . GLU B 1 41 ? 30.605 -28.858 -21.234 1.00 48.03 41 GLU B CA 1
ATOM 2409 C C . GLU B 1 41 ? 30.851 -28.382 -22.642 1.00 47.14 41 GLU B C 1
ATOM 2410 O O . GLU B 1 41 ? 31.996 -28.160 -23.031 1.00 47.00 41 GLU B O 1
ATOM 2416 N N . GLN B 1 42 ? 29.794 -28.234 -23.426 1.00 44.73 42 GLN B N 1
ATOM 2417 C CA . GLN B 1 42 ? 29.969 -27.779 -24.800 1.00 42.42 42 GLN B CA 1
ATOM 2418 C C . GLN B 1 42 ? 29.904 -26.256 -24.882 1.00 40.10 42 GLN B C 1
ATOM 2419 O O . GLN B 1 42 ? 30.231 -25.673 -25.915 1.00 40.46 42 GLN B O 1
ATOM 2425 N N . VAL B 1 43 ? 29.482 -25.610 -23.800 1.00 38.79 43 VAL B N 1
ATOM 2426 C CA . VAL B 1 43 ? 29.342 -24.155 -23.827 1.00 37.63 43 VAL B CA 1
ATOM 2427 C C . VAL B 1 43 ? 30.656 -23.403 -23.903 1.00 38.11 43 VAL B C 1
ATOM 2428 O O . VAL B 1 43 ? 31.525 -23.590 -23.070 1.00 39.49 43 VAL B O 1
ATOM 2432 N N . ASP B 1 44 ? 30.772 -22.542 -24.909 1.00 38.73 44 ASP B N 1
ATOM 2433 C CA . ASP B 1 44 ? 31.959 -21.719 -25.114 1.00 37.66 44 ASP B CA 1
ATOM 2434 C C . ASP B 1 44 ? 31.613 -20.249 -24.841 1.00 37.44 44 ASP B C 1
ATOM 2435 O O . ASP B 1 44 ? 30.805 -19.655 -25.552 1.00 34.66 44 ASP B O 1
ATOM 2440 N N . ILE B 1 45 ? 32.221 -19.661 -23.813 1.00 36.56 45 ILE B N 1
ATOM 2441 C CA . ILE B 1 45 ? 31.936 -18.266 -23.474 1.00 35.69 45 ILE B CA 1
ATOM 2442 C C . ILE B 1 45 ? 32.983 -17.248 -23.927 1.00 37.80 45 ILE B C 1
ATOM 2443 O O . ILE B 1 45 ? 32.984 -16.080 -23.477 1.00 34.78 45 ILE B O 1
ATOM 2448 N N . SER B 1 46 ? 33.858 -17.671 -24.837 1.00 35.51 46 SER B N 1
ATOM 2449 C CA . SER B 1 46 ? 34.890 -16.782 -25.334 1.00 35.72 46 SER B CA 1
ATOM 2450 C C . SER B 1 46 ? 34.220 -15.696 -26.166 1.00 37.36 46 SER B C 1
ATOM 2451 O O . SER B 1 46 ? 33.132 -15.891 -26.724 1.00 36.01 46 SER B O 1
ATOM 2454 N N . THR B 1 47 ? 34.849 -14.531 -26.232 1.00 35.36 47 THR B N 1
ATOM 2455 C CA . THR B 1 47 ? 34.267 -13.441 -26.991 1.00 36.47 47 THR B CA 1
ATOM 2456 C C . THR B 1 47 ? 35.347 -12.550 -27.576 1.00 39.44 47 THR B C 1
ATOM 2457 O O . THR B 1 47 ? 36.541 -12.766 -27.374 1.00 39.61 47 THR B O 1
ATOM 2461 N N . LYS B 1 48 ? 34.915 -11.538 -28.306 1.00 43.59 48 LYS B N 1
ATOM 2462 C CA . LYS B 1 48 ? 35.843 -10.610 -28.899 1.00 45.80 48 LYS B CA 1
ATOM 2463 C C . LYS B 1 48 ? 35.411 -9.197 -28.590 1.00 45.19 48 LYS B C 1
ATOM 2464 O O . LYS B 1 48 ? 34.226 -8.903 -28.514 1.00 44.69 48 LYS B O 1
ATOM 2470 N N . ILE B 1 49 ? 36.393 -8.333 -28.370 1.00 43.92 49 ILE B N 1
ATOM 2471 C CA . ILE B 1 49 ? 36.147 -6.932 -28.106 1.00 44.14 49 ILE B CA 1
ATOM 2472 C C . ILE B 1 49 ? 36.939 -6.260 -29.212 1.00 45.25 49 ILE B C 1
ATOM 2473 O O . ILE B 1 49 ? 38.123 -5.951 -29.050 1.00 43.26 49 ILE B O 1
ATOM 2478 N N . GLY B 1 50 ? 36.286 -6.048 -30.349 1.00 46.22 50 GLY B N 1
ATOM 2479 C CA . GLY B 1 50 ? 36.988 -5.468 -31.477 1.00 47.23 50 GLY B CA 1
ATOM 2480 C C . GLY B 1 50 ? 37.887 -6.580 -31.971 1.00 46.96 50 GLY B C 1
ATOM 2481 O O . GLY B 1 50 ? 37.421 -7.702 -32.197 1.00 47.55 50 GLY B O 1
ATOM 2482 N N . GLU B 1 51 ? 39.175 -6.287 -32.113 1.00 47.48 51 GLU B N 1
ATOM 2483 C CA . GLU B 1 51 ? 40.141 -7.281 -32.558 1.00 47.14 51 GLU B CA 1
ATOM 2484 C C . GLU B 1 51 ? 40.690 -8.077 -31.375 1.00 45.73 51 GLU B C 1
ATOM 2485 O O . GLU B 1 51 ? 41.389 -9.065 -31.565 1.00 43.45 51 GLU B O 1
ATOM 2491 N N . LEU B 1 52 ? 40.376 -7.644 -30.153 1.00 43.36 52 LEU B N 1
ATOM 2492 C CA . LEU B 1 52 ? 40.860 -8.330 -28.955 1.00 41.13 52 LEU B CA 1
ATOM 2493 C C . LEU B 1 52 ? 40.075 -9.596 -28.670 1.00 41.15 52 LEU B C 1
ATOM 2494 O O . LEU B 1 52 ? 38.843 -9.594 -28.723 1.00 41.02 52 LEU B O 1
ATOM 2499 N N . SER B 1 53 ? 40.787 -10.668 -28.344 1.00 37.93 53 SER B N 1
ATOM 2500 C CA . SER B 1 53 ? 40.155 -11.941 -28.040 1.00 39.26 53 SER B CA 1
ATOM 2501 C C . SER B 1 53 ? 40.195 -12.191 -26.562 1.00 39.38 53 SER B C 1
ATOM 2502 O O . SER B 1 53 ? 41.247 -12.103 -25.935 1.00 38.30 53 SER B O 1
ATOM 2505 N N . SER B 1 54 ? 39.041 -12.517 -25.997 1.00 37.58 54 SER B N 1
ATOM 2506 C CA . SER B 1 54 ? 38.957 -12.789 -24.576 1.00 36.06 54 SER B CA 1
ATOM 2507 C C . SER B 1 54 ? 38.287 -14.135 -24.335 1.00 37.47 54 SER B C 1
ATOM 2508 O O . SER B 1 54 ? 37.329 -14.494 -25.021 1.00 36.63 54 SER B O 1
ATOM 2511 N N . SER B 1 55 ? 38.791 -14.874 -23.357 1.00 36.99 55 SER B N 1
ATOM 2512 C CA . SER B 1 55 ? 38.217 -16.163 -23.016 1.00 37.90 55 SER B CA 1
ATOM 2513 C C . SER B 1 55 ? 36.993 -15.994 -22.097 1.00 36.00 55 SER B C 1
ATOM 2514 O O . SER B 1 55 ? 36.279 -16.958 -21.820 1.00 36.74 55 SER B O 1
ATOM 2517 N N . SER B 1 56 ? 36.768 -14.773 -21.615 1.00 33.08 56 SER B N 1
ATOM 2518 C CA . SER B 1 56 ? 35.638 -14.473 -20.722 1.00 33.29 56 SER B CA 1
ATOM 2519 C C . SER B 1 56 ? 34.815 -13.276 -21.194 1.00 32.22 56 SER B C 1
ATOM 2520 O O . SER B 1 56 ? 35.362 -12.299 -21.710 1.00 31.00 56 SER B O 1
ATOM 2523 N N . PRO B 1 57 ? 33.485 -13.340 -21.011 1.00 31.07 57 PRO B N 1
ATOM 2524 C CA . PRO B 1 57 ? 32.577 -12.262 -21.407 1.00 29.19 57 PRO B CA 1
ATOM 2525 C C . PRO B 1 57 ? 32.330 -11.329 -20.217 1.00 29.02 57 PRO B C 1
ATOM 2526 O O . PRO B 1 57 ? 31.440 -10.473 -20.247 1.00 27.46 57 PRO B O 1
ATOM 2530 N N . ILE B 1 58 ? 33.091 -11.531 -19.145 1.00 25.83 58 ILE B N 1
ATOM 2531 C CA . ILE B 1 58 ? 32.968 -10.693 -17.957 1.00 26.81 58 ILE B CA 1
ATOM 2532 C C . ILE B 1 58 ? 34.357 -10.180 -17.559 1.00 27.91 58 ILE B C 1
ATOM 2533 O O . ILE B 1 58 ? 35.321 -10.937 -17.585 1.00 29.66 58 ILE B O 1
ATOM 2538 N N . PHE B 1 59 ? 34.472 -8.902 -17.220 1.00 27.74 59 PHE B N 1
ATOM 2539 C CA . PHE B 1 59 ? 35.768 -8.385 -16.784 1.00 29.27 59 PHE B CA 1
ATOM 2540 C C . PHE B 1 59 ? 35.589 -7.643 -15.477 1.00 30.11 59 PHE B C 1
ATOM 2541 O O . PHE B 1 59 ? 34.463 -7.319 -15.086 1.00 29.43 59 PHE B O 1
ATOM 2549 N N . ILE B 1 60 ? 36.703 -7.413 -14.795 1.00 27.67 60 ILE B N 1
ATOM 2550 C CA . ILE B 1 60 ? 36.714 -6.717 -13.523 1.00 29.52 60 ILE B CA 1
ATOM 2551 C C . ILE B 1 60 ? 36.990 -5.229 -13.710 1.00 30.46 60 ILE B C 1
ATOM 2552 O O . ILE B 1 60 ? 37.946 -4.853 -14.389 1.00 28.25 60 ILE B O 1
ATOM 2557 N N . ASN B 1 61 ? 36.142 -4.402 -13.117 1.00 29.53 61 ASN B N 1
ATOM 2558 C CA . ASN B 1 61 ? 36.297 -2.949 -13.116 1.00 34.39 61 ASN B CA 1
ATOM 2559 C C . ASN B 1 61 ? 36.865 -2.598 -11.732 1.00 36.51 61 ASN B C 1
ATOM 2560 O O . ASN B 1 61 ? 36.148 -2.651 -10.725 1.00 35.38 61 ASN B O 1
ATOM 2565 N N . ALA B 1 62 ? 38.144 -2.262 -11.661 1.00 36.77 62 ALA B N 1
ATOM 2566 C CA . ALA B 1 62 ? 38.732 -1.885 -10.375 1.00 39.56 62 ALA B CA 1
ATOM 2567 C C . ALA B 1 62 ? 38.338 -0.444 -10.050 1.00 42.14 62 ALA B C 1
ATOM 2568 O O . ALA B 1 62 ? 37.949 0.314 -10.933 1.00 42.73 62 ALA B O 1
ATOM 2570 N N . MET B 1 63 ? 38.406 -0.068 -8.781 1.00 46.70 63 MET B N 1
ATOM 2571 C CA . MET B 1 63 ? 38.089 1.305 -8.408 1.00 49.81 63 MET B CA 1
ATOM 2572 C C . MET B 1 63 ? 39.395 2.047 -8.191 1.00 49.60 63 MET B C 1
ATOM 2573 O O . MET B 1 63 ? 40.434 1.431 -7.917 1.00 48.77 63 MET B O 1
ATOM 2578 N N . THR B 1 64 ? 39.347 3.367 -8.320 1.00 50.06 64 THR B N 1
ATOM 2579 C CA . THR B 1 64 ? 40.535 4.196 -8.132 1.00 51.61 64 THR B CA 1
ATOM 2580 C C . THR B 1 64 ? 41.076 4.030 -6.706 1.00 51.71 64 THR B C 1
ATOM 2581 O O . THR B 1 64 ? 42.284 4.072 -6.480 1.00 51.17 64 THR B O 1
ATOM 2585 N N . GLY B 1 65 ? 40.177 3.839 -5.745 1.00 51.14 65 GLY B N 1
ATOM 2586 C CA . GLY B 1 65 ? 40.608 3.647 -4.370 1.00 53.20 65 GLY B CA 1
ATOM 2587 C C . GLY B 1 65 ? 41.128 4.899 -3.687 1.00 54.26 65 GLY B C 1
ATOM 2588 O O . GLY B 1 65 ? 41.052 5.999 -4.239 1.00 53.44 65 GLY B O 1
ATOM 2589 N N . GLY B 1 66 ? 41.664 4.731 -2.480 1.00 54.43 66 GLY B N 1
ATOM 2590 C CA . GLY B 1 66 ? 42.168 5.870 -1.736 1.00 56.72 66 GLY B CA 1
ATOM 2591 C C . GLY B 1 66 ? 43.667 6.069 -1.844 1.00 57.64 66 GLY B C 1
ATOM 2592 O O . GLY B 1 66 ? 44.249 6.845 -1.089 1.00 59.83 66 GLY B O 1
ATOM 2593 N N . GLY B 1 67 ? 44.295 5.371 -2.783 1.00 57.47 67 GLY B N 1
ATOM 2594 C CA . GLY B 1 67 ? 45.725 5.500 -2.950 1.00 56.55 67 GLY B CA 1
ATOM 2595 C C . GLY B 1 67 ? 46.498 4.800 -1.849 1.00 56.25 67 GLY B C 1
ATOM 2596 O O . GLY B 1 67 ? 45.931 4.067 -1.022 1.00 57.50 67 GLY B O 1
ATOM 2597 N N . GLY B 1 68 ? 47.805 5.023 -1.848 1.00 53.63 68 GLY B N 1
ATOM 2598 C CA . GLY B 1 68 ? 48.660 4.419 -0.850 1.00 51.34 68 GLY B CA 1
ATOM 2599 C C . GLY B 1 68 ? 48.875 2.941 -1.084 1.00 49.78 68 GLY B C 1
ATOM 2600 O O . GLY B 1 68 ? 48.375 2.362 -2.057 1.00 48.36 68 GLY B O 1
ATOM 2601 N N . LYS B 1 69 ? 49.627 2.333 -0.174 1.00 46.67 69 LYS B N 1
ATOM 2602 C CA . LYS B 1 69 ? 49.946 0.913 -0.235 1.00 45.11 69 LYS B CA 1
ATOM 2603 C C . LYS B 1 69 ? 48.722 0.017 -0.257 1.00 41.32 69 LYS B C 1
ATOM 2604 O O . LYS B 1 69 ? 48.773 -1.104 -0.757 1.00 41.10 69 LYS B O 1
ATOM 2610 N N . LEU B 1 70 ? 47.619 0.499 0.293 1.00 40.45 70 LEU B N 1
ATOM 2611 C CA . LEU B 1 70 ? 46.413 -0.296 0.312 1.00 39.49 70 LEU B CA 1
ATOM 2612 C C . LEU B 1 70 ? 45.863 -0.504 -1.109 1.00 38.04 70 LEU B C 1
ATOM 2613 O O . LEU B 1 70 ? 45.532 -1.624 -1.486 1.00 37.11 70 LEU B O 1
ATOM 2618 N N . THR B 1 71 ? 45.769 0.571 -1.889 1.00 37.08 71 THR B N 1
ATOM 2619 C CA . THR B 1 71 ? 45.267 0.480 -3.272 1.00 37.08 71 THR B CA 1
ATOM 2620 C C . THR B 1 71 ? 46.235 -0.411 -4.073 1.00 34.50 71 THR B C 1
ATOM 2621 O O . THR B 1 71 ? 45.825 -1.209 -4.915 1.00 33.42 71 THR B O 1
ATOM 2625 N N . TYR B 1 72 ? 47.522 -0.283 -3.772 1.00 34.02 72 TYR B N 1
ATOM 2626 C CA . TYR B 1 72 ? 48.555 -1.103 -4.416 1.00 32.16 72 TYR B CA 1
ATOM 2627 C C . TYR B 1 72 ? 48.265 -2.602 -4.224 1.00 33.53 72 TYR B C 1
ATOM 2628 O O . TYR B 1 72 ? 48.261 -3.392 -5.183 1.00 30.42 72 TYR B O 1
ATOM 2637 N N . GLU B 1 73 ? 48.020 -3.013 -2.980 1.00 31.43 73 GLU B N 1
ATOM 2638 C CA . GLU B 1 73 ? 47.748 -4.423 -2.724 1.00 32.31 73 GLU B CA 1
ATOM 2639 C C . GLU B 1 73 ? 46.418 -4.876 -3.313 1.00 31.14 73 GLU B C 1
ATOM 2640 O O . GLU B 1 73 ? 46.309 -6.013 -3.760 1.00 31.92 73 GLU B O 1
ATOM 2646 N N . ILE B 1 74 ? 45.407 -4.005 -3.306 1.00 30.85 74 ILE B N 1
ATOM 2647 C CA . ILE B 1 74 ? 44.111 -4.369 -3.879 1.00 32.01 74 ILE B CA 1
ATOM 2648 C C . ILE B 1 74 ? 44.305 -4.588 -5.389 1.00 29.02 74 ILE B C 1
ATOM 2649 O O . ILE B 1 74 ? 43.858 -5.590 -5.949 1.00 30.04 74 ILE B O 1
ATOM 2654 N N . ASN B 1 75 ? 44.993 -3.655 -6.039 1.00 29.83 75 ASN B N 1
ATOM 2655 C CA . ASN B 1 75 ? 45.247 -3.782 -7.483 1.00 29.49 75 ASN B CA 1
ATOM 2656 C C . ASN B 1 75 ? 46.067 -5.043 -7.785 1.00 29.69 75 ASN B C 1
ATOM 2657 O O . ASN B 1 75 ? 45.789 -5.767 -8.747 1.00 29.30 75 ASN B O 1
ATOM 2662 N N . LYS B 1 76 ? 47.066 -5.327 -6.949 1.00 30.00 76 LYS B N 1
ATOM 2663 C CA . LYS B 1 76 ? 47.870 -6.519 -7.140 1.00 28.80 76 LYS B CA 1
ATOM 2664 C C . LYS B 1 76 ? 47.005 -7.776 -7.044 1.00 30.24 76 LYS B C 1
ATOM 2665 O O . LYS B 1 76 ? 47.139 -8.702 -7.852 1.00 29.85 76 LYS B O 1
ATOM 2671 N N . SER B 1 77 ? 46.130 -7.827 -6.036 1.00 29.89 77 SER B N 1
ATOM 2672 C CA . SER B 1 77 ? 45.245 -8.978 -5.868 1.00 30.73 77 SER B CA 1
ATOM 2673 C C . SER B 1 77 ? 44.275 -9.120 -7.034 1.00 29.07 77 SER B C 1
ATOM 2674 O O . SER B 1 77 ? 44.044 -10.232 -7.523 1.00 31.06 77 SER B O 1
ATOM 2677 N N . LEU B 1 78 ? 43.693 -8.004 -7.474 1.00 29.01 78 LEU B N 1
ATOM 2678 C CA . LEU B 1 78 ? 42.749 -8.056 -8.600 1.00 27.75 78 LEU B CA 1
ATOM 2679 C C . LEU B 1 78 ? 43.492 -8.546 -9.843 1.00 27.54 78 LEU B C 1
ATOM 2680 O O . LEU B 1 78 ? 42.952 -9.350 -10.593 1.00 27.35 78 LEU B O 1
ATOM 2685 N N . ALA B 1 79 ? 44.731 -8.075 -10.055 1.00 25.89 79 ALA B N 1
ATOM 2686 C CA . ALA B 1 79 ? 45.512 -8.518 -11.218 1.00 27.89 79 ALA B CA 1
ATOM 2687 C C . ALA B 1 79 ? 45.825 -10.019 -11.124 1.00 27.84 79 ALA B C 1
ATOM 2688 O O . ALA B 1 79 ? 45.757 -10.736 -12.123 1.00 29.48 79 ALA B O 1
ATOM 2690 N N . ARG B 1 80 ? 46.176 -10.485 -9.926 1.00 31.56 80 ARG B N 1
ATOM 2691 C CA . ARG B 1 80 ? 46.452 -11.898 -9.698 1.00 33.63 80 ARG B CA 1
ATOM 2692 C C . ARG B 1 80 ? 45.221 -12.724 -10.019 1.00 32.64 80 ARG B C 1
ATOM 2693 O O . ARG B 1 80 ? 45.299 -13.712 -10.743 1.00 34.30 80 ARG B O 1
ATOM 2701 N N . ALA B 1 81 ? 44.084 -12.334 -9.456 1.00 33.02 81 ALA B N 1
ATOM 2702 C CA . ALA B 1 81 ? 42.845 -13.069 -9.701 1.00 33.87 81 ALA B CA 1
ATOM 2703 C C . ALA B 1 81 ? 42.493 -13.067 -11.191 1.00 33.49 81 ALA B C 1
ATOM 2704 O O . ALA B 1 81 ? 42.147 -14.114 -11.747 1.00 35.27 81 ALA B O 1
ATOM 2706 N N . ALA B 1 82 ? 42.578 -11.902 -11.837 1.00 32.95 82 ALA B N 1
ATOM 2707 C CA . ALA B 1 82 ? 42.271 -11.807 -13.263 1.00 32.42 82 ALA B CA 1
ATOM 2708 C C . ALA B 1 82 ? 43.190 -12.712 -14.078 1.00 32.77 82 ALA B C 1
ATOM 2709 O O . ALA B 1 82 ? 42.740 -13.372 -15.012 1.00 32.15 82 ALA B O 1
ATOM 2711 N N . SER B 1 83 ? 44.475 -12.755 -13.723 1.00 32.02 83 SER B N 1
ATOM 2712 C CA . SER B 1 83 ? 45.422 -13.597 -14.461 1.00 33.46 83 SER B CA 1
ATOM 2713 C C . SER B 1 83 ? 45.107 -15.086 -14.353 1.00 35.35 83 SER B C 1
ATOM 2714 O O . SER B 1 83 ? 45.170 -15.821 -15.339 1.00 36.22 83 SER B O 1
ATOM 2717 N N . GLN B 1 84 ? 44.768 -15.532 -13.150 1.00 35.35 84 GLN B N 1
ATOM 2718 C CA . GLN B 1 84 ? 44.455 -16.938 -12.919 1.00 38.23 84 GLN B CA 1
ATOM 2719 C C . GLN B 1 84 ? 43.107 -17.329 -13.527 1.00 37.98 84 GLN B C 1
ATOM 2720 O O . GLN B 1 84 ? 42.990 -18.387 -14.140 1.00 39.70 84 GLN B O 1
ATOM 2726 N N . ALA B 1 85 ? 42.094 -16.486 -13.352 1.00 36.86 85 ALA B N 1
ATOM 2727 C CA . ALA B 1 85 ? 40.767 -16.778 -13.911 1.00 36.30 85 ALA B CA 1
ATOM 2728 C C . ALA B 1 85 ? 40.735 -16.566 -15.435 1.00 35.16 85 ALA B C 1
ATOM 2729 O O . ALA B 1 85 ? 39.818 -17.031 -16.131 1.00 33.05 85 ALA B O 1
ATOM 2731 N N . GLY B 1 86 ? 41.748 -15.880 -15.953 1.00 33.38 86 GLY B N 1
ATOM 2732 C CA . GLY B 1 86 ? 41.804 -15.609 -17.385 1.00 34.18 86 GLY B CA 1
ATOM 2733 C C . GLY B 1 86 ? 40.800 -14.549 -17.855 1.00 33.73 86 GLY B C 1
ATOM 2734 O O . GLY B 1 86 ? 40.351 -14.602 -18.998 1.00 35.03 86 GLY B O 1
ATOM 2735 N N . ILE B 1 87 ? 40.425 -13.603 -16.992 1.00 30.26 87 ILE B N 1
ATOM 2736 C CA . ILE B 1 87 ? 39.467 -12.564 -17.405 1.00 30.86 87 ILE B CA 1
ATOM 2737 C C . ILE B 1 87 ? 40.159 -11.199 -17.473 1.00 30.57 87 ILE B C 1
ATOM 2738 O O . ILE B 1 87 ? 41.190 -10.977 -16.831 1.00 30.32 87 ILE B O 1
ATOM 2743 N N . PRO B 1 88 ? 39.614 -10.268 -18.275 1.00 29.57 88 PRO B N 1
ATOM 2744 C CA . PRO B 1 88 ? 40.203 -8.925 -18.415 1.00 27.43 88 PRO B CA 1
ATOM 2745 C C . PRO B 1 88 ? 40.076 -8.095 -17.150 1.00 28.19 88 PRO B C 1
ATOM 2746 O O . PRO B 1 88 ? 39.211 -8.340 -16.318 1.00 27.07 88 PRO B O 1
ATOM 2750 N N . LEU B 1 89 ? 40.930 -7.090 -17.031 1.00 26.76 89 LEU B N 1
ATOM 2751 C CA . LEU B 1 89 ? 40.929 -6.191 -15.884 1.00 27.16 89 LEU B CA 1
ATOM 2752 C C . LEU B 1 89 ? 40.984 -4.753 -16.369 1.00 26.65 89 LEU B C 1
ATOM 2753 O O . LEU B 1 89 ? 41.877 -4.393 -17.125 1.00 25.28 89 LEU B O 1
ATOM 2758 N N . ALA B 1 90 ? 40.036 -3.935 -15.935 1.00 27.05 90 ALA B N 1
ATOM 2759 C CA . ALA B 1 90 ? 40.031 -2.520 -16.289 1.00 26.70 90 ALA B CA 1
ATOM 2760 C C . ALA B 1 90 ? 40.435 -1.804 -15.002 1.00 31.40 90 ALA B C 1
ATOM 2761 O O . ALA B 1 90 ? 39.773 -1.957 -13.968 1.00 30.53 90 ALA B O 1
ATOM 2763 N N . VAL B 1 91 ? 41.530 -1.043 -15.040 1.00 28.10 91 VAL B N 1
ATOM 2764 C CA . VAL B 1 91 ? 41.985 -0.360 -13.834 1.00 27.17 91 VAL B CA 1
ATOM 2765 C C . VAL B 1 91 ? 41.167 0.890 -13.559 1.00 27.27 91 VAL B C 1
ATOM 2766 O O . VAL B 1 91 ? 40.375 1.317 -14.400 1.00 27.83 91 VAL B O 1
ATOM 2770 N N . GLY B 1 92 ? 41.365 1.464 -12.370 1.00 28.77 92 GLY B N 1
ATOM 2771 C CA . GLY B 1 92 ? 40.666 2.678 -12.001 1.00 30.14 92 GLY B CA 1
ATOM 2772 C C . GLY B 1 92 ? 41.306 3.860 -12.715 1.00 31.84 92 GLY B C 1
ATOM 2773 O O . GLY B 1 92 ? 42.288 3.696 -13.451 1.00 30.25 92 GLY B O 1
ATOM 2774 N N . SER B 1 93 ? 40.778 5.060 -12.513 1.00 29.75 93 SER B N 1
ATOM 2775 C CA . SER B 1 93 ? 41.336 6.216 -13.198 1.00 32.74 93 SER B CA 1
ATOM 2776 C C . SER B 1 93 ? 42.837 6.378 -12.948 1.00 30.90 93 SER B C 1
ATOM 2777 O O . SER B 1 93 ? 43.281 6.355 -11.800 1.00 30.87 93 SER B O 1
ATOM 2780 N N . GLN B 1 94 ? 43.608 6.544 -14.027 1.00 29.19 94 GLN B N 1
ATOM 2781 C CA . GLN B 1 94 ? 45.063 6.715 -13.920 1.00 29.36 94 GLN B CA 1
ATOM 2782 C C . GLN B 1 94 ? 45.463 8.182 -13.953 1.00 30.80 94 GLN B C 1
ATOM 2783 O O . GLN B 1 94 ? 46.639 8.481 -13.974 1.00 30.35 94 GLN B O 1
ATOM 2789 N N . MET B 1 95 ? 44.490 9.095 -13.948 1.00 32.30 95 MET B N 1
ATOM 2790 C CA . MET B 1 95 ? 44.787 10.529 -14.026 1.00 36.78 95 MET B CA 1
ATOM 2791 C C . MET B 1 95 ? 45.792 11.009 -12.974 1.00 38.63 95 MET B C 1
ATOM 2792 O O . MET B 1 95 ? 46.788 11.639 -13.314 1.00 39.03 95 MET B O 1
ATOM 2797 N N . SER B 1 96 ? 45.555 10.698 -11.706 1.00 39.22 96 SER B N 1
ATOM 2798 C CA . SER B 1 96 ? 46.484 11.130 -10.674 1.00 43.12 96 SER B CA 1
ATOM 2799 C C . SER B 1 96 ? 47.822 10.380 -10.734 1.00 41.20 96 SER B C 1
ATOM 2800 O O . SER B 1 96 ? 48.872 10.968 -10.464 1.00 40.96 96 SER B O 1
ATOM 2803 N N . ALA B 1 97 ? 47.799 9.099 -11.102 1.00 38.18 97 ALA B N 1
ATOM 2804 C CA . ALA B 1 97 ? 49.035 8.313 -11.201 1.00 36.43 97 ALA B CA 1
ATOM 2805 C C . ALA B 1 97 ? 49.976 8.891 -12.253 1.00 36.44 97 ALA B C 1
ATOM 2806 O O . ALA B 1 97 ? 51.183 8.639 -12.224 1.00 35.09 97 ALA B O 1
ATOM 2808 N N . LEU B 1 98 ? 49.422 9.655 -13.188 1.00 35.39 98 LEU B N 1
ATOM 2809 C CA . LEU B 1 98 ? 50.226 10.285 -14.233 1.00 38.99 98 LEU B CA 1
ATOM 2810 C C . LEU B 1 98 ? 51.230 11.270 -13.631 1.00 41.69 98 LEU B C 1
ATOM 2811 O O . LEU B 1 98 ? 52.337 11.405 -14.134 1.00 41.44 98 LEU B O 1
ATOM 2816 N N . LYS B 1 99 ? 50.839 11.979 -12.576 1.00 44.50 99 LYS B N 1
ATOM 2817 C CA . LYS B 1 99 ? 51.775 12.915 -11.954 1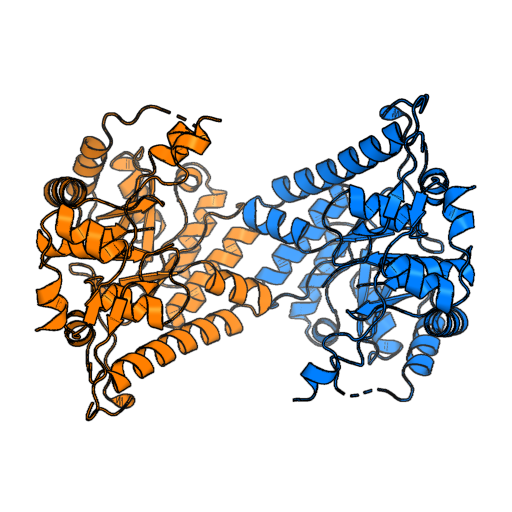.00 47.86 99 LYS B CA 1
ATOM 2818 C C . LYS B 1 99 ? 52.284 12.477 -10.578 1.00 46.96 99 LYS B C 1
ATOM 2819 O O . LYS B 1 99 ? 53.188 13.099 -10.033 1.00 47.46 99 LYS B O 1
ATOM 2825 N N . ASP B 1 100 ? 51.734 11.395 -10.034 1.00 44.18 100 ASP B N 1
ATOM 2826 C CA . ASP B 1 100 ? 52.157 10.904 -8.728 1.00 42.32 100 ASP B CA 1
ATOM 2827 C C . ASP B 1 100 ? 52.949 9.591 -8.836 1.00 41.08 100 ASP B C 1
ATOM 2828 O O . ASP B 1 100 ? 52.371 8.523 -8.999 1.00 38.55 100 ASP B O 1
ATOM 2833 N N . PRO B 1 101 ? 54.288 9.655 -8.713 1.00 43.03 101 PRO B N 1
ATOM 2834 C CA . PRO B 1 101 ? 55.184 8.486 -8.798 1.00 42.14 101 PRO B CA 1
ATOM 2835 C C . PRO B 1 101 ? 54.769 7.311 -7.924 1.00 41.26 101 PRO B C 1
ATOM 2836 O O . PRO B 1 101 ? 54.847 6.148 -8.329 1.00 41.04 101 PRO B O 1
ATOM 2840 N N . SER B 1 102 ? 54.324 7.614 -6.716 1.00 41.65 102 SER B N 1
ATOM 2841 C CA . SER B 1 102 ? 53.907 6.573 -5.795 1.00 42.74 102 SER B CA 1
ATOM 2842 C C . SER B 1 102 ? 52.659 5.849 -6.301 1.00 41.63 102 SER B C 1
ATOM 2843 O O . SER B 1 102 ? 52.599 4.612 -6.313 1.00 40.01 102 SER B O 1
ATOM 2846 N N . GLU B 1 103 ? 51.662 6.621 -6.720 1.00 40.29 103 GLU B N 1
ATOM 2847 C CA . GLU B 1 103 ? 50.430 6.025 -7.205 1.00 39.40 103 GLU B CA 1
ATOM 2848 C C . GLU B 1 103 ? 50.722 5.212 -8.468 1.00 37.91 103 GLU B C 1
ATOM 2849 O O . GLU B 1 103 ? 50.142 4.151 -8.679 1.00 36.76 103 GLU B O 1
ATOM 2855 N N . ARG B 1 104 ? 51.641 5.700 -9.295 1.00 35.78 104 ARG B N 1
ATOM 2856 C CA . ARG B 1 104 ? 51.992 4.989 -10.518 1.00 34.35 104 ARG B CA 1
ATOM 2857 C C . ARG B 1 104 ? 52.373 3.538 -10.248 1.00 32.87 104 ARG B C 1
ATOM 2858 O O . ARG B 1 104 ? 52.036 2.650 -11.038 1.00 30.99 104 ARG B O 1
ATOM 2866 N N . LEU B 1 105 ? 53.067 3.275 -9.138 1.00 30.85 105 LEU B N 1
ATOM 2867 C CA . LEU B 1 105 ? 53.463 1.894 -8.819 1.00 30.57 105 LEU B CA 1
ATOM 2868 C C . LEU B 1 105 ? 52.245 0.975 -8.633 1.00 28.79 105 LEU B C 1
ATOM 2869 O O . LEU B 1 105 ? 52.300 -0.219 -8.920 1.00 26.62 105 LEU B O 1
ATOM 2874 N N . SER B 1 106 ? 51.150 1.550 -8.158 1.00 30.52 106 SER B N 1
ATOM 2875 C CA . SER B 1 106 ? 49.908 0.801 -7.925 1.00 31.69 106 SER B CA 1
ATOM 2876 C C . SER B 1 106 ? 49.210 0.357 -9.214 1.00 33.28 106 SER B C 1
ATOM 2877 O O . SER B 1 106 ? 48.304 -0.492 -9.179 1.00 33.21 106 SER B O 1
ATOM 2880 N N . TYR B 1 107 ? 49.627 0.938 -10.340 1.00 29.43 107 TYR B N 1
ATOM 2881 C CA . TYR B 1 107 ? 49.089 0.552 -11.646 1.00 29.22 107 TYR B CA 1
ATOM 2882 C C . TYR B 1 107 ? 50.094 -0.342 -12.368 1.00 27.12 107 TYR B C 1
ATOM 2883 O O . TYR B 1 107 ? 49.728 -1.340 -12.958 1.00 25.83 107 TYR B O 1
ATOM 2892 N N . GLU B 1 108 ? 51.374 0.001 -12.316 1.00 27.16 108 GLU B N 1
ATOM 2893 C CA . GLU B 1 108 ? 52.364 -0.858 -12.962 1.00 26.56 108 GLU B CA 1
ATOM 2894 C C . GLU B 1 108 ? 52.332 -2.275 -12.416 1.00 27.34 108 GLU B C 1
ATOM 2895 O O . GLU B 1 108 ? 52.614 -3.239 -13.132 1.00 26.09 108 GLU B O 1
ATOM 2901 N N . ILE B 1 109 ? 51.996 -2.418 -11.134 1.00 27.69 109 ILE B N 1
ATOM 2902 C CA . ILE B 1 109 ? 51.963 -3.750 -10.520 1.00 27.25 109 ILE B CA 1
ATOM 2903 C C . ILE B 1 109 ? 50.943 -4.667 -11.204 1.00 27.30 109 ILE B C 1
ATOM 2904 O O . ILE B 1 109 ? 51.101 -5.879 -11.222 1.00 28.04 109 ILE B O 1
ATOM 2909 N N . VAL B 1 110 ? 49.890 -4.089 -11.774 1.00 28.09 110 VAL B N 1
ATOM 2910 C CA . VAL B 1 110 ? 48.878 -4.902 -12.445 1.00 29.31 110 VAL B CA 1
ATOM 2911 C C . VAL B 1 110 ? 49.457 -5.687 -13.632 1.00 29.51 110 VAL B C 1
ATOM 2912 O O . VAL B 1 110 ? 49.143 -6.885 -13.826 1.00 27.45 110 VAL B O 1
ATOM 2916 N N . ARG B 1 111 ? 50.301 -5.038 -14.434 1.00 26.64 111 ARG B N 1
ATOM 2917 C CA . ARG B 1 111 ? 50.906 -5.738 -15.576 1.00 27.72 111 ARG B CA 1
ATOM 2918 C C . ARG B 1 111 ? 52.025 -6.691 -15.121 1.00 28.57 111 ARG B C 1
ATOM 2919 O O . ARG B 1 111 ? 52.232 -7.732 -15.737 1.00 30.35 111 ARG B O 1
ATOM 2927 N N . LYS B 1 112 ? 52.749 -6.343 -14.056 1.00 30.83 112 LYS B N 1
ATOM 2928 C CA . LYS B 1 112 ? 53.799 -7.242 -13.565 1.00 32.87 112 LYS B CA 1
ATOM 2929 C C . LYS B 1 112 ? 53.198 -8.550 -13.061 1.00 34.20 112 LYS B C 1
ATOM 2930 O O . LYS B 1 112 ? 53.720 -9.643 -13.312 1.00 33.56 112 LYS B O 1
ATOM 2936 N N . GLU B 1 113 ? 52.071 -8.428 -12.372 1.00 32.01 113 GLU B N 1
ATOM 2937 C CA . GLU B 1 113 ? 51.383 -9.580 -11.812 1.00 32.95 113 GLU B CA 1
ATOM 2938 C C . GLU B 1 113 ? 50.523 -10.335 -12.840 1.00 33.85 113 GLU B C 1
ATOM 2939 O O . GLU B 1 113 ? 50.229 -11.516 -12.664 1.00 34.31 113 GLU B O 1
ATOM 2945 N N . ASN B 1 114 ? 50.161 -9.674 -13.934 1.00 29.77 114 ASN B N 1
ATOM 2946 C CA . ASN B 1 114 ? 49.315 -10.287 -14.963 1.00 31.25 114 ASN B CA 1
ATOM 2947 C C . ASN B 1 114 ? 49.928 -9.946 -16.340 1.00 31.55 114 ASN B C 1
ATOM 2948 O O . ASN B 1 114 ? 49.397 -9.125 -17.090 1.00 28.62 114 ASN B O 1
ATOM 2953 N N . PRO B 1 115 ? 51.059 -10.589 -16.688 1.00 31.95 115 PRO B N 1
ATOM 2954 C CA . PRO B 1 115 ? 51.752 -10.342 -17.963 1.00 33.94 115 PRO B CA 1
ATOM 2955 C C . PRO B 1 115 ? 51.049 -10.738 -19.246 1.00 33.08 115 PRO B C 1
ATOM 2956 O O . PRO B 1 115 ? 51.274 -10.131 -20.289 1.00 35.59 115 PRO B O 1
ATOM 2960 N N . ASN B 1 116 ? 50.182 -11.728 -19.171 1.00 32.11 116 ASN B N 1
ATOM 2961 C CA . ASN B 1 116 ? 49.520 -12.225 -20.366 1.00 35.60 116 ASN B CA 1
ATOM 2962 C C . ASN B 1 116 ? 48.041 -11.901 -20.497 1.00 33.58 116 ASN B C 1
ATOM 2963 O O . ASN B 1 116 ? 47.452 -12.196 -21.528 1.00 34.48 116 ASN B O 1
ATOM 2968 N N . GLY B 1 117 ? 47.432 -11.299 -19.484 1.00 30.18 117 GLY B N 1
ATOM 2969 C CA . GLY B 1 117 ? 46.010 -11.025 -19.604 1.00 30.09 117 GLY B CA 1
ATOM 2970 C C . GLY B 1 117 ? 45.661 -9.687 -20.245 1.00 29.47 117 GLY B C 1
ATOM 2971 O O . GLY B 1 117 ? 46.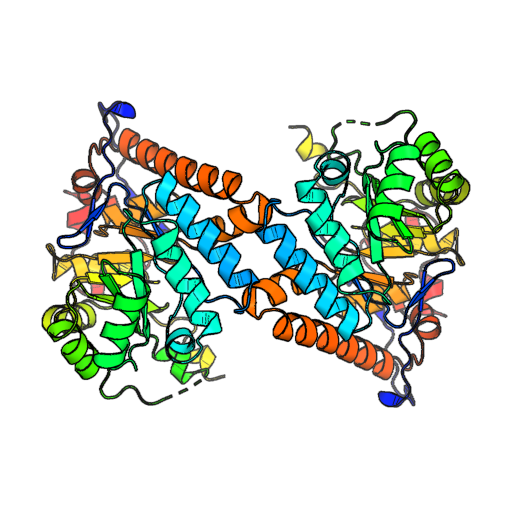521 -8.834 -20.407 1.00 27.20 117 GLY B O 1
ATOM 2972 N N . LEU B 1 118 ? 44.397 -9.518 -20.634 1.00 28.04 118 LEU B N 1
ATOM 2973 C CA . LEU B 1 118 ? 43.952 -8.259 -21.195 1.00 28.86 118 LEU B CA 1
ATOM 2974 C C . LEU B 1 118 ? 43.768 -7.255 -20.058 1.00 27.99 118 LEU B C 1
ATOM 2975 O O . LEU B 1 118 ? 43.101 -7.545 -19.060 1.00 27.58 118 LEU B O 1
ATOM 2980 N N . ILE B 1 119 ? 44.353 -6.073 -20.215 1.00 26.51 119 ILE B N 1
ATOM 2981 C CA . ILE B 1 119 ? 44.237 -5.022 -19.213 1.00 25.16 119 ILE B CA 1
ATOM 2982 C C . ILE B 1 119 ? 43.859 -3.733 -19.932 1.00 25.47 119 ILE B C 1
ATOM 2983 O O . ILE B 1 119 ? 44.467 -3.375 -20.952 1.00 25.65 119 ILE B O 1
ATOM 2988 N N . PHE B 1 120 ? 42.849 -3.035 -19.426 1.00 24.64 120 PHE B N 1
ATOM 2989 C CA . PHE B 1 120 ? 42.423 -1.773 -20.043 1.00 25.06 120 PHE B CA 1
ATOM 2990 C C . PHE B 1 120 ? 42.848 -0.577 -19.188 1.00 26.42 120 PHE B C 1
ATOM 2991 O O . PHE B 1 120 ? 42.631 -0.569 -17.968 1.00 22.79 120 PHE B O 1
ATOM 2999 N N . ALA B 1 121 ? 43.461 0.417 -19.829 1.00 23.99 121 ALA B N 1
ATOM 3000 C CA . ALA B 1 121 ? 43.866 1.645 -19.175 1.00 23.49 121 ALA B CA 1
ATOM 3001 C C . ALA B 1 121 ? 42.593 2.502 -18.988 1.00 25.79 121 ALA B C 1
ATOM 3002 O O . ALA B 1 121 ? 41.541 2.192 -19.535 1.00 24.88 121 ALA B O 1
ATOM 3004 N N . ASN B 1 122 ? 42.694 3.592 -18.237 1.00 27.12 122 ASN B N 1
ATOM 3005 C CA . ASN B 1 122 ? 41.505 4.380 -17.918 1.00 27.41 122 ASN B CA 1
ATOM 3006 C C . ASN B 1 122 ? 41.821 5.823 -17.626 1.00 28.47 122 ASN B C 1
ATOM 3007 O O . ASN B 1 122 ? 42.622 6.097 -16.717 1.00 29.60 122 ASN B O 1
ATOM 3012 N N . LEU B 1 123 ? 41.246 6.734 -18.413 1.00 26.39 123 LEU B N 1
ATOM 3013 C CA . LEU B 1 123 ? 41.386 8.186 -18.176 1.00 28.43 123 LEU B CA 1
ATOM 3014 C C . LEU B 1 123 ? 40.049 8.868 -18.480 1.00 31.38 123 LEU B C 1
ATOM 3015 O O . LEU B 1 123 ? 39.168 8.276 -19.101 1.00 30.92 123 LEU B O 1
ATOM 3020 N N . GLY B 1 124 ? 39.910 10.117 -18.041 1.00 31.17 124 GLY B N 1
ATOM 3021 C CA . GLY B 1 124 ? 38.698 10.876 -18.290 1.00 32.38 124 GLY B CA 1
ATOM 3022 C C . GLY B 1 124 ? 38.764 11.565 -19.642 1.00 33.73 124 GLY B C 1
ATOM 3023 O O . GLY B 1 124 ? 39.840 11.618 -20.263 1.00 32.73 124 GLY B O 1
ATOM 3024 N N . SER B 1 125 ? 37.634 12.105 -20.108 1.00 36.50 125 SER B N 1
ATOM 3025 C CA . SER B 1 125 ? 37.589 12.762 -21.420 1.00 36.99 125 SER B CA 1
ATOM 3026 C C . SER B 1 125 ? 38.389 14.063 -21.530 1.00 37.00 125 SER B C 1
ATOM 3027 O O . SER B 1 125 ? 38.542 14.605 -22.624 1.00 36.44 125 SER B O 1
ATOM 3030 N N . GLU B 1 126 ? 38.898 14.557 -20.407 1.00 37.21 126 GLU B N 1
ATOM 3031 C CA . GLU B 1 126 ? 39.713 15.770 -20.416 1.00 39.15 126 GLU B CA 1
ATOM 3032 C C . GLU B 1 126 ? 41.156 15.407 -20.804 1.00 39.35 126 GLU B C 1
ATOM 3033 O O . GLU B 1 126 ? 41.989 16.276 -21.075 1.00 38.83 126 GLU B O 1
ATOM 3039 N N . ALA B 1 127 ? 41.457 14.114 -20.829 1.00 35.70 127 ALA B N 1
ATOM 3040 C CA . ALA B 1 127 ? 42.798 13.666 -21.174 1.00 36.09 127 ALA B CA 1
ATOM 3041 C C . ALA B 1 127 ? 43.238 14.086 -22.566 1.00 35.72 127 ALA B C 1
ATOM 3042 O O . ALA B 1 127 ? 42.423 14.192 -23.480 1.00 36.69 127 ALA B O 1
ATOM 3044 N N . THR B 1 128 ? 44.541 14.316 -22.718 1.00 36.74 128 THR B N 1
ATOM 3045 C CA . THR B 1 128 ? 45.112 14.671 -24.010 1.00 35.16 128 THR B CA 1
ATOM 3046 C C . THR B 1 128 ? 45.681 13.384 -24.610 1.00 34.64 128 THR B C 1
ATOM 3047 O O . THR B 1 128 ? 45.774 12.361 -23.928 1.00 32.42 128 THR B O 1
ATOM 3051 N N . ALA B 1 129 ? 46.094 13.443 -25.872 1.00 33.08 129 ALA B N 1
ATOM 3052 C CA . ALA B 1 129 ? 46.688 12.275 -26.523 1.00 32.93 129 ALA B CA 1
ATOM 3053 C C . ALA B 1 129 ? 47.993 11.838 -25.836 1.00 32.35 129 ALA B C 1
ATOM 3054 O O . ALA B 1 129 ? 48.286 10.643 -25.749 1.00 30.36 129 ALA B O 1
ATOM 3056 N N . ALA B 1 130 ? 48.786 12.797 -25.362 1.00 31.76 130 ALA B N 1
ATOM 3057 C CA . ALA B 1 130 ? 50.048 12.459 -24.688 1.00 32.44 130 ALA B CA 1
ATOM 3058 C C . ALA B 1 130 ? 49.760 11.692 -23.393 1.00 30.20 130 ALA B C 1
ATOM 3059 O O . ALA B 1 130 ? 50.419 10.701 -23.078 1.00 29.95 130 ALA B O 1
ATOM 3061 N N . GLN B 1 131 ? 48.789 12.177 -22.638 1.00 31.03 131 GLN B N 1
ATOM 3062 C CA . GLN B 1 131 ? 48.418 11.528 -21.382 1.00 31.36 131 GLN B CA 1
ATOM 3063 C C . GLN B 1 131 ? 47.877 10.128 -21.653 1.00 30.76 131 GLN B C 1
ATOM 3064 O O . GLN B 1 131 ? 48.158 9.202 -20.896 1.00 29.51 131 GLN B O 1
ATOM 3070 N N . ALA B 1 132 ? 47.110 9.984 -22.737 1.00 29.90 132 ALA B N 1
ATOM 3071 C CA . ALA B 1 132 ? 46.543 8.687 -23.126 1.00 27.67 132 ALA B CA 1
ATOM 3072 C C . ALA B 1 132 ? 47.672 7.696 -23.422 1.00 28.24 132 ALA B C 1
ATOM 3073 O O . ALA B 1 132 ? 47.643 6.560 -22.960 1.00 26.03 132 ALA B O 1
ATOM 3075 N N . LYS B 1 133 ? 48.669 8.118 -24.199 1.00 27.59 133 LYS B N 1
ATOM 3076 C CA . LYS B 1 133 ? 49.780 7.223 -24.493 1.00 31.25 133 LYS B CA 1
ATOM 3077 C C . LYS B 1 133 ? 50.521 6.849 -23.214 1.00 28.59 133 LYS B C 1
ATOM 3078 O O . LYS B 1 133 ? 50.927 5.706 -23.042 1.00 28.41 133 LYS B O 1
ATOM 3084 N N . GLU B 1 134 ? 50.692 7.802 -22.309 1.00 28.81 134 GLU B N 1
ATOM 3085 C CA . GLU B 1 134 ? 51.405 7.496 -21.076 1.00 31.04 134 GLU B CA 1
ATOM 3086 C C . GLU B 1 134 ? 50.626 6.487 -20.198 1.00 30.33 134 GLU B C 1
ATOM 3087 O O . GLU B 1 134 ? 51.222 5.600 -19.589 1.00 28.90 134 GLU B O 1
ATOM 3093 N N . ALA B 1 135 ? 49.302 6.623 -20.154 1.00 26.64 135 ALA B N 1
ATOM 3094 C CA . ALA B 1 135 ? 48.468 5.722 -19.367 1.00 26.29 135 ALA B CA 1
ATOM 3095 C C . ALA B 1 135 ? 48.558 4.313 -19.943 1.00 27.33 135 ALA B C 1
ATOM 3096 O O . ALA B 1 135 ? 48.625 3.309 -19.205 1.00 24.33 135 ALA B O 1
ATOM 3098 N N . VAL B 1 136 ? 48.522 4.224 -21.268 1.00 25.22 136 VAL B N 1
ATOM 3099 C CA . VAL B 1 136 ? 48.623 2.919 -21.914 1.00 26.80 136 VAL B CA 1
ATOM 3100 C C . VAL B 1 136 ? 49.982 2.304 -21.604 1.00 27.69 136 VAL B C 1
ATOM 3101 O O . VAL B 1 136 ? 50.084 1.145 -21.218 1.00 28.42 136 VAL B O 1
ATOM 3105 N N . GLU B 1 137 ? 51.040 3.086 -21.774 1.00 28.78 137 GLU B N 1
ATOM 3106 C CA . GLU B 1 137 ? 52.383 2.574 -21.521 1.00 30.02 137 GLU B CA 1
ATOM 3107 C C . GLU B 1 137 ? 52.607 2.178 -20.069 1.00 29.73 137 GLU B C 1
ATOM 3108 O O . GLU B 1 137 ? 53.329 1.228 -19.788 1.00 30.19 137 GLU B O 1
ATOM 3114 N N . MET B 1 138 ? 51.985 2.903 -19.142 1.00 29.55 138 MET B N 1
ATOM 3115 C CA . MET B 1 138 ? 52.155 2.608 -17.707 1.00 29.44 138 MET B CA 1
ATOM 3116 C C . MET B 1 138 ? 51.860 1.155 -17.361 1.00 30.84 138 MET B C 1
ATOM 3117 O O . MET B 1 138 ? 52.511 0.567 -16.505 1.00 30.96 138 MET B O 1
ATOM 3122 N N . ILE B 1 139 ? 50.869 0.573 -18.036 1.00 28.22 139 ILE B N 1
ATOM 3123 C CA . ILE B 1 139 ? 50.476 -0.789 -17.736 1.00 28.08 139 ILE B CA 1
ATOM 3124 C C . ILE B 1 139 ? 50.506 -1.725 -18.933 1.00 27.28 139 ILE B C 1
ATOM 3125 O O . ILE B 1 139 ? 49.935 -2.810 -18.862 1.00 28.00 139 ILE B O 1
ATOM 3130 N N . GLY B 1 140 ? 51.167 -1.324 -20.023 1.00 26.37 140 GLY B N 1
ATOM 3131 C CA . GLY B 1 140 ? 51.194 -2.180 -21.212 1.00 25.10 140 GLY B CA 1
ATOM 3132 C C . GLY B 1 140 ? 49.765 -2.560 -21.605 1.00 24.48 140 GLY B C 1
ATOM 3133 O O . GLY B 1 140 ? 49.466 -3.709 -21.909 1.00 25.35 140 GLY B O 1
ATOM 3134 N N . ALA B 1 141 ? 48.873 -1.573 -21.615 1.00 22.66 141 ALA B N 1
ATOM 3135 C CA . ALA B 1 141 ? 47.468 -1.817 -21.895 1.00 24.00 141 ALA B CA 1
ATOM 3136 C C . ALA B 1 141 ? 47.166 -2.343 -23.290 1.00 27.01 141 ALA B C 1
ATOM 3137 O O . ALA B 1 141 ? 47.868 -2.008 -24.254 1.00 25.60 141 ALA B O 1
ATOM 3139 N N . ASN B 1 142 ? 46.118 -3.171 -23.369 1.00 25.12 142 ASN B N 1
ATOM 3140 C CA . ASN B 1 142 ? 45.627 -3.741 -24.621 1.00 26.30 142 ASN B CA 1
ATOM 3141 C C . ASN B 1 142 ? 44.500 -2.867 -25.182 1.00 26.36 142 ASN B C 1
ATOM 3142 O O . ASN B 1 142 ? 44.120 -3.013 -26.342 1.00 25.90 142 ASN B O 1
ATOM 3147 N N . ALA B 1 143 ? 43.948 -1.993 -24.349 1.00 24.61 143 ALA B N 1
ATOM 3148 C CA . ALA B 1 143 ? 42.888 -1.068 -24.790 1.00 25.46 143 ALA B CA 1
ATOM 3149 C C . ALA B 1 143 ? 42.843 0.080 -23.795 1.00 26.17 143 ALA B C 1
ATOM 3150 O O . ALA B 1 143 ? 43.370 -0.026 -22.676 1.00 26.43 143 ALA B O 1
ATOM 3152 N N . LEU B 1 144 ? 42.245 1.190 -24.214 1.00 23.54 144 LEU B N 1
ATOM 3153 C CA . LEU B 1 144 ? 42.114 2.337 -23.347 1.00 25.11 144 LEU B CA 1
ATOM 3154 C C . LEU B 1 144 ? 40.666 2.817 -23.213 1.00 26.78 144 LEU B C 1
ATOM 3155 O O . LEU B 1 144 ? 39.983 3.088 -24.215 1.00 24.52 144 LEU B O 1
ATOM 3160 N N . GLN B 1 145 ? 40.217 2.947 -21.968 1.00 25.93 145 GLN B N 1
ATOM 3161 C CA . GLN B 1 145 ? 38.894 3.468 -21.683 1.00 26.87 145 GLN B CA 1
ATOM 3162 C C . GLN B 1 145 ? 38.975 4.975 -21.439 1.00 26.63 145 GLN B C 1
ATOM 3163 O O . GLN B 1 145 ? 39.851 5.461 -20.706 1.00 26.40 145 GLN B O 1
ATOM 3169 N N . ILE B 1 146 ? 38.073 5.722 -22.058 1.00 25.90 146 ILE B N 1
ATOM 3170 C CA . ILE B 1 146 ? 37.995 7.175 -21.841 1.00 25.89 146 ILE B CA 1
ATOM 3171 C C . ILE B 1 146 ? 36.572 7.355 -21.300 1.00 28.95 146 ILE B C 1
ATOM 3172 O O . ILE B 1 146 ? 35.604 7.020 -21.981 1.00 26.76 146 ILE B O 1
ATOM 3177 N N . HIS B 1 147 ? 36.448 7.874 -20.081 1.00 29.64 147 HIS B N 1
ATOM 3178 C CA . HIS B 1 147 ? 35.144 8.043 -19.436 1.00 32.12 147 HIS B CA 1
ATOM 3179 C C . HIS B 1 147 ? 34.509 9.394 -19.672 1.00 32.76 147 HIS B C 1
ATOM 3180 O O . HIS B 1 147 ? 35.189 10.423 -19.629 1.00 32.78 147 HIS B O 1
ATOM 3187 N N . LEU B 1 148 ? 33.201 9.378 -19.906 1.00 31.76 148 LEU B N 1
ATOM 3188 C CA . LEU B 1 148 ? 32.415 10.595 -20.116 1.00 34.55 148 LEU B CA 1
ATOM 3189 C C . LEU B 1 148 ? 31.402 10.674 -18.973 1.00 39.96 148 LEU B C 1
ATOM 3190 O O . LEU B 1 148 ? 30.681 9.705 -18.704 1.00 40.50 148 LEU B O 1
ATOM 3195 N N . ASN B 1 149 ? 31.335 11.808 -18.292 1.00 42.44 149 ASN B N 1
ATOM 3196 C CA . ASN B 1 149 ? 30.359 11.948 -17.219 1.00 47.47 149 ASN B CA 1
ATOM 3197 C C . ASN B 1 149 ? 29.996 13.406 -17.060 1.00 48.43 149 ASN B C 1
ATOM 3198 O O . ASN B 1 149 ? 30.240 13.998 -16.012 1.00 48.11 149 ASN B O 1
ATOM 3203 N N . VAL B 1 150 ? 29.414 13.979 -18.110 1.00 49.58 150 VAL B N 1
ATOM 3204 C CA . VAL B 1 150 ? 29.020 15.380 -18.099 1.00 51.05 150 VAL B CA 1
ATOM 3205 C C . VAL B 1 150 ? 28.124 15.772 -16.920 1.00 53.24 150 VAL B C 1
ATOM 3206 O O . VAL B 1 150 ? 28.435 16.709 -16.178 1.00 52.54 150 VAL B O 1
ATOM 3210 N N . ILE B 1 151 ? 27.019 15.052 -16.745 1.00 55.14 151 ILE B N 1
ATOM 3211 C CA . ILE B 1 151 ? 26.068 15.359 -15.681 1.00 58.66 151 ILE B CA 1
ATOM 3212 C C . ILE B 1 151 ? 26.652 15.338 -14.271 1.00 60.56 151 ILE B C 1
ATOM 3213 O O . ILE B 1 151 ? 26.392 16.238 -13.474 1.00 61.64 151 ILE B O 1
ATOM 3218 N N . GLN B 1 152 ? 27.433 14.313 -13.959 1.00 62.47 152 GLN B N 1
ATOM 3219 C CA . GLN B 1 152 ? 28.038 14.220 -12.640 1.00 64.51 152 GLN B CA 1
ATOM 3220 C C . GLN B 1 152 ? 29.027 15.356 -12.396 1.00 63.85 152 GLN B C 1
ATOM 3221 O O . GLN B 1 152 ? 29.176 15.820 -11.268 1.00 64.85 152 GLN B O 1
ATOM 3227 N N . GLU B 1 153 ? 29.692 15.808 -13.454 1.00 63.18 153 GLU B N 1
ATOM 3228 C CA . GLU B 1 153 ? 30.653 16.894 -13.341 1.00 63.50 153 GLU B CA 1
ATOM 3229 C C . GLU B 1 153 ? 29.968 18.247 -13.221 1.00 63.41 153 GLU B C 1
ATOM 3230 O O . GLU B 1 153 ? 30.508 19.163 -12.597 1.00 64.64 153 GLU B O 1
ATOM 3236 N N . ILE B 1 154 ? 28.781 18.375 -13.813 1.00 61.82 154 ILE B N 1
ATOM 3237 C CA . ILE B 1 154 ? 28.046 19.640 -13.782 1.00 59.86 154 ILE B CA 1
ATOM 3238 C C . ILE B 1 154 ? 27.453 19.901 -12.397 1.00 57.62 154 ILE B C 1
ATOM 3239 O O . ILE B 1 154 ? 27.317 21.057 -11.988 1.00 59.77 154 ILE B O 1
ATOM 3244 N N . VAL B 1 155 ? 27.105 18.814 -11.703 1.00 61.68 155 VAL B N 1
ATOM 3245 C CA . VAL B 1 155 ? 26.570 18.836 -10.332 1.00 58.84 155 VAL B CA 1
ATOM 3246 C C . VAL B 1 155 ? 27.728 19.175 -9.366 1.00 59.77 155 VAL B C 1
ATOM 3247 O O . VAL B 1 155 ? 27.704 20.210 -8.688 1.00 59.93 155 VAL B O 1
ATOM 3251 N N . MET B 1 156 ? 28.732 18.299 -9.306 1.00 60.15 156 MET B N 1
ATOM 3252 C CA . MET B 1 156 ? 29.890 18.526 -8.442 1.00 60.96 156 MET B CA 1
ATOM 3253 C C . MET B 1 156 ? 30.444 19.933 -8.656 1.00 61.39 156 MET B C 1
ATOM 3254 O O . MET B 1 156 ? 30.984 20.251 -9.727 1.00 62.32 156 MET B O 1
ATOM 3259 N N . ARG B 1 161 ? 31.577 21.678 -15.067 1.00 46.51 161 ARG B N 1
ATOM 3260 C CA . ARG B 1 161 ? 31.464 22.669 -16.137 1.00 44.70 161 ARG B CA 1
ATOM 3261 C C . ARG B 1 161 ? 32.557 22.480 -17.196 1.00 50.57 161 ARG B C 1
ATOM 3262 O O . ARG B 1 161 ? 33.585 21.833 -16.924 1.00 54.36 161 ARG B O 1
ATOM 3270 N N . SER B 1 162 ? 32.331 23.022 -18.402 1.00 53.30 162 SER B N 1
ATOM 3271 C CA . SER B 1 162 ? 33.297 22.908 -19.508 1.00 55.35 162 SER B CA 1
ATOM 3272 C C . SER B 1 162 ? 33.266 21.540 -20.173 1.00 55.17 162 SER B C 1
ATOM 3273 O O . SER B 1 162 ? 33.958 20.615 -19.721 1.00 58.41 162 SER B O 1
ATOM 3276 N N . PHE B 1 163 ? 32.510 21.411 -21.267 1.00 54.91 163 PHE B N 1
ATOM 3277 C CA . PHE B 1 163 ? 32.403 20.118 -21.960 1.00 49.20 163 PHE B CA 1
ATOM 3278 C C . PHE B 1 163 ? 32.805 20.230 -23.423 1.00 48.37 163 PHE B C 1
ATOM 3279 O O . PHE B 1 163 ? 32.807 19.244 -24.176 1.00 44.50 163 PHE B O 1
ATOM 3287 N N . SER B 1 164 ? 33.139 21.447 -23.824 1.00 41.58 164 SER B N 1
ATOM 3288 C CA . SER B 1 164 ? 33.542 21.693 -25.187 1.00 42.53 164 SER B CA 1
ATOM 3289 C C . SER B 1 164 ? 34.844 20.934 -25.467 1.00 41.10 164 SER B C 1
ATOM 3290 O O . SER B 1 164 ? 35.714 20.825 -24.599 1.00 40.08 164 SER B O 1
ATOM 3293 N N . GLY B 1 165 ? 34.955 20.390 -26.670 1.00 38.99 165 GLY B N 1
ATOM 3294 C CA . GLY B 1 165 ? 36.164 19.685 -27.049 1.00 36.66 165 GLY B CA 1
ATOM 3295 C C . GLY B 1 165 ? 36.286 18.219 -26.663 1.00 34.52 165 GLY B C 1
ATOM 3296 O O . GLY B 1 165 ? 37.281 17.581 -27.025 1.00 31.19 165 GLY B O 1
ATOM 3297 N N . ALA B 1 166 ? 35.306 17.667 -25.948 1.00 30.14 166 ALA B N 1
ATOM 3298 C CA . ALA B 1 166 ? 35.397 16.259 -25.556 1.00 29.06 166 ALA B CA 1
ATOM 3299 C C . ALA B 1 166 ? 35.517 15.323 -26.755 1.00 27.65 166 ALA B C 1
ATOM 3300 O O . ALA B 1 166 ? 36.374 14.435 -26.775 1.00 25.97 166 ALA B O 1
ATOM 3302 N N . LEU B 1 167 ? 34.676 15.515 -27.770 1.00 26.96 167 LEU B N 1
ATOM 3303 C CA . LEU B 1 167 ? 34.752 14.658 -28.947 1.00 28.56 167 LEU B CA 1
ATOM 3304 C C . LEU B 1 167 ? 36.092 14.879 -29.686 1.00 28.23 167 LEU B C 1
ATOM 3305 O O . LEU B 1 167 ? 36.698 13.940 -30.210 1.00 27.17 167 LEU B O 1
ATOM 3310 N N . LYS B 1 168 ? 36.526 16.131 -29.760 1.00 27.73 168 LYS B N 1
ATOM 3311 C CA . LYS B 1 168 ? 37.814 16.449 -30.409 1.00 29.14 168 LYS B CA 1
ATOM 3312 C C . LYS B 1 168 ? 38.951 15.705 -29.713 1.00 27.46 168 LYS B C 1
ATOM 3313 O O . LYS B 1 168 ? 39.815 15.137 -30.363 1.00 28.33 168 LYS B O 1
ATOM 3319 N N . ARG B 1 169 ? 38.952 15.731 -28.386 1.00 27.22 169 ARG B N 1
ATOM 3320 C CA . ARG B 1 169 ? 40.004 15.051 -27.615 1.00 28.98 169 ARG B CA 1
ATOM 3321 C C . ARG B 1 169 ? 39.973 13.548 -27.869 1.00 27.00 169 ARG B C 1
ATOM 3322 O O . ARG B 1 169 ? 41.012 12.905 -28.037 1.00 24.81 169 ARG B O 1
ATOM 3330 N N . ILE B 1 170 ? 38.773 12.982 -27.923 1.00 25.46 170 ILE B N 1
ATOM 3331 C CA . ILE B 1 170 ? 38.646 11.549 -28.172 1.00 27.41 170 ILE B CA 1
ATOM 3332 C C . ILE B 1 170 ? 39.150 11.258 -29.573 1.00 27.67 170 ILE B C 1
ATOM 3333 O O . ILE B 1 170 ? 39.869 10.267 -29.819 1.00 25.42 170 ILE B O 1
ATOM 3338 N N . GLU B 1 171 ? 38.790 12.127 -30.509 1.00 25.64 171 GLU B N 1
ATOM 3339 C CA . GLU B 1 171 ? 39.271 11.927 -31.878 1.00 27.71 171 GLU B CA 1
ATOM 3340 C C . GLU B 1 171 ? 40.827 12.011 -31.911 1.00 26.78 171 GLU B C 1
ATOM 3341 O O . GLU B 1 171 ? 41.478 11.195 -32.558 1.00 25.44 171 GLU B O 1
ATOM 3347 N N . GLN B 1 172 ? 41.421 12.964 -31.198 1.00 25.96 172 GLN B N 1
ATOM 3348 C CA . GLN B 1 172 ? 42.886 13.059 -31.189 1.00 27.57 172 GLN B CA 1
ATOM 3349 C C . GLN B 1 172 ? 43.504 11.814 -30.555 1.00 29.73 172 GLN B C 1
ATOM 3350 O O . GLN B 1 172 ? 44.554 11.324 -30.991 1.00 28.08 172 GLN B O 1
ATOM 3356 N N . ILE B 1 173 ? 42.871 11.324 -29.497 1.00 28.12 173 ILE B N 1
ATOM 3357 C CA . ILE B 1 173 ? 43.356 10.112 -28.810 1.00 29.44 173 ILE B CA 1
ATOM 3358 C C . ILE B 1 173 ? 43.282 8.868 -29.689 1.00 27.39 173 ILE B C 1
ATOM 3359 O O . ILE B 1 173 ? 44.273 8.136 -29.803 1.00 27.11 173 ILE B O 1
ATOM 3364 N N . CYS B 1 174 ? 42.141 8.614 -30.328 1.00 27.45 174 CYS B N 1
ATOM 3365 C CA . CYS B 1 174 ? 42.050 7.417 -31.158 1.00 27.55 174 CYS B CA 1
ATOM 3366 C C . CYS B 1 174 ? 43.065 7.345 -32.280 1.00 31.13 174 CYS B C 1
ATOM 3367 O O . CYS B 1 174 ? 43.517 6.258 -32.629 1.00 29.18 174 CYS B O 1
ATOM 3370 N N . SER B 1 175 ? 43.419 8.481 -32.875 1.00 30.87 175 SER B N 1
ATOM 3371 C CA . SER B 1 175 ? 44.371 8.398 -33.981 1.00 32.52 175 SER B CA 1
ATOM 3372 C C . SER B 1 175 ? 45.830 8.347 -33.518 1.00 32.32 175 SER B C 1
ATOM 3373 O O . SER B 1 175 ? 46.725 8.084 -34.316 1.00 35.99 175 SER B O 1
ATOM 3376 N N . ARG B 1 176 ? 46.074 8.585 -32.237 1.00 30.60 176 ARG B N 1
ATOM 3377 C CA . ARG B 1 176 ? 47.443 8.588 -31.741 1.00 32.94 176 ARG B CA 1
ATOM 3378 C C . ARG B 1 176 ? 47.866 7.445 -30.810 1.00 34.84 176 ARG B C 1
ATOM 3379 O O . ARG B 1 176 ? 49.069 7.207 -30.637 1.00 32.52 176 ARG B O 1
ATOM 3387 N N . VAL B 1 177 ? 46.916 6.737 -30.198 1.00 31.21 177 VAL B N 1
ATOM 3388 C CA . VAL B 1 177 ? 47.335 5.625 -29.343 1.00 32.42 177 VAL B CA 1
ATOM 3389 C C . VAL B 1 177 ? 47.413 4.392 -30.215 1.00 34.07 177 VAL B C 1
ATOM 3390 O O . VAL B 1 177 ? 46.800 4.318 -31.276 1.00 36.21 177 VAL B O 1
ATOM 3394 N N . SER B 1 178 ? 48.153 3.400 -29.771 1.00 37.11 178 SER B N 1
ATOM 3395 C CA . SER B 1 178 ? 48.306 2.215 -30.590 1.00 38.81 178 SER B CA 1
ATOM 3396 C C . SER B 1 178 ? 47.376 1.076 -30.205 1.00 37.25 178 SER B C 1
ATOM 3397 O O . SER B 1 178 ? 47.614 -0.062 -30.608 1.00 38.40 178 SER B O 1
ATOM 3400 N N . VAL B 1 179 ? 46.336 1.366 -29.422 1.00 30.22 179 VAL B N 1
ATOM 3401 C CA . VAL B 1 179 ? 45.390 0.332 -28.991 1.00 27.99 179 VAL B CA 1
ATOM 3402 C C . VAL B 1 179 ? 43.944 0.799 -29.182 1.00 26.38 179 VAL B C 1
ATOM 3403 O O . VAL B 1 179 ? 43.688 1.991 -29.391 1.00 27.90 179 VAL B O 1
ATOM 3407 N N . PRO B 1 180 ? 42.992 -0.138 -29.138 1.00 27.26 180 PRO B N 1
ATOM 3408 C CA . PRO B 1 180 ? 41.591 0.265 -29.293 1.00 27.86 180 PRO B CA 1
ATOM 3409 C C . PRO B 1 180 ? 41.124 1.121 -28.123 1.00 26.75 180 PRO B C 1
ATOM 3410 O O . PRO B 1 180 ? 41.543 0.927 -26.967 1.00 26.59 180 PRO B O 1
ATOM 3414 N N . VAL B 1 181 ? 40.248 2.068 -28.415 1.00 24.84 181 VAL B N 1
ATOM 3415 C CA . VAL B 1 181 ? 39.737 2.968 -27.385 1.00 23.85 181 VAL B CA 1
ATOM 3416 C C . VAL B 1 181 ? 38.255 2.603 -27.132 1.00 25.84 181 VAL B C 1
ATOM 3417 O O . VAL B 1 181 ? 37.486 2.388 -28.064 1.00 24.60 181 VAL B O 1
ATOM 3421 N N . ILE B 1 182 ? 37.900 2.511 -25.861 1.00 21.98 182 ILE B N 1
ATOM 3422 C CA . ILE B 1 182 ? 36.551 2.184 -25.436 1.00 24.60 182 ILE B CA 1
ATOM 3423 C C . ILE B 1 182 ? 36.035 3.450 -24.771 1.00 24.19 182 ILE B C 1
ATOM 3424 O O . ILE B 1 182 ? 36.634 3.927 -23.824 1.00 25.39 182 ILE B O 1
ATOM 3429 N N . VAL B 1 183 ? 34.963 4.038 -25.279 1.00 24.03 183 VAL B N 1
ATOM 3430 C CA . VAL B 1 183 ? 34.470 5.247 -24.642 1.00 22.60 183 VAL B CA 1
ATOM 3431 C C . VAL B 1 183 ? 33.319 4.811 -23.749 1.00 25.55 183 VAL B C 1
ATOM 3432 O O . VAL B 1 183 ? 32.363 4.161 -24.204 1.00 25.37 183 VAL B O 1
ATOM 3436 N N . LYS B 1 184 ? 33.426 5.166 -22.472 1.00 26.15 184 LYS B N 1
ATOM 3437 C CA . LYS B 1 184 ? 32.450 4.761 -21.464 1.00 26.64 184 LYS B CA 1
ATOM 3438 C C . LYS B 1 184 ? 31.598 5.907 -20.942 1.00 27.16 184 LYS B C 1
ATOM 3439 O O . LYS B 1 184 ? 32.114 6.972 -20.611 1.00 27.40 184 LYS B O 1
ATOM 3445 N N . GLU B 1 185 ? 30.283 5.694 -20.908 1.00 27.53 185 GLU B N 1
ATOM 3446 C CA . GLU B 1 185 ? 29.358 6.678 -20.376 1.00 31.33 185 GLU B CA 1
ATOM 3447 C C . GLU B 1 185 ? 29.068 6.196 -18.960 1.00 33.27 185 GLU B C 1
ATOM 3448 O O . GLU B 1 185 ? 28.624 5.066 -18.757 1.00 32.27 185 GLU B O 1
ATOM 3454 N N . VAL B 1 186 ? 29.329 7.053 -17.987 1.00 36.21 186 VAL B N 1
ATOM 3455 C CA . VAL B 1 186 ? 29.118 6.716 -16.584 1.00 41.04 186 VAL B CA 1
ATOM 3456 C C . VAL B 1 186 ? 27.700 7.096 -16.121 1.00 41.87 186 VAL B C 1
ATOM 3457 O O . VAL B 1 186 ? 27.357 8.276 -16.050 1.00 43.99 186 VAL B O 1
ATOM 3461 N N . GLY B 1 187 ? 26.861 6.103 -15.869 1.00 44.17 187 GLY B N 1
ATOM 3462 C CA . GLY B 1 187 ? 25.523 6.377 -15.356 1.00 43.55 187 GLY B CA 1
ATOM 3463 C C . GLY B 1 187 ? 24.282 6.822 -16.118 1.00 43.15 187 GLY B C 1
ATOM 3464 O O . GLY B 1 187 ? 23.196 6.417 -15.706 1.00 45.66 187 GLY B O 1
ATOM 3465 N N . PHE B 1 188 ? 24.361 7.626 -17.183 1.00 36.57 188 PHE B N 1
ATOM 3466 C CA . PHE B 1 188 ? 23.101 8.013 -17.823 1.00 33.45 188 PHE B CA 1
ATOM 3467 C C . PHE B 1 188 ? 22.750 7.394 -19.157 1.00 29.79 188 PHE B C 1
ATOM 3468 O O . PHE B 1 188 ? 21.839 7.878 -19.849 1.00 29.31 188 PHE B O 1
ATOM 3476 N N . GLY B 1 189 ? 23.442 6.313 -19.500 1.00 27.99 189 GLY B N 1
ATOM 3477 C CA . GLY B 1 189 ? 23.200 5.640 -20.764 1.00 28.41 189 GLY B CA 1
ATOM 3478 C C . GLY B 1 189 ? 23.754 6.370 -21.981 1.00 28.39 189 GLY B C 1
ATOM 3479 O O . GLY B 1 189 ? 24.338 7.458 -21.886 1.00 30.24 189 GLY B O 1
ATOM 3480 N N . MET B 1 190 ? 23.562 5.771 -23.147 1.00 27.03 190 MET B N 1
ATOM 3481 C CA . MET B 1 190 ? 24.071 6.349 -24.367 1.00 28.07 190 MET B CA 1
ATOM 3482 C C . MET B 1 190 ? 23.118 6.108 -25.517 1.00 28.18 190 MET B C 1
ATOM 3483 O O . MET B 1 190 ? 22.632 4.987 -25.726 1.00 27.31 190 MET B O 1
ATOM 3488 N N . SER B 1 191 ? 22.855 7.184 -26.255 1.00 28.43 191 SER B N 1
ATOM 3489 C CA . SER B 1 191 ? 21.964 7.156 -27.417 1.00 27.62 191 SER B CA 1
ATOM 3490 C C . SER B 1 191 ? 22.695 6.649 -28.630 1.00 28.37 191 SER B C 1
ATOM 3491 O O . SER B 1 191 ? 23.922 6.631 -28.678 1.00 29.28 191 SER B O 1
ATOM 3494 N N . LYS B 1 192 ? 21.937 6.253 -29.636 1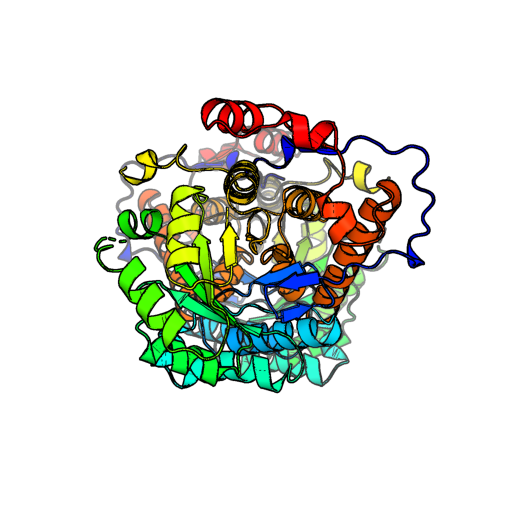.00 28.43 192 LYS B N 1
ATOM 3495 C CA . LYS B 1 192 ? 22.539 5.769 -30.852 1.00 29.57 192 LYS B CA 1
ATOM 3496 C C . LYS B 1 192 ? 23.273 6.916 -31.556 1.00 30.14 192 LYS B C 1
ATOM 3497 O O . LYS B 1 192 ? 24.272 6.682 -32.225 1.00 28.91 192 LYS B O 1
ATOM 3503 N N . ALA B 1 193 ? 22.793 8.153 -31.417 1.00 28.47 193 ALA B N 1
ATOM 3504 C CA . ALA B 1 193 ? 23.495 9.274 -32.058 1.00 29.59 193 ALA B CA 1
ATOM 3505 C C . ALA B 1 193 ? 24.869 9.489 -31.411 1.00 28.86 193 ALA B C 1
ATOM 3506 O O . ALA B 1 193 ? 25.857 9.754 -32.105 1.00 29.26 193 ALA B O 1
ATOM 3508 N N . SER B 1 194 ? 24.941 9.380 -30.086 1.00 28.51 194 SER B N 1
ATOM 3509 C CA . SER B 1 194 ? 26.220 9.550 -29.390 1.00 29.38 194 SER B CA 1
ATOM 3510 C C . SER B 1 194 ? 27.189 8.455 -29.788 1.00 30.12 194 SER B C 1
ATOM 3511 O O . SER B 1 194 ? 28.383 8.712 -30.053 1.00 27.83 194 SER B O 1
ATOM 3514 N N . ALA B 1 195 ? 26.691 7.222 -29.835 1.00 26.99 195 ALA B N 1
ATOM 3515 C CA . ALA B 1 195 ? 27.551 6.097 -30.214 1.00 28.40 195 ALA B CA 1
ATOM 3516 C C . ALA B 1 195 ? 28.090 6.291 -31.635 1.00 28.57 195 ALA B C 1
ATOM 3517 O O . ALA B 1 195 ? 29.255 6.022 -31.908 1.00 28.16 195 ALA B O 1
ATOM 3519 N N . GLY B 1 196 ? 27.235 6.768 -32.545 1.00 28.02 196 GLY B N 1
ATOM 3520 C CA . GLY B 1 196 ? 27.676 7.007 -33.915 1.00 28.19 196 GLY B CA 1
ATOM 3521 C C . GLY B 1 196 ? 28.805 8.037 -34.019 1.00 28.50 196 GLY B C 1
ATOM 3522 O O . GLY B 1 196 ? 29.734 7.874 -34.815 1.00 28.73 196 GLY B O 1
ATOM 3523 N N . LYS B 1 197 ? 28.714 9.097 -33.223 1.00 28.49 197 LYS B N 1
ATOM 3524 C CA . LYS B 1 197 ? 29.741 10.136 -33.202 1.00 30.88 197 LYS B CA 1
ATOM 3525 C C . LYS B 1 197 ? 31.043 9.542 -32.675 1.00 29.49 197 LYS B C 1
ATOM 3526 O O . LYS B 1 197 ? 32.112 9.835 -33.201 1.00 28.40 197 LYS B O 1
ATOM 3532 N N . LEU B 1 198 ? 30.951 8.699 -31.647 1.00 28.22 198 LEU B N 1
ATOM 3533 C CA . LEU B 1 198 ? 32.148 8.072 -31.073 1.00 26.54 198 LEU B CA 1
ATOM 3534 C C . LEU B 1 198 ? 32.800 7.076 -32.047 1.00 28.34 198 LEU B C 1
ATOM 3535 O O . LEU B 1 198 ? 34.023 7.090 -32.228 1.00 26.65 198 LEU B O 1
ATOM 3540 N N . TYR B 1 199 ? 32.010 6.198 -32.667 1.00 27.24 199 TYR B N 1
ATOM 3541 C CA . TYR B 1 199 ? 32.572 5.259 -33.636 1.00 27.70 199 TYR B CA 1
ATOM 3542 C C . TYR B 1 199 ? 33.173 6.032 -34.814 1.00 29.01 199 TYR B C 1
ATOM 3543 O O . TYR B 1 199 ? 34.228 5.662 -35.332 1.00 30.25 199 TYR B O 1
ATOM 3552 N N . GLU B 1 200 ? 32.488 7.089 -35.245 1.00 31.50 200 GLU B N 1
ATOM 3553 C CA . GLU B 1 200 ? 32.967 7.893 -36.365 1.00 33.66 200 GLU B CA 1
ATOM 3554 C C . GLU B 1 200 ? 34.309 8.556 -35.999 1.00 33.18 200 GLU B C 1
ATOM 3555 O O . GLU B 1 200 ? 35.195 8.682 -36.850 1.00 34.70 200 GLU B O 1
ATOM 3561 N N . ALA B 1 201 ? 34.454 8.946 -34.734 1.00 30.77 201 ALA B N 1
ATOM 3562 C CA . ALA B 1 201 ? 35.679 9.576 -34.241 1.00 32.58 201 ALA B CA 1
ATOM 3563 C C . ALA B 1 201 ? 36.842 8.588 -34.111 1.00 32.77 201 ALA B C 1
ATOM 3564 O O . ALA B 1 201 ? 37.997 8.996 -33.954 1.00 35.31 201 ALA B O 1
ATOM 3566 N N . GLY B 1 202 ? 36.555 7.292 -34.151 1.00 30.10 202 GLY B N 1
ATOM 3567 C CA . GLY B 1 202 ? 37.637 6.330 -34.049 1.00 29.54 202 GLY B CA 1
ATOM 3568 C C . GLY B 1 202 ? 37.564 5.355 -32.895 1.00 29.29 202 GLY B C 1
ATOM 3569 O O . GLY B 1 202 ? 38.443 4.501 -32.772 1.00 27.26 202 GLY B O 1
ATOM 3570 N N . ALA B 1 203 ? 36.534 5.476 -32.047 1.00 26.65 203 ALA B N 1
ATOM 3571 C CA . ALA B 1 203 ? 36.379 4.551 -30.928 1.00 27.62 203 ALA B CA 1
ATOM 3572 C C . ALA B 1 203 ? 36.140 3.132 -31.419 1.00 27.19 203 ALA B C 1
ATOM 3573 O O . ALA B 1 203 ? 35.370 2.900 -32.362 1.00 25.96 203 ALA B O 1
ATOM 3575 N N . ALA B 1 204 ? 36.783 2.169 -30.771 1.00 25.52 204 ALA B N 1
ATOM 3576 C CA . ALA B 1 204 ? 36.608 0.776 -31.138 1.00 26.77 204 ALA B CA 1
ATOM 3577 C C . ALA B 1 204 ? 35.349 0.183 -30.462 1.00 26.81 204 ALA B C 1
ATOM 3578 O O . ALA B 1 204 ? 34.768 -0.788 -30.945 1.00 27.46 204 ALA B O 1
ATOM 3580 N N . ALA B 1 205 ? 34.923 0.783 -29.362 1.00 25.38 205 ALA B N 1
ATOM 3581 C CA . ALA B 1 205 ? 33.769 0.264 -28.657 1.00 26.69 205 ALA B CA 1
ATOM 3582 C C . ALA B 1 205 ? 33.202 1.319 -27.749 1.00 26.19 205 ALA B C 1
ATOM 3583 O O . ALA B 1 205 ? 33.885 2.294 -27.429 1.00 23.94 205 ALA B O 1
ATOM 3585 N N . VAL B 1 206 ? 31.945 1.134 -27.351 1.00 24.31 206 VAL B N 1
ATOM 3586 C CA . VAL B 1 206 ? 31.355 2.025 -26.362 1.00 25.23 206 VAL B CA 1
ATOM 3587 C C . VAL B 1 206 ? 30.978 1.122 -25.186 1.00 27.14 206 VAL B C 1
ATOM 3588 O O . VAL B 1 206 ? 30.644 -0.043 -25.371 1.00 26.42 206 VAL B O 1
ATOM 3592 N N . ASP B 1 207 ? 31.047 1.673 -23.980 1.00 27.38 207 ASP B N 1
ATOM 3593 C CA . ASP B 1 207 ? 30.776 0.943 -22.753 1.00 30.05 207 ASP B CA 1
ATOM 3594 C C . ASP B 1 207 ? 29.638 1.672 -22.031 1.00 32.02 207 ASP B C 1
ATOM 3595 O O . ASP B 1 207 ? 29.761 2.847 -21.662 1.00 30.48 207 ASP B O 1
ATOM 3600 N N . ILE B 1 208 ? 28.507 0.984 -21.888 1.00 31.10 208 ILE B N 1
ATOM 3601 C CA . ILE B 1 208 ? 27.313 1.548 -21.250 1.00 35.27 208 ILE B CA 1
ATOM 3602 C C . ILE B 1 208 ? 27.422 1.255 -19.762 1.00 37.83 208 ILE B C 1
ATOM 3603 O O . ILE B 1 208 ? 27.108 0.147 -19.325 1.00 34.89 208 ILE B O 1
ATOM 3608 N N . GLY B 1 209 ? 27.891 2.247 -19.003 1.00 41.75 209 GLY B N 1
ATOM 3609 C CA . GLY B 1 209 ? 28.091 2.095 -17.572 1.00 47.79 209 GLY B CA 1
ATOM 3610 C C . GLY B 1 209 ? 26.801 2.151 -16.782 1.00 52.50 209 GLY B C 1
ATOM 3611 O O . GLY B 1 209 ? 26.815 2.045 -15.550 1.00 53.86 209 GLY B O 1
ATOM 3612 N N . GLY B 1 210 ? 25.690 2.306 -17.501 1.00 54.72 210 GLY B N 1
ATOM 3613 C CA . GLY B 1 210 ? 24.390 2.382 -16.867 1.00 58.17 210 GLY B CA 1
ATOM 3614 C C . GLY B 1 210 ? 24.317 3.504 -15.852 1.00 60.27 210 GLY B C 1
ATOM 3615 O O . GLY B 1 210 ? 23.869 3.299 -14.720 1.00 63.23 210 GLY B O 1
ATOM 3616 N N . ARG B 1 226 ? 18.514 19.975 -4.900 1.00 69.37 226 ARG B N 1
ATOM 3617 C CA . ARG B 1 226 ? 18.865 21.182 -5.641 1.00 69.34 226 ARG B CA 1
ATOM 3618 C C . ARG B 1 226 ? 18.965 20.908 -7.148 1.00 69.82 226 ARG B C 1
ATOM 3619 O O . ARG B 1 226 ? 18.056 20.321 -7.752 1.00 70.51 226 ARG B O 1
ATOM 3627 N N . GLN B 1 227 ? 20.068 21.337 -7.753 1.00 68.66 227 GLN B N 1
ATOM 3628 C CA . GLN B 1 227 ? 20.289 21.132 -9.180 1.00 67.21 227 GLN B CA 1
ATOM 3629 C C . GLN B 1 227 ? 20.444 19.644 -9.500 1.00 65.91 227 GLN B C 1
ATOM 3630 O O . GLN B 1 227 ? 20.308 19.225 -10.651 1.00 64.59 227 GLN B O 1
ATOM 3636 N N . ILE B 1 228 ? 20.716 18.846 -8.474 1.00 64.26 228 ILE B N 1
ATOM 3637 C CA . ILE B 1 228 ? 20.890 17.414 -8.672 1.00 63.37 228 ILE B CA 1
ATOM 3638 C C . ILE B 1 228 ? 19.545 16.718 -8.855 1.00 61.73 228 ILE B C 1
ATOM 3639 O O . ILE B 1 228 ? 19.479 15.629 -9.427 1.00 62.24 228 ILE B O 1
ATOM 3644 N N . SER B 1 229 ? 18.475 17.350 -8.376 1.00 59.38 229 SER B N 1
ATOM 3645 C CA . SER B 1 229 ? 17.137 16.775 -8.501 1.00 56.48 229 SER B CA 1
ATOM 3646 C C . SER B 1 229 ? 16.707 16.713 -9.958 1.00 52.35 229 SER B C 1
ATOM 3647 O O . SER B 1 229 ? 15.874 15.886 -10.330 1.00 52.14 229 SER B O 1
ATOM 3650 N N . PHE B 1 230 ? 17.261 17.603 -10.775 1.00 48.87 230 PHE B N 1
ATOM 3651 C CA . PHE B 1 230 ? 16.923 17.640 -12.196 1.00 45.98 230 PHE B CA 1
ATOM 3652 C C . PHE B 1 230 ? 17.267 16.312 -12.855 1.00 44.33 230 PHE B C 1
ATOM 3653 O O . PHE B 1 230 ? 16.653 15.924 -13.839 1.00 41.89 230 PHE B O 1
ATOM 3661 N N . PHE B 1 231 ? 18.227 15.589 -12.300 1.00 43.37 231 PHE B N 1
ATOM 3662 C CA . PHE B 1 231 ? 18.600 14.354 -12.947 1.00 44.87 231 PHE B CA 1
ATOM 3663 C C . PHE B 1 231 ? 18.124 13.073 -12.302 1.00 45.31 231 PHE B C 1
ATOM 3664 O O . PHE B 1 231 ? 18.631 12.009 -12.620 1.00 42.87 231 PHE B O 1
ATOM 3672 N N . ASN B 1 232 ? 17.132 13.169 -11.420 1.00 46.72 232 ASN B N 1
ATOM 3673 C CA . ASN B 1 232 ? 16.586 11.982 -10.777 1.00 49.28 232 ASN B CA 1
ATOM 3674 C C . ASN B 1 232 ? 15.998 10.980 -11.779 1.00 49.35 232 ASN B C 1
ATOM 3675 O O . ASN B 1 232 ? 16.166 9.776 -11.625 1.00 50.57 232 ASN B O 1
ATOM 3680 N N . SER B 1 233 ? 15.284 11.462 -12.790 1.00 46.41 233 SER B N 1
ATOM 3681 C CA . SER B 1 233 ? 14.701 10.550 -13.767 1.00 45.65 233 SER B CA 1
ATOM 3682 C C . SER B 1 233 ? 15.317 10.795 -15.135 1.00 42.83 233 SER B C 1
ATOM 3683 O O . SER B 1 233 ? 14.653 10.675 -16.161 1.00 43.39 233 SER B O 1
ATOM 3686 N N . TRP B 1 234 ? 16.604 11.129 -15.132 1.00 39.97 234 TRP B N 1
ATOM 3687 C CA . TRP B 1 234 ? 17.338 11.441 -16.355 1.00 36.50 234 TRP B CA 1
ATOM 3688 C C . TRP B 1 234 ? 18.068 10.241 -16.958 1.00 35.43 234 TRP B C 1
ATOM 3689 O O . TRP B 1 234 ? 18.514 9.346 -16.235 1.00 35.93 234 TRP B O 1
ATOM 3700 N N . GLY B 1 235 ? 18.194 10.217 -18.279 1.00 33.23 235 GLY B N 1
ATOM 3701 C CA . GLY B 1 235 ? 18.940 9.134 -18.883 1.00 33.57 235 GLY B CA 1
ATOM 3702 C C . GLY B 1 235 ? 18.228 8.037 -19.631 1.00 32.76 235 GLY B C 1
ATOM 3703 O O . GLY B 1 235 ? 16.997 7.989 -19.720 1.00 31.51 235 GLY B O 1
ATOM 3704 N N . ILE B 1 236 ? 19.055 7.157 -20.174 1.00 28.97 236 ILE B N 1
ATOM 3705 C CA . ILE B 1 236 ? 18.629 6.007 -20.951 1.00 29.45 236 ILE B CA 1
ATOM 3706 C C . ILE B 1 236 ? 19.151 4.803 -20.167 1.00 30.95 236 ILE B C 1
ATOM 3707 O O . ILE B 1 236 ? 20.322 4.781 -19.752 1.00 28.61 236 ILE B O 1
ATOM 3712 N N . SER B 1 237 ? 18.294 3.813 -19.957 1.00 27.44 237 SER B N 1
ATOM 3713 C CA . SER B 1 237 ? 18.682 2.618 -19.203 1.00 28.13 237 SER B CA 1
ATOM 3714 C C . SER B 1 237 ? 19.735 1.834 -19.996 1.00 25.82 237 SER B C 1
ATOM 3715 O O . SER B 1 237 ? 19.899 2.035 -21.203 1.00 24.51 237 SER B O 1
ATOM 3718 N N . THR B 1 238 ? 20.447 0.943 -19.319 1.00 26.33 238 THR B N 1
ATOM 3719 C CA . THR B 1 238 ? 21.431 0.101 -20.001 1.00 27.27 238 THR B CA 1
ATOM 3720 C C . THR B 1 238 ? 20.741 -0.713 -21.095 1.00 25.39 238 THR B C 1
ATOM 3721 O O . THR B 1 238 ? 21.217 -0.806 -22.226 1.00 25.25 238 THR B O 1
ATOM 3725 N N . ALA B 1 239 ? 19.608 -1.325 -20.755 1.00 25.49 239 ALA B N 1
ATOM 3726 C CA . ALA B 1 239 ? 18.886 -2.151 -21.731 1.00 24.68 239 ALA B CA 1
ATOM 3727 C C . ALA B 1 239 ? 18.469 -1.361 -22.988 1.00 25.46 239 ALA B C 1
ATOM 3728 O O . ALA B 1 239 ? 18.674 -1.812 -24.132 1.00 23.26 239 ALA B O 1
ATOM 3730 N N . ALA B 1 240 ? 17.883 -0.178 -22.802 1.00 25.05 240 ALA B N 1
ATOM 3731 C CA . ALA B 1 240 ? 17.483 0.616 -23.970 1.00 25.08 240 ALA B CA 1
ATOM 3732 C C . ALA B 1 240 ? 18.691 1.084 -24.807 1.00 24.99 240 ALA B C 1
ATOM 3733 O O . ALA B 1 240 ? 18.613 1.121 -26.038 1.00 24.69 240 ALA B O 1
ATOM 3735 N N . SER B 1 241 ? 19.780 1.469 -24.137 1.00 26.44 241 SER B N 1
ATOM 3736 C CA . SER B 1 241 ? 20.995 1.935 -24.846 1.00 27.25 241 SER B CA 1
ATOM 3737 C C . SER B 1 241 ? 21.540 0.821 -25.730 1.00 25.69 241 SER B C 1
ATOM 3738 O O . SER B 1 241 ? 21.829 1.038 -26.919 1.00 25.97 241 SER B O 1
ATOM 3741 N N . LEU B 1 242 ? 21.714 -0.367 -25.145 1.00 24.73 242 LEU B N 1
ATOM 3742 C CA . LEU B 1 242 ? 22.222 -1.493 -25.936 1.00 26.31 242 LEU B CA 1
ATOM 3743 C C . LEU B 1 242 ? 21.345 -1.740 -27.156 1.00 25.83 242 LEU B C 1
ATOM 3744 O O . LEU B 1 242 ? 21.863 -1.865 -28.271 1.00 25.26 242 LEU B O 1
ATOM 3749 N N . ALA B 1 243 ? 20.020 -1.807 -26.960 1.00 26.09 243 ALA B N 1
ATOM 3750 C CA . ALA B 1 243 ? 19.132 -2.066 -28.079 1.00 25.96 243 ALA B CA 1
ATOM 3751 C C . ALA B 1 243 ? 19.178 -0.935 -29.121 1.00 26.88 243 ALA B C 1
ATOM 3752 O O . ALA B 1 243 ? 19.224 -1.199 -30.316 1.00 27.69 243 ALA B O 1
ATOM 3754 N N . GLU B 1 244 ? 19.160 0.316 -28.678 1.00 27.72 244 GLU B N 1
ATOM 3755 C CA . GLU B 1 244 ? 19.220 1.458 -29.618 1.00 29.80 244 GLU B CA 1
ATOM 3756 C C . GLU B 1 244 ? 20.481 1.443 -30.476 1.00 29.56 244 GLU B C 1
ATOM 3757 O O . GLU B 1 244 ? 20.440 1.579 -31.706 1.00 29.45 244 GLU B O 1
ATOM 3763 N N . ILE B 1 245 ? 21.616 1.309 -29.804 1.00 27.09 245 ILE B N 1
ATOM 3764 C CA . ILE B 1 245 ? 22.908 1.339 -30.486 1.00 26.49 245 ILE B CA 1
ATOM 3765 C C . ILE B 1 245 ? 23.056 0.161 -31.450 1.00 28.70 245 ILE B C 1
ATOM 3766 O O . ILE B 1 245 ? 23.488 0.328 -32.587 1.00 30.15 245 ILE B O 1
ATOM 3771 N N . ARG B 1 246 ? 22.680 -1.023 -30.997 1.00 27.78 246 ARG B N 1
ATOM 3772 C CA . ARG B 1 246 ? 22.758 -2.193 -31.846 1.00 31.26 246 ARG B CA 1
ATOM 3773 C C . ARG B 1 246 ? 21.871 -2.059 -33.099 1.00 31.73 246 ARG B C 1
ATOM 3774 O O . ARG B 1 246 ? 22.240 -2.538 -34.173 1.00 31.58 246 ARG B O 1
ATOM 3782 N N . SER B 1 247 ? 20.719 -1.395 -32.976 1.00 32.55 247 SER B N 1
ATOM 3783 C CA . SER B 1 247 ? 19.830 -1.231 -34.131 1.00 34.15 247 SER B CA 1
ATOM 3784 C C . SER B 1 247 ? 20.488 -0.429 -35.263 1.00 36.75 247 SER B C 1
ATOM 3785 O O . SER B 1 247 ? 20.227 -0.697 -36.433 1.00 34.88 247 SER B O 1
ATOM 3788 N N . GLU B 1 248 ? 21.344 0.536 -34.925 1.00 36.03 248 GLU B N 1
ATOM 3789 C CA . GLU B 1 248 ? 22.030 1.339 -35.937 1.00 39.15 248 GLU B CA 1
ATOM 3790 C C . GLU B 1 248 ? 23.402 0.805 -36.305 1.00 38.85 248 GLU B C 1
ATOM 3791 O O . GLU B 1 248 ? 23.852 0.985 -37.427 1.00 40.52 248 GLU B O 1
ATOM 3797 N N . PHE B 1 249 ? 24.079 0.168 -35.356 1.00 37.44 249 PHE B N 1
ATOM 3798 C CA . PHE B 1 249 ? 25.429 -0.358 -35.599 1.00 38.31 249 PHE B CA 1
ATOM 3799 C C . PHE B 1 249 ? 25.452 -1.820 -35.174 1.00 37.91 249 PHE B C 1
ATOM 3800 O O . PHE B 1 249 ? 26.021 -2.168 -34.151 1.00 35.07 249 PHE B O 1
ATOM 3808 N N . PRO B 1 250 ? 24.837 -2.699 -35.978 1.00 39.25 250 PRO B N 1
ATOM 3809 C CA . PRO B 1 250 ? 24.763 -4.139 -35.682 1.00 41.16 250 PRO B CA 1
ATOM 3810 C C . PRO B 1 250 ? 26.092 -4.858 -35.561 1.00 40.19 250 PRO B C 1
ATOM 3811 O O . PRO B 1 250 ? 26.192 -5.868 -34.877 1.00 41.27 250 PRO B O 1
ATOM 3815 N N . ALA B 1 251 ? 27.108 -4.341 -36.234 1.00 39.34 251 ALA B N 1
ATOM 3816 C CA . ALA B 1 251 ? 28.412 -4.996 -36.219 1.00 41.85 251 ALA B CA 1
ATOM 3817 C C . ALA B 1 251 ? 29.412 -4.335 -35.282 1.00 42.10 251 ALA B C 1
ATOM 3818 O O . ALA B 1 251 ? 30.583 -4.720 -35.253 1.00 44.25 251 ALA B O 1
ATOM 3820 N N . SER B 1 252 ? 28.960 -3.356 -34.506 1.00 37.91 252 SER B N 1
ATOM 3821 C CA . SER B 1 252 ? 29.884 -2.650 -33.630 1.00 35.87 252 SER B CA 1
ATOM 3822 C C . SER B 1 252 ? 29.973 -3.194 -32.213 1.00 33.26 252 SER B C 1
ATOM 3823 O O . SER B 1 252 ? 29.027 -3.763 -31.677 1.00 33.67 252 SER B O 1
ATOM 3826 N N . THR B 1 253 ? 31.127 -3.000 -31.601 1.00 30.90 253 THR B N 1
ATOM 3827 C CA . THR B 1 253 ? 31.351 -3.500 -30.256 1.00 30.04 253 THR B CA 1
ATOM 3828 C C . THR B 1 253 ? 30.738 -2.642 -29.158 1.00 28.90 253 THR B C 1
ATOM 3829 O O . THR B 1 253 ? 30.993 -1.434 -29.070 1.00 28.03 253 THR B O 1
ATOM 3833 N N . MET B 1 254 ? 29.932 -3.285 -28.320 1.00 26.54 254 MET B N 1
ATOM 3834 C CA . MET B 1 254 ? 29.323 -2.609 -27.181 1.00 27.89 254 MET B CA 1
ATOM 3835 C C . MET B 1 254 ? 29.679 -3.438 -25.955 1.00 27.19 254 MET B C 1
ATOM 3836 O O . MET B 1 254 ? 29.810 -4.666 -26.034 1.00 27.98 254 MET B O 1
ATOM 3841 N N . ILE B 1 255 ? 29.825 -2.750 -24.834 1.00 27.46 255 ILE B N 1
ATOM 3842 C CA . ILE B 1 255 ? 30.137 -3.355 -23.552 1.00 27.79 255 ILE B CA 1
ATOM 3843 C C . ILE B 1 255 ? 29.126 -2.768 -22.570 1.00 26.85 255 ILE B C 1
ATOM 3844 O O . ILE B 1 255 ? 28.683 -1.640 -22.755 1.00 27.86 255 ILE B O 1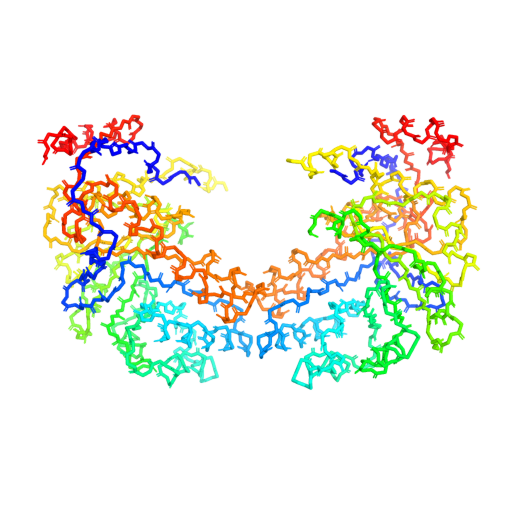
ATOM 3849 N N . ALA B 1 256 ? 28.734 -3.522 -21.541 1.00 27.04 256 ALA B N 1
ATOM 3850 C CA . ALA B 1 256 ? 27.818 -2.997 -20.530 1.00 25.84 256 ALA B CA 1
ATOM 3851 C C . ALA B 1 256 ? 28.535 -3.225 -19.210 1.00 28.82 256 ALA B C 1
ATOM 3852 O O . ALA B 1 256 ? 29.089 -4.298 -18.993 1.00 28.52 256 ALA B O 1
ATOM 3854 N N . SER B 1 257 ? 28.535 -2.238 -18.326 1.00 27.93 257 SER B N 1
ATOM 3855 C CA . SER B 1 257 ? 29.191 -2.416 -17.037 1.00 32.77 257 SER B CA 1
ATOM 3856 C C . SER B 1 257 ? 28.388 -1.598 -16.021 1.00 33.95 257 SER B C 1
ATOM 3857 O O . SER B 1 257 ? 27.689 -0.665 -16.388 1.00 39.85 257 SER B O 1
ATOM 3860 N N . GLY B 1 258 ? 28.445 -1.964 -14.754 1.00 37.51 258 GLY B N 1
ATOM 3861 C CA . GLY B 1 258 ? 27.672 -1.233 -13.764 1.00 38.75 258 GLY B CA 1
ATOM 3862 C C . GLY B 1 258 ? 26.217 -1.683 -13.651 1.00 38.39 258 GLY B C 1
ATOM 3863 O O . GLY B 1 258 ? 25.492 -1.750 -14.634 1.00 40.58 258 GLY B O 1
ATOM 3864 N N . GLY B 1 259 ? 25.779 -2.013 -12.448 1.00 40.09 259 GLY B N 1
ATOM 3865 C CA . GLY B 1 259 ? 24.393 -2.410 -12.281 1.00 39.10 259 GLY B CA 1
ATOM 3866 C C . GLY B 1 259 ? 24.057 -3.849 -12.612 1.00 38.19 259 GLY B C 1
ATOM 3867 O O . GLY B 1 259 ? 22.934 -4.276 -12.368 1.00 38.27 259 GLY B O 1
ATOM 3868 N N . LEU B 1 260 ? 24.996 -4.602 -13.177 1.00 36.98 260 LEU B N 1
ATOM 3869 C CA . LEU B 1 260 ? 24.713 -6.003 -13.486 1.00 37.26 260 LEU B CA 1
ATOM 3870 C C . LEU B 1 260 ? 24.811 -6.760 -12.171 1.00 39.42 260 LEU B C 1
ATOM 3871 O O . LEU B 1 260 ? 25.885 -6.878 -11.586 1.00 40.73 260 LEU B O 1
ATOM 3876 N N . GLN B 1 261 ? 23.670 -7.258 -11.710 1.00 40.30 261 GLN B N 1
ATOM 3877 C CA . GLN B 1 261 ? 23.566 -7.952 -10.433 1.00 42.88 261 GLN B CA 1
ATOM 3878 C C . GLN B 1 261 ? 24.061 -9.385 -10.381 1.00 42.07 261 GLN B C 1
ATOM 3879 O O . GLN B 1 261 ? 24.595 -9.824 -9.355 1.00 41.38 261 GLN B O 1
ATOM 3885 N N . ASP B 1 262 ? 23.884 -10.121 -11.471 1.00 38.08 262 ASP B N 1
ATOM 3886 C CA . ASP B 1 262 ? 24.272 -11.522 -11.474 1.00 36.15 262 ASP B CA 1
ATOM 3887 C C . ASP B 1 262 ? 24.470 -12.059 -12.888 1.00 33.08 262 ASP B C 1
ATOM 3888 O O . ASP B 1 262 ? 24.468 -11.291 -13.847 1.00 30.71 262 ASP B O 1
ATOM 3893 N N . ALA B 1 263 ? 24.613 -13.377 -13.023 1.00 29.84 263 ALA B N 1
ATOM 3894 C CA . ALA B 1 263 ? 24.822 -13.989 -14.341 1.00 29.38 263 ALA B CA 1
ATOM 3895 C C . ALA B 1 263 ? 23.629 -13.808 -15.286 1.00 26.56 263 ALA B C 1
ATOM 3896 O O . ALA B 1 263 ? 23.806 -13.784 -16.498 1.00 28.00 263 ALA B O 1
ATOM 3898 N N . LEU B 1 264 ? 22.418 -13.688 -14.746 1.00 27.18 264 LEU B N 1
ATOM 3899 C CA . LEU B 1 264 ? 21.252 -13.489 -15.612 1.00 27.11 264 LEU B CA 1
ATOM 3900 C C . LEU B 1 264 ? 21.321 -12.079 -16.243 1.00 27.44 264 LEU B C 1
ATOM 3901 O O . LEU B 1 264 ? 21.044 -11.912 -17.433 1.00 25.52 264 LEU B O 1
ATOM 3906 N N . ASP B 1 265 ? 21.701 -11.070 -15.463 1.00 25.55 265 ASP B N 1
ATOM 3907 C CA . ASP B 1 265 ? 21.834 -9.715 -16.050 1.00 27.84 265 ASP B CA 1
ATOM 3908 C C . ASP B 1 265 ? 22.930 -9.745 -17.131 1.00 27.72 265 ASP B C 1
ATOM 3909 O O . ASP B 1 265 ? 22.798 -9.100 -18.189 1.00 25.95 265 ASP B O 1
ATOM 3914 N N . VAL B 1 266 ? 24.015 -10.482 -16.866 1.00 27.75 266 VAL B N 1
ATOM 3915 C CA . VAL B 1 266 ? 25.099 -10.605 -17.848 1.00 26.96 266 VAL B CA 1
ATOM 3916 C C . VAL B 1 266 ? 24.545 -11.253 -19.124 1.00 26.37 266 VAL B C 1
ATOM 3917 O O . VAL B 1 266 ? 24.772 -10.757 -20.232 1.00 25.49 266 VAL B O 1
ATOM 3921 N N . ALA B 1 267 ? 23.834 -12.377 -18.975 1.00 25.38 267 ALA B N 1
ATOM 3922 C CA . ALA B 1 267 ? 23.267 -13.056 -20.142 1.00 24.71 267 ALA B CA 1
ATOM 3923 C C . ALA B 1 267 ? 22.371 -12.115 -20.945 1.00 24.09 267 ALA B C 1
ATOM 3924 O O . ALA B 1 267 ? 22.429 -12.091 -22.175 1.00 24.32 267 ALA B O 1
ATOM 3926 N N . LYS B 1 268 ? 21.529 -11.358 -20.254 1.00 24.76 268 LYS B N 1
ATOM 3927 C CA . LYS B 1 268 ? 20.620 -10.445 -20.931 1.00 25.82 268 LYS B CA 1
ATOM 3928 C C . LYS B 1 268 ? 21.325 -9.324 -21.685 1.00 25.68 268 LYS B C 1
ATOM 3929 O O . LYS B 1 268 ? 20.936 -8.970 -22.803 1.00 25.73 268 LYS B O 1
ATOM 3935 N N . ALA B 1 269 ? 22.351 -8.752 -21.070 1.00 25.23 269 ALA B N 1
ATOM 3936 C CA . ALA B 1 269 ? 23.094 -7.673 -21.727 1.00 25.26 269 ALA B CA 1
ATOM 3937 C C . ALA B 1 269 ? 23.735 -8.207 -23.005 1.00 25.13 269 ALA B C 1
ATOM 3938 O O . ALA B 1 269 ? 23.757 -7.532 -24.030 1.00 24.16 269 ALA B O 1
ATOM 3940 N N . ILE B 1 270 ? 24.273 -9.426 -22.944 1.00 25.22 270 ILE B N 1
ATOM 3941 C CA . ILE B 1 270 ? 24.892 -10.024 -24.133 1.00 24.14 270 ILE B CA 1
ATOM 3942 C C . ILE B 1 270 ? 23.827 -10.290 -25.199 1.00 24.72 270 ILE B C 1
ATOM 3943 O O . ILE B 1 270 ? 24.040 -10.033 -26.410 1.00 24.80 270 ILE B O 1
ATOM 3948 N N . ALA B 1 271 ? 22.670 -10.800 -24.775 1.00 24.14 271 ALA B N 1
ATOM 3949 C CA . ALA B 1 271 ? 21.585 -11.072 -25.731 1.00 25.62 271 ALA B CA 1
ATOM 3950 C C . ALA B 1 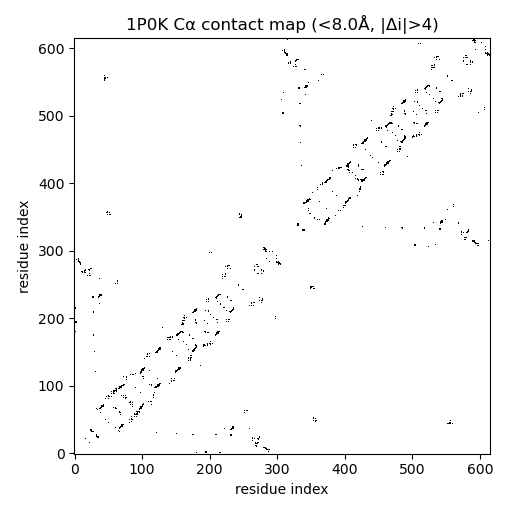271 ? 21.139 -9.763 -26.399 1.00 27.09 271 ALA B C 1
ATOM 3951 O O . ALA B 1 271 ? 20.674 -9.770 -27.532 1.00 27.35 271 ALA B O 1
ATOM 3953 N N . LEU B 1 272 ? 21.261 -8.645 -25.688 1.00 26.49 272 LEU B N 1
ATOM 3954 C CA . LEU B 1 272 ? 20.892 -7.361 -26.286 1.00 28.55 272 LEU B CA 1
ATOM 3955 C C . LEU B 1 272 ? 22.012 -6.822 -27.157 1.00 30.51 272 LEU B C 1
ATOM 3956 O O . LEU B 1 272 ? 21.900 -5.728 -27.707 1.00 34.78 272 LEU B O 1
ATOM 3961 N N . GLY B 1 273 ? 23.116 -7.558 -27.254 1.00 28.19 273 GLY B N 1
ATOM 3962 C CA . GLY B 1 273 ? 24.183 -7.114 -28.119 1.00 26.68 273 GLY B CA 1
ATOM 3963 C C . GLY B 1 273 ? 25.560 -6.848 -27.536 1.00 26.84 273 GLY B C 1
ATOM 3964 O O . GLY B 1 273 ? 26.507 -6.637 -28.299 1.00 27.55 273 GLY B O 1
ATOM 3965 N N . ALA B 1 274 ? 25.703 -6.855 -26.216 1.00 25.84 274 ALA B N 1
ATOM 3966 C CA . ALA B 1 274 ? 27.017 -6.608 -25.626 1.00 26.11 274 ALA B CA 1
ATOM 3967 C C . ALA B 1 274 ? 28.006 -7.752 -25.908 1.00 26.85 274 ALA B C 1
ATOM 3968 O O . ALA B 1 274 ? 27.615 -8.922 -25.955 1.00 25.25 274 ALA B O 1
ATOM 3970 N N . SER B 1 275 ? 29.281 -7.420 -26.107 1.00 26.81 275 SER B N 1
ATOM 3971 C CA . SER B 1 275 ? 30.306 -8.454 -26.351 1.00 28.24 275 SER B CA 1
ATOM 3972 C C . SER B 1 275 ? 30.983 -8.825 -25.043 1.00 29.38 275 SER B C 1
ATOM 3973 O O . SER B 1 275 ? 31.559 -9.907 -24.913 1.00 29.46 275 SER B O 1
ATOM 3976 N N . CYS B 1 276 ? 30.928 -7.919 -24.069 1.00 28.13 276 CYS B N 1
ATOM 3977 C CA . CYS B 1 276 ? 31.571 -8.160 -22.776 1.00 29.20 276 CYS B CA 1
ATOM 3978 C C . CYS B 1 276 ? 30.836 -7.329 -21.751 1.00 27.50 276 CYS B C 1
ATOM 3979 O O . CYS B 1 276 ? 30.190 -6.348 -22.103 1.00 26.23 276 CYS B O 1
ATOM 3982 N N . THR B 1 277 ? 30.933 -7.715 -20.486 1.00 25.24 277 THR B N 1
ATOM 3983 C CA . THR B 1 277 ? 30.267 -6.978 -19.418 1.00 26.14 277 THR B CA 1
ATOM 3984 C C . THR B 1 277 ? 31.266 -6.798 -18.292 1.00 29.10 277 THR B C 1
ATOM 3985 O O . THR B 1 277 ? 32.155 -7.646 -18.091 1.00 30.64 277 THR B O 1
ATOM 3989 N N . GLY B 1 278 ? 31.114 -5.710 -17.552 1.00 28.26 278 GLY B N 1
ATOM 3990 C CA . GLY B 1 278 ? 32.011 -5.444 -16.447 1.00 30.53 278 GLY B CA 1
ATOM 3991 C C . GLY B 1 278 ? 31.276 -5.402 -15.118 1.00 33.18 278 GLY B C 1
ATOM 3992 O O . GLY B 1 278 ? 30.097 -5.033 -15.046 1.00 30.89 278 GLY B O 1
ATOM 3993 N N . MET B 1 279 ? 31.984 -5.793 -14.063 1.00 31.17 279 MET B N 1
ATOM 3994 C CA . MET B 1 279 ? 31.456 -5.782 -12.705 1.00 35.32 279 MET B CA 1
ATOM 3995 C C . MET B 1 279 ? 32.543 -5.316 -11.742 1.00 36.66 279 MET B C 1
ATOM 3996 O O . MET B 1 279 ? 33.727 -5.594 -11.951 1.00 33.51 279 MET B O 1
ATOM 4001 N N . ALA B 1 280 ? 32.134 -4.623 -10.684 1.00 37.14 280 ALA B N 1
ATOM 4002 C CA . ALA B 1 280 ? 33.069 -4.141 -9.669 1.00 42.61 280 ALA B CA 1
ATOM 4003 C C . ALA B 1 280 ? 32.657 -4.611 -8.274 1.00 46.13 280 ALA B C 1
ATOM 4004 O O . ALA B 1 280 ? 33.354 -5.400 -7.642 1.00 48.52 280 ALA B O 1
ATOM 4006 N N . GLY B 1 281 ? 31.514 -4.097 -7.822 1.00 49.89 281 GLY B N 1
ATOM 4007 C CA . GLY B 1 281 ? 30.960 -4.389 -6.510 1.00 50.92 281 GLY B CA 1
ATOM 4008 C C . GLY B 1 281 ? 31.223 -5.705 -5.816 1.00 51.67 281 GLY B C 1
ATOM 4009 O O . GLY B 1 281 ? 32.090 -5.775 -4.943 1.00 52.08 281 GLY B O 1
ATOM 4010 N N . HIS B 1 282 ? 30.494 -6.753 -6.187 1.00 52.47 282 HIS B N 1
ATOM 4011 C CA . HIS B 1 282 ? 30.669 -8.026 -5.509 1.00 54.43 282 HIS B CA 1
ATOM 4012 C C . HIS B 1 282 ? 32.060 -8.636 -5.650 1.00 52.20 282 HIS B C 1
ATOM 4013 O O . HIS B 1 282 ? 32.457 -9.454 -4.818 1.00 51.54 282 HIS B O 1
ATOM 4020 N N . PHE B 1 283 ? 32.801 -8.261 -6.690 1.00 50.47 283 PHE B N 1
ATOM 4021 C CA . PHE B 1 283 ? 34.161 -8.788 -6.845 1.00 49.34 283 PHE B CA 1
ATOM 4022 C C . PHE B 1 283 ? 35.058 -8.163 -5.770 1.00 49.07 283 PHE B C 1
ATOM 4023 O O . PHE B 1 283 ? 35.837 -8.863 -5.107 1.00 47.28 283 PHE B O 1
ATOM 4031 N N . LEU B 1 284 ? 34.945 -6.847 -5.595 1.00 47.53 284 LEU B N 1
ATOM 4032 C CA . LEU B 1 284 ? 35.764 -6.156 -4.604 1.00 49.20 284 LEU B CA 1
ATOM 4033 C C . LEU B 1 284 ? 35.357 -6.581 -3.204 1.00 48.92 284 LEU B C 1
ATOM 4034 O O . LEU B 1 284 ? 36.189 -6.644 -2.305 1.00 46.32 284 LEU B O 1
ATOM 4039 N N . LYS B 1 285 ? 34.072 -6.883 -3.029 1.00 50.33 285 LYS B N 1
ATOM 4040 C CA . LYS B 1 285 ? 33.564 -7.306 -1.727 1.00 51.48 285 LYS B CA 1
ATOM 4041 C C . LYS B 1 285 ? 34.125 -8.678 -1.370 1.00 49.38 285 LYS B C 1
ATOM 4042 O O . LYS B 1 285 ? 34.513 -8.918 -0.232 1.00 51.61 285 LYS B O 1
ATOM 4048 N N . ALA B 1 286 ? 34.175 -9.570 -2.350 1.00 46.75 286 ALA B N 1
ATOM 4049 C CA . ALA B 1 286 ? 34.696 -10.904 -2.127 1.00 45.59 286 ALA B CA 1
ATOM 4050 C C . ALA B 1 286 ? 36.170 -10.828 -1.748 1.00 45.91 286 ALA B C 1
ATOM 4051 O O . ALA B 1 286 ? 36.656 -11.623 -0.938 1.00 43.60 286 ALA B O 1
ATOM 4053 N N . LEU B 1 287 ? 36.875 -9.866 -2.339 1.00 45.27 287 LEU B N 1
ATOM 4054 C CA . LEU B 1 287 ? 38.301 -9.684 -2.075 1.00 46.80 287 LEU B CA 1
ATOM 4055 C C . LEU B 1 287 ? 38.566 -9.248 -0.635 1.00 47.67 287 LEU B C 1
ATOM 4056 O O . LEU B 1 287 ? 39.379 -9.847 0.068 1.00 46.84 287 LEU B O 1
ATOM 4061 N N . THR B 1 288 ? 37.876 -8.203 -0.202 1.00 49.71 288 THR B N 1
ATOM 4062 C CA . THR B 1 288 ? 38.059 -7.695 1.150 1.00 53.86 288 THR B CA 1
ATOM 4063 C C . THR B 1 288 ? 37.592 -8.676 2.227 1.00 54.27 288 THR B C 1
ATOM 4064 O O . THR B 1 288 ? 38.115 -8.665 3.342 1.00 56.01 288 THR B O 1
ATOM 4068 N N . ASP B 1 289 ? 36.626 -9.528 1.894 1.00 54.59 289 ASP B N 1
ATOM 4069 C CA . ASP B 1 289 ? 36.109 -10.497 2.856 1.00 55.43 289 ASP B CA 1
ATOM 4070 C C . ASP B 1 289 ? 36.892 -11.798 2.903 1.00 56.02 289 ASP B C 1
ATOM 4071 O O . ASP B 1 289 ? 37.309 -12.240 3.976 1.00 57.47 289 ASP B O 1
ATOM 4076 N N . SER B 1 290 ? 37.093 -12.413 1.743 1.00 54.10 290 SER B N 1
ATOM 4077 C CA . SER B 1 290 ? 37.801 -13.677 1.686 1.00 52.93 290 SER B CA 1
ATOM 4078 C C . SER B 1 290 ? 39.094 -13.690 0.869 1.00 50.29 290 SER B C 1
ATOM 4079 O O . SER B 1 290 ? 39.548 -14.747 0.433 1.00 48.40 290 SER B O 1
ATOM 4082 N N . GLY B 1 291 ? 39.684 -12.515 0.672 1.00 48.87 291 GLY B N 1
ATOM 4083 C CA . GLY B 1 291 ? 40.939 -12.429 -0.057 1.00 46.37 291 GLY B CA 1
ATOM 4084 C C . GLY B 1 291 ? 40.921 -12.911 -1.496 1.00 46.58 291 GLY B C 1
ATOM 4085 O O . GLY B 1 291 ? 39.860 -13.037 -2.116 1.00 42.63 291 GLY B O 1
ATOM 4086 N N . GLU B 1 292 ? 42.115 -13.165 -2.024 1.00 45.84 292 GLU B N 1
ATOM 4087 C CA . GLU B 1 292 ? 42.289 -13.625 -3.397 1.00 46.12 292 GLU B CA 1
ATOM 4088 C C . GLU B 1 292 ? 41.556 -14.928 -3.690 1.00 46.78 292 GLU B C 1
ATOM 4089 O O . GLU B 1 292 ? 40.961 -15.095 -4.759 1.00 43.69 292 GLU B O 1
ATOM 4095 N N . GLU B 1 293 ? 41.593 -15.846 -2.734 1.00 44.66 293 GLU B N 1
ATOM 4096 C CA . GLU B 1 293 ? 40.934 -17.123 -2.903 1.00 45.32 293 GLU B CA 1
ATOM 4097 C C . GLU B 1 293 ? 39.427 -16.929 -3.067 1.00 42.07 293 GLU B C 1
ATOM 4098 O O . GLU B 1 293 ? 38.807 -17.571 -3.911 1.00 41.88 293 GLU B O 1
ATOM 4104 N N . GLY B 1 294 ? 38.854 -16.044 -2.259 1.00 39.60 294 GLY B N 1
ATOM 4105 C CA . GLY B 1 294 ? 37.431 -15.768 -2.340 1.00 40.28 294 GLY B CA 1
ATOM 4106 C C . GLY B 1 294 ? 37.071 -15.101 -3.664 1.00 40.76 294 GLY B C 1
ATOM 4107 O O . GLY B 1 294 ? 36.098 -15.488 -4.317 1.00 39.45 294 GLY B O 1
ATOM 4108 N N . LEU B 1 295 ? 37.844 -14.088 -4.056 1.00 38.60 295 LEU B N 1
ATOM 4109 C CA . LEU B 1 295 ? 37.603 -13.401 -5.322 1.00 38.03 295 LEU B CA 1
ATOM 4110 C C . LEU B 1 295 ? 37.632 -14.422 -6.461 1.00 38.43 295 LEU B C 1
ATOM 4111 O O . LEU B 1 295 ? 36.715 -14.459 -7.277 1.00 37.29 295 LEU B O 1
ATOM 4116 N N . LEU B 1 296 ? 38.664 -15.262 -6.506 1.00 39.67 296 LEU B N 1
ATOM 4117 C CA . LEU B 1 296 ? 38.784 -16.271 -7.560 1.00 43.09 296 LEU B CA 1
ATOM 4118 C C . LEU B 1 296 ? 37.558 -17.197 -7.601 1.00 44.16 296 LEU B C 1
ATOM 4119 O O . LEU B 1 296 ? 37.053 -17.524 -8.680 1.00 40.97 296 LEU B O 1
ATOM 4124 N 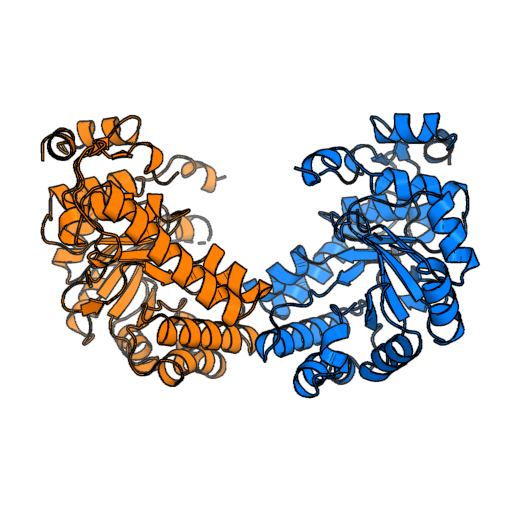N . GLU B 1 297 ? 37.085 -17.618 -6.427 1.00 43.80 297 GLU B N 1
ATOM 4125 C CA . GLU B 1 297 ? 35.910 -18.483 -6.359 1.00 44.36 297 GLU B CA 1
ATOM 4126 C C . GLU B 1 297 ? 34.674 -17.770 -6.904 1.00 42.22 297 GLU B C 1
ATOM 4127 O O . GLU B 1 297 ? 33.878 -18.364 -7.620 1.00 41.09 297 GLU B O 1
ATOM 4133 N N . GLU B 1 298 ? 34.522 -16.497 -6.555 1.00 39.40 298 GLU B N 1
ATOM 4134 C CA . GLU B 1 298 ? 33.374 -15.723 -6.996 1.00 40.27 298 GLU B CA 1
ATOM 4135 C C . GLU B 1 298 ? 33.348 -15.549 -8.518 1.00 39.07 298 GLU B C 1
ATOM 4136 O O . GLU B 1 298 ? 32.282 -15.595 -9.133 1.00 37.35 298 GLU B O 1
ATOM 4142 N N . ILE B 1 299 ? 34.525 -15.356 -9.115 1.00 37.42 299 ILE B N 1
ATOM 4143 C CA . ILE B 1 299 ? 34.648 -15.201 -10.563 1.00 36.10 299 ILE B CA 1
ATOM 4144 C C . ILE B 1 299 ? 34.308 -16.527 -11.255 1.00 38.75 299 ILE B C 1
ATOM 4145 O O . ILE B 1 299 ? 33.595 -16.556 -12.258 1.00 36.44 299 ILE B O 1
ATOM 4150 N N . GLN B 1 300 ? 34.831 -17.627 -10.719 1.00 38.44 300 GLN B N 1
ATOM 4151 C CA . GLN B 1 300 ? 34.566 -18.932 -11.308 1.00 40.26 300 GLN B CA 1
ATOM 4152 C C . GLN B 1 300 ? 33.076 -19.264 -11.206 1.00 38.25 300 GLN B C 1
ATOM 4153 O O . GLN B 1 300 ? 32.489 -19.845 -12.116 1.00 37.46 300 GLN B O 1
ATOM 4159 N N . LEU B 1 301 ? 32.466 -18.884 -10.096 1.00 38.61 301 LEU B N 1
ATOM 4160 C CA . LEU B 1 301 ? 31.063 -19.166 -9.900 1.00 39.60 301 LEU B CA 1
ATOM 4161 C C . LEU B 1 301 ? 30.164 -18.417 -10.877 1.00 38.43 301 LEU B C 1
ATOM 4162 O O . LEU B 1 301 ? 29.254 -19.011 -11.456 1.00 37.57 301 LEU B O 1
ATOM 4167 N N . ILE B 1 302 ? 30.394 -17.122 -11.072 1.00 35.64 302 ILE B N 1
ATOM 4168 C CA . ILE B 1 302 ? 29.535 -16.418 -12.006 1.00 35.67 302 ILE B CA 1
ATOM 4169 C C . ILE B 1 302 ? 29.726 -16.917 -13.438 1.00 34.18 302 ILE B C 1
ATOM 4170 O O . ILE B 1 302 ? 28.763 -16.961 -14.202 1.00 34.38 302 ILE B O 1
ATOM 4175 N N . LEU B 1 303 ? 30.945 -17.306 -13.804 1.00 32.39 303 LEU B N 1
ATOM 4176 C CA . LEU B 1 303 ? 31.178 -17.830 -15.146 1.00 34.50 303 LEU B CA 1
ATOM 4177 C C . LEU B 1 303 ? 30.427 -19.162 -15.321 1.00 35.43 303 LEU B C 1
ATOM 4178 O O . LEU B 1 303 ? 29.904 -19.450 -16.400 1.00 32.90 303 LEU B O 1
ATOM 4183 N N . GLU B 1 304 ? 30.371 -19.977 -14.272 1.00 35.20 304 GLU B N 1
ATOM 4184 C CA . GLU B 1 304 ? 29.663 -21.248 -14.392 1.00 37.00 304 GLU B CA 1
ATOM 4185 C C . GLU B 1 304 ? 28.163 -20.983 -14.425 1.00 35.78 304 GLU B C 1
ATOM 4186 O O . GLU B 1 304 ? 27.426 -21.671 -15.132 1.00 33.23 304 GLU B O 1
ATOM 4192 N N . GLU B 1 305 ? 27.709 -19.998 -13.656 1.00 34.48 305 GLU B N 1
ATOM 4193 C CA . GLU B 1 305 ? 26.288 -19.653 -13.658 1.00 35.37 305 GLU B CA 1
ATOM 4194 C C . GLU B 1 305 ? 25.873 -19.157 -15.047 1.00 33.72 305 GLU B C 1
ATOM 4195 O O . GLU B 1 305 ? 24.775 -19.456 -15.491 1.00 34.67 305 GLU B O 1
ATOM 4201 N N . LEU B 1 306 ? 26.742 -18.417 -15.740 1.00 31.85 306 LEU B N 1
ATOM 4202 C CA . LEU B 1 306 ? 26.408 -17.951 -17.097 1.00 30.78 306 LEU B CA 1
ATOM 4203 C C . LEU B 1 306 ? 26.317 -19.163 -18.040 1.00 32.57 306 LEU B C 1
ATOM 4204 O O . LEU B 1 306 ? 25.404 -19.268 -18.848 1.00 27.84 306 LEU B O 1
ATOM 4209 N N . LYS B 1 307 ? 27.271 -20.081 -17.940 1.00 31.63 307 LYS B N 1
ATOM 4210 C CA . LYS B 1 307 ? 27.246 -21.273 -18.784 1.00 33.08 307 LYS B CA 1
ATOM 4211 C C . LYS B 1 307 ? 25.959 -22.071 -18.559 1.00 31.80 307 LYS B C 1
ATOM 4212 O O . LYS B 1 307 ? 25.431 -22.708 -19.476 1.00 31.91 307 LYS B O 1
ATOM 4218 N N . LEU B 1 308 ? 25.480 -22.057 -17.324 1.00 30.91 308 LEU B N 1
ATOM 4219 C CA . LEU B 1 308 ? 24.262 -22.762 -16.972 1.00 34.47 308 LEU B CA 1
ATOM 4220 C C . LEU B 1 308 ? 23.076 -22.131 -17.715 1.00 33.50 308 LEU B C 1
ATOM 4221 O O . LEU B 1 308 ? 22.238 -22.832 -18.300 1.00 31.75 308 LEU B O 1
ATOM 4226 N N . ILE B 1 309 ? 23.014 -20.804 -17.687 1.00 31.33 309 ILE B N 1
ATOM 4227 C CA . ILE B 1 309 ? 21.935 -20.084 -18.359 1.00 29.47 309 ILE B CA 1
ATOM 4228 C C . ILE B 1 309 ? 22.019 -20.345 -19.845 1.00 27.84 309 ILE B C 1
ATOM 4229 O O . ILE B 1 309 ? 21.009 -20.586 -20.493 1.00 28.16 309 ILE B O 1
ATOM 4234 N N . MET B 1 310 ? 23.225 -20.298 -20.399 1.00 25.92 310 MET B N 1
ATOM 4235 C CA . MET B 1 310 ? 23.375 -20.566 -21.825 1.00 26.07 310 MET B CA 1
ATOM 4236 C C . MET B 1 310 ? 22.952 -22.008 -22.168 1.00 27.69 310 MET B C 1
ATOM 4237 O O . MET B 1 310 ? 22.352 -22.254 -23.247 1.00 28.77 310 MET B O 1
ATOM 4242 N N . THR B 1 311 ? 23.269 -22.953 -21.277 1.00 26.80 311 THR B N 1
ATOM 4243 C CA . THR B 1 311 ? 22.897 -24.358 -21.493 1.00 29.43 311 THR B CA 1
ATOM 4244 C C . THR B 1 311 ? 21.367 -24.487 -21.616 1.00 29.96 311 THR B C 1
ATOM 4245 O O . THR B 1 311 ? 20.866 -25.166 -22.514 1.00 29.89 311 THR B O 1
ATOM 4249 N N . VAL B 1 312 ? 20.638 -23.841 -20.704 1.00 30.19 312 VAL B N 1
ATOM 4250 C CA . VAL B 1 312 ? 19.180 -23.892 -20.686 1.00 31.36 312 VAL B CA 1
ATOM 4251 C C . VAL B 1 312 ? 18.576 -23.206 -21.925 1.00 32.21 312 VAL B C 1
ATOM 4252 O O . VAL B 1 312 ? 17.506 -23.600 -22.391 1.00 28.54 312 VAL B O 1
ATOM 4256 N N . LEU B 1 313 ? 19.275 -22.203 -22.464 1.00 27.94 313 LEU B N 1
ATOM 4257 C CA . LEU B 1 313 ? 18.827 -21.487 -23.665 1.00 27.66 313 LEU B CA 1
ATOM 4258 C C . LEU B 1 313 ? 19.242 -22.180 -24.959 1.00 25.96 313 LEU B C 1
ATOM 4259 O O . LEU B 1 313 ? 18.802 -21.801 -26.051 1.00 27.09 313 LEU B O 1
ATOM 4264 N N . GLY B 1 314 ? 20.075 -23.214 -24.848 1.00 27.36 314 GLY B N 1
ATOM 4265 C CA . GLY B 1 314 ? 20.556 -23.871 -26.054 1.00 27.01 314 GLY B CA 1
ATOM 4266 C C . GLY B 1 314 ? 21.565 -22.976 -26.782 1.00 28.71 314 GLY B C 1
ATOM 4267 O O . GLY B 1 314 ? 21.759 -23.122 -27.983 1.00 28.16 314 GLY B O 1
ATOM 4268 N N . ALA B 1 315 ? 22.193 -22.036 -26.071 1.00 27.34 315 ALA B N 1
ATOM 4269 C CA . ALA B 1 315 ? 23.194 -21.147 -26.689 1.00 30.30 315 ALA B CA 1
ATOM 4270 C C . ALA B 1 315 ? 24.577 -21.732 -26.458 1.00 30.58 315 ALA B C 1
ATOM 4271 O O . ALA B 1 315 ? 25.105 -21.684 -25.350 1.00 32.68 315 ALA B O 1
ATOM 4273 N N . ARG B 1 316 ? 25.167 -22.287 -27.500 1.00 32.12 316 ARG B N 1
ATOM 4274 C CA . ARG B 1 316 ? 26.479 -22.900 -27.370 1.00 35.09 316 ARG B CA 1
ATOM 4275 C C . ARG B 1 316 ? 27.633 -21.893 -27.311 1.00 34.20 316 ARG B C 1
ATOM 4276 O O . ARG B 1 316 ? 28.684 -22.194 -26.757 1.00 35.99 316 ARG B O 1
ATOM 4284 N N . THR B 1 317 ? 27.460 -20.718 -27.911 1.00 33.52 317 THR B N 1
ATOM 4285 C CA . THR B 1 317 ? 28.532 -19.718 -27.934 1.00 31.64 317 THR B CA 1
ATOM 4286 C C . THR B 1 317 ? 27.965 -18.343 -27.597 1.00 32.73 317 THR B C 1
ATOM 4287 O O . THR B 1 317 ? 26.740 -18.169 -27.560 1.00 28.45 317 THR B O 1
ATOM 4291 N N . ILE B 1 318 ? 28.855 -17.371 -27.381 1.00 29.20 318 ILE B N 1
ATOM 4292 C CA . ILE B 1 318 ? 28.425 -16.001 -27.125 1.00 29.83 318 ILE B CA 1
ATOM 4293 C C . ILE B 1 318 ? 27.632 -15.488 -28.329 1.00 30.34 318 ILE B C 1
ATOM 4294 O O . ILE B 1 318 ? 26.608 -14.808 -28.172 1.00 28.05 318 ILE B O 1
ATOM 4299 N N . ALA B 1 319 ? 28.094 -15.814 -29.532 1.00 29.86 319 ALA B N 1
ATOM 4300 C CA . ALA B 1 319 ? 27.389 -15.393 -30.737 1.00 31.43 319 ALA B CA 1
ATOM 4301 C C . ALA B 1 319 ? 25.933 -15.912 -30.744 1.00 31.44 319 ALA B C 1
ATOM 4302 O O . ALA B 1 319 ? 25.037 -15.226 -31.233 1.00 30.61 319 ALA B O 1
ATOM 4304 N N . ASP B 1 320 ? 25.707 -17.118 -30.211 1.00 30.60 320 ASP B N 1
ATOM 4305 C CA . ASP B 1 320 ? 24.359 -17.690 -30.147 1.00 31.59 320 ASP B CA 1
ATOM 4306 C C . ASP B 1 320 ? 23.536 -16.947 -29.094 1.00 30.02 320 ASP B C 1
ATOM 4307 O O . ASP B 1 320 ? 22.335 -16.693 -29.284 1.00 28.59 320 ASP B O 1
ATOM 4312 N N . LEU B 1 321 ? 24.170 -16.621 -27.971 1.00 28.24 321 LEU B N 1
ATOM 4313 C CA . LEU B 1 321 ? 23.472 -15.893 -26.901 1.00 27.36 321 LEU B CA 1
ATOM 4314 C C . LEU B 1 321 ? 23.062 -14.527 -27.445 1.00 27.35 321 LEU B C 1
ATOM 4315 O O . LEU B 1 321 ? 21.985 -13.997 -27.119 1.00 24.79 321 LEU B O 1
ATOM 4320 N N . GLN B 1 322 ? 23.905 -13.948 -28.292 1.00 27.55 322 GLN B N 1
ATOM 4321 C CA . GLN B 1 322 ? 23.577 -12.634 -28.865 1.00 28.23 322 GLN B CA 1
ATOM 4322 C C . GLN B 1 322 ? 22.377 -12.681 -29.835 1.00 29.12 322 GLN B C 1
ATOM 4323 O O . GLN B 1 322 ? 21.866 -11.634 -30.248 1.00 28.70 322 GLN B O 1
ATOM 4329 N N . LYS B 1 323 ? 21.930 -13.885 -30.188 1.00 28.31 323 LYS B N 1
ATOM 4330 C CA . LYS B 1 323 ? 20.771 -14.033 -31.059 1.00 31.23 323 LYS B CA 1
ATOM 4331 C C . LYS B 1 323 ? 19.618 -14.783 -30.356 1.00 28.38 323 LYS B C 1
ATOM 4332 O O . LYS B 1 323 ? 18.668 -15.189 -31.016 1.00 29.97 323 LYS B O 1
ATOM 4338 N N . ALA B 1 324 ? 19.722 -14.991 -29.045 1.00 26.10 324 ALA B N 1
ATOM 4339 C CA . ALA B 1 324 ? 18.697 -15.717 -28.278 1.00 26.68 324 ALA B CA 1
ATOM 4340 C C . ALA B 1 324 ? 17.364 -14.957 -28.284 1.00 28.89 324 ALA B C 1
ATOM 4341 O O . ALA B 1 324 ? 17.320 -13.775 -27.921 1.00 26.60 324 ALA B O 1
ATOM 4343 N N . PRO B 1 325 ? 16.261 -15.625 -28.688 1.00 29.47 325 PRO B N 1
ATOM 4344 C CA . PRO B 1 325 ? 14.948 -14.958 -28.720 1.00 29.03 325 PRO B CA 1
ATOM 4345 C C . PRO B 1 325 ? 14.536 -14.464 -27.345 1.00 27.84 325 PRO B C 1
ATOM 4346 O O . PRO B 1 325 ? 14.719 -15.166 -26.345 1.00 25.92 325 PRO B O 1
ATOM 4350 N N . LEU B 1 326 ? 13.993 -13.241 -27.294 1.00 26.70 326 LEU B N 1
ATOM 4351 C CA . LEU B 1 326 ? 13.562 -12.664 -26.038 1.00 25.92 326 LEU B CA 1
ATOM 4352 C C . LEU B 1 326 ? 12.461 -11.637 -26.314 1.00 25.56 326 LEU B C 1
ATOM 4353 O O . LEU B 1 326 ? 12.284 -11.175 -27.455 1.00 25.38 326 LEU B O 1
ATOM 4358 N N . VAL B 1 327 ? 11.713 -11.307 -25.268 1.00 25.42 327 VAL B N 1
ATOM 4359 C CA . VAL B 1 327 ? 10.627 -10.339 -25.394 1.00 26.04 327 VAL B CA 1
ATOM 4360 C C . VAL B 1 327 ? 10.969 -9.151 -24.502 1.00 25.40 327 VAL B C 1
ATOM 4361 O O . VAL B 1 327 ? 11.389 -9.333 -23.364 1.00 24.72 327 VAL B O 1
ATOM 4365 N N . ILE B 1 328 ? 10.803 -7.939 -25.042 1.00 23.69 328 ILE B N 1
ATOM 4366 C CA . ILE B 1 328 ? 11.084 -6.706 -24.297 1.00 25.83 328 ILE B CA 1
ATOM 4367 C C . ILE B 1 328 ? 9.738 -6.097 -23.880 1.00 24.54 328 ILE B C 1
ATOM 4368 O O . ILE B 1 328 ? 8.825 -5.966 -24.688 1.00 25.53 328 ILE B O 1
ATOM 4373 N N . LYS B 1 329 ? 9.598 -5.762 -22.614 1.00 25.69 329 LYS B N 1
ATOM 4374 C CA . LYS B 1 329 ? 8.356 -5.178 -22.163 1.00 29.88 329 LYS B CA 1
ATOM 4375 C C . LYS B 1 329 ? 8.566 -3.885 -21.385 1.00 29.44 329 LYS B C 1
ATOM 4376 O O . LYS B 1 329 ? 9.669 -3.374 -21.285 1.00 27.03 329 LYS B O 1
ATOM 4382 N N . GLY B 1 330 ? 7.471 -3.358 -20.850 1.00 29.50 330 GLY B N 1
ATOM 4383 C CA . GLY B 1 330 ? 7.526 -2.176 -20.012 1.00 30.21 330 GLY B CA 1
ATOM 4384 C C . GLY B 1 330 ? 8.138 -0.892 -20.532 1.00 27.64 330 GLY B C 1
ATOM 4385 O O . GLY B 1 330 ? 8.030 -0.575 -21.716 1.00 27.44 330 GLY B O 1
ATOM 4386 N N . GLU B 1 331 ? 8.788 -0.173 -19.622 1.00 28.78 331 GLU B N 1
ATOM 4387 C CA . GLU B 1 331 ? 9.407 1.126 -19.931 1.00 32.94 331 GLU B CA 1
ATOM 4388 C C . GLU B 1 331 ? 10.399 1.022 -21.066 1.00 29.84 331 GLU B C 1
ATOM 4389 O O . GLU B 1 331 ? 10.444 1.898 -21.930 1.00 27.56 331 GLU B O 1
ATOM 4395 N N . THR B 1 332 ? 11.189 -0.055 -21.075 1.00 28.25 332 THR B N 1
ATOM 4396 C CA . THR B 1 332 ? 12.168 -0.260 -22.138 1.00 25.46 332 THR B CA 1
ATOM 4397 C C . THR B 1 332 ? 11.469 -0.429 -23.467 1.00 25.08 332 THR B C 1
ATOM 4398 O O . THR B 1 332 ? 11.884 0.131 -24.483 1.00 24.38 332 THR B O 1
ATOM 4402 N N . HIS B 1 333 ? 10.405 -1.231 -23.492 1.00 22.97 333 HIS B N 1
ATOM 4403 C CA . HIS B 1 333 ? 9.688 -1.432 -24.751 1.00 22.76 333 HIS B CA 1
ATOM 4404 C C . HIS B 1 333 ? 9.109 -0.114 -25.285 1.00 23.15 333 HIS B C 1
ATOM 4405 O O . HIS B 1 333 ? 9.186 0.189 -26.482 1.00 24.36 333 HIS B O 1
ATOM 4412 N N . HIS B 1 334 ? 8.505 0.657 -24.401 1.00 24.62 334 HIS B N 1
ATOM 4413 C CA . HIS B 1 334 ? 7.919 1.929 -24.825 1.00 26.63 334 HIS B CA 1
ATOM 4414 C C . HIS B 1 334 ? 8.995 2.859 -25.407 1.00 26.44 334 HIS B C 1
ATOM 4415 O O . HIS B 1 334 ? 8.834 3.437 -26.492 1.00 27.05 334 HIS B O 1
ATOM 4422 N N . TRP B 1 335 ? 10.086 2.996 -24.663 1.00 26.90 335 TRP B N 1
ATOM 4423 C CA . TRP B 1 335 ? 11.200 3.845 -25.087 1.00 27.98 335 TRP B CA 1
ATOM 4424 C C . TRP B 1 335 ? 11.667 3.515 -26.483 1.00 25.66 335 TRP B C 1
ATOM 4425 O O . TRP B 1 335 ? 11.742 4.381 -27.342 1.00 25.44 335 TRP B O 1
ATOM 4436 N N . LEU B 1 336 ? 11.983 2.239 -26.721 1.00 26.77 336 LEU B N 1
ATOM 4437 C CA . LEU B 1 336 ? 12.483 1.807 -28.029 1.00 24.90 336 LEU B CA 1
ATOM 4438 C C . LEU B 1 336 ? 11.456 1.993 -29.138 1.00 26.23 336 LEU B C 1
ATOM 4439 O O . LEU B 1 336 ? 11.806 2.362 -30.271 1.00 25.51 336 LEU B O 1
ATOM 4444 N N . THR B 1 337 ? 10.182 1.757 -28.822 1.00 24.86 337 THR B N 1
ATOM 4445 C CA . THR B 1 337 ? 9.129 1.921 -29.826 1.00 27.66 337 THR B CA 1
ATOM 4446 C C . THR B 1 337 ? 9.074 3.381 -30.257 1.00 25.58 337 THR B C 1
ATOM 4447 O O . THR B 1 337 ? 9.064 3.675 -31.446 1.00 27.29 337 THR B O 1
ATOM 4451 N N . GLU B 1 338 ? 9.060 4.293 -29.288 1.00 25.34 338 GLU B N 1
ATOM 4452 C CA . GLU B 1 338 ? 9.016 5.722 -29.616 1.00 26.75 338 GLU B CA 1
ATOM 4453 C C . GLU B 1 338 ? 10.267 6.161 -30.397 1.00 27.94 338 GLU B C 1
ATOM 4454 O O . GLU B 1 338 ? 10.174 7.011 -31.285 1.00 28.89 338 GLU B O 1
ATOM 4460 N N . ARG B 1 339 ? 11.419 5.573 -30.069 1.00 28.64 339 ARG B N 1
ATOM 4461 C CA . ARG B 1 339 ? 12.669 5.917 -30.727 1.00 27.28 339 ARG B CA 1
ATOM 4462 C C . ARG B 1 339 ? 12.810 5.235 -32.089 1.00 29.99 339 ARG B C 1
ATOM 4463 O O . ARG B 1 339 ? 13.828 5.380 -32.767 1.00 28.29 339 ARG B O 1
ATOM 4471 N N . GLY B 1 340 ? 11.792 4.483 -32.497 1.00 27.56 340 GLY B N 1
ATOM 4472 C CA . GLY B 1 340 ? 11.871 3.833 -33.790 1.00 28.61 340 GLY B CA 1
ATOM 4473 C C . GLY B 1 340 ? 12.700 2.559 -33.845 1.00 29.14 340 GLY B C 1
ATOM 4474 O O . GLY B 1 340 ? 13.082 2.122 -34.931 1.00 29.97 340 GLY B O 1
ATOM 4475 N N . VAL B 1 341 ? 12.975 1.951 -32.699 1.00 29.28 341 VAL B N 1
ATOM 4476 C CA . VAL B 1 341 ? 13.765 0.710 -32.683 1.00 30.93 341 VAL B CA 1
ATOM 4477 C C . VAL B 1 341 ? 12.805 -0.484 -32.659 1.00 32.04 341 VAL B C 1
ATOM 4478 O O . VAL B 1 341 ? 11.920 -0.574 -31.798 1.00 31.55 341 VAL B O 1
ATOM 4482 N N . ASN B 1 342 ? 12.975 -1.378 -33.620 1.00 32.98 342 ASN B N 1
ATOM 4483 C CA . ASN B 1 342 ? 12.136 -2.563 -33.736 1.00 35.56 342 ASN B CA 1
ATOM 4484 C C . ASN B 1 342 ? 12.389 -3.490 -32.549 1.00 34.52 342 ASN B C 1
ATOM 4485 O O . ASN B 1 342 ? 13.530 -3.876 -32.272 1.00 36.74 342 ASN B O 1
ATOM 4490 N N . THR B 1 343 ? 11.331 -3.824 -31.826 1.00 32.43 343 THR B N 1
ATOM 4491 C CA . THR B 1 343 ? 11.459 -4.690 -30.666 1.00 31.84 343 THR B CA 1
ATOM 4492 C C . THR B 1 343 ? 11.070 -6.141 -30.985 1.00 33.06 343 THR B C 1
ATOM 4493 O O . THR B 1 343 ? 11.625 -7.069 -30.399 1.00 32.40 343 THR B O 1
ATOM 4497 N N . SER B 1 344 ? 10.136 -6.333 -31.918 1.00 32.30 344 SER B N 1
ATOM 4498 C CA . SER B 1 344 ? 9.672 -7.672 -32.239 1.00 35.00 344 SER B CA 1
ATOM 4499 C C . SER B 1 344 ? 10.727 -8.559 -32.891 1.00 34.46 344 SER B C 1
ATOM 4500 O O . SER B 1 344 ? 10.630 -9.787 -32.836 1.00 34.93 344 SER B O 1
ATOM 4503 N N . SER B 1 345 ? 11.736 -7.948 -33.501 1.00 34.83 345 SER B N 1
ATOM 4504 C CA . SER B 1 345 ? 12.814 -8.698 -34.149 1.00 36.38 345 SER B CA 1
ATOM 4505 C C . SER B 1 345 ? 13.552 -9.562 -33.115 1.00 35.00 345 SER B C 1
ATOM 4506 O O . SER B 1 345 ? 14.048 -10.635 -33.427 1.00 35.87 345 SER B O 1
ATOM 4509 N N . TYR B 1 346 ? 13.634 -9.068 -31.888 1.00 32.11 346 TYR B N 1
ATOM 4510 C CA . TYR B 1 346 ? 14.269 -9.810 -30.804 1.00 32.04 346 TYR B CA 1
ATOM 4511 C C . TYR B 1 346 ? 13.495 -11.081 -30.461 1.00 32.53 346 TYR B C 1
ATOM 4512 O O . TYR B 1 346 ? 14.080 -12.078 -30.028 1.00 28.94 346 TYR B O 1
ATOM 4521 N N . SER B 1 347 ? 12.177 -11.031 -30.658 1.00 31.22 347 SER B N 1
ATOM 4522 C CA . SER B 1 347 ? 11.298 -12.137 -30.298 1.00 37.91 347 SER B CA 1
ATOM 4523 C C . SER B 1 347 ? 11.049 -13.144 -31.393 1.00 40.92 347 SER B C 1
ATOM 4524 O O . SER B 1 347 ? 10.650 -14.264 -31.104 1.00 41.70 347 SER B O 1
ATOM 4527 N N . VAL B 1 348 ? 11.259 -12.737 -32.638 1.00 43.33 348 VAL B N 1
ATOM 4528 C CA . VAL B 1 348 ? 11.010 -13.605 -33.781 1.00 49.62 348 VAL B CA 1
ATOM 4529 C C . VAL B 1 348 ? 12.291 -14.174 -34.379 1.00 50.94 348 VAL B C 1
ATOM 4530 O O . VAL B 1 348 ? 12.241 -14.990 -35.300 1.00 52.29 348 VAL B O 1
ATOM 4534 N N . ARG B 1 349 ? 13.440 -13.766 -33.845 1.00 50.68 349 ARG B N 1
ATOM 4535 C CA . ARG B 1 349 ? 14.719 -14.242 -34.362 1.00 49.28 349 ARG B CA 1
ATOM 4536 C C . ARG B 1 349 ? 15.044 -15.685 -33.969 1.00 50.33 349 ARG B C 1
ATOM 4537 O O . ARG B 1 349 ? 16.076 -16.185 -34.450 1.00 51.62 349 ARG B O 1
#

Solvent-accessible surface area: 27325 Å² total; per-residue (Å²): 205,147,22,10,1,110,26,2,74,28,62,137,44,89,158,43,139,30,40,70,145,97,15,63,16,52,14,126,0,35,168,33,71,6,74,2,0,1,0,0,15,12,86,57,24,31,19,60,106,13,3,41,8,28,2,62,9,0,0,91,0,1,46,114,27,38,3,2,1,0,2,3,30,0,48,59,1,20,191,61,107,80,28,60,101,5,0,61,11,0,45,164,54,1,84,143,21,31,0,0,0,12,0,14,10,104,0,68,12,65,54,0,104,70,0,19,116,14,0,41,7,44,0,0,1,0,43,28,17,65,35,141,106,136,148,106,41,22,73,115,61,2,71,86,0,20,93,134,10,121,33,29,3,1,0,24,31,50,40,39,7,5,21,47,68,49,0,10,127,8,36,159,8,42,8,31,0,0,0,0,10,38,244,112,146,66,142,43,105,107,128,32,28,36,0,0,2,0,0,1,0,0,43,56,92,61,107,108,38,15,2,0,0,0,36,49,12,146,67,3,76,14,0,0,19,0,0,0,0,8,0,16,0,0,0,8,31,46,85,0,21,131,15,3,40,78,59,6,42,134,10,0,28,106,33,1,98,78,5,20,79,65,0,47,104,32,0,23,74,22,30,3,120,26,8,54,54,0,36,137,7,42,0,72,7,118,46,152,5,71,116,93,0,71,129,94,68,10,90,18,65,57,12,41,126,98,197,25,11,1,101,27,1,73,26,64,135,46,90,159,39,135,36,43,56,147,89,14,63,14,53,13,116,3,33,166,29,79,8,71,2,0,0,0,0,18,12,111,52,30,29,20,52,107,10,5,40,9,27,4,54,7,1,0,83,0,1,45,110,24,37,3,2,2,0,2,3,35,0,33,51,1,21,129,61,105,77,27,56,103,4,0,46,16,1,44,157,46,1,85,143,20,29,0,0,0,10,0,14,13,96,0,64,17,74,47,0,95,68,0,13,128,12,1,41,8,44,0,0,0,0,42,29,25,67,23,81,73,54,34,188,189,99,65,105,27,19,72,135,58,1,92,62,0,23,85,136,15,110,26,41,2,1,0,22,28,47,38,38,8,6,21,47,67,48,0,15,130,8,36,145,11,42,8,38,0,0,0,0,11,38,214,100,73,58,140,40,123,118,145,37,29,34,1,0,2,0,0,1,0,0,44,57,96,59,106,107,38,17,2,0,0,0,34,52,15,140,66,4,75,8,0,0,18,0,0,0,0,9,0,16,0,0,0,8,22,27,54,0,27,128,18,2,32,89,57,5,41,121,9,0,36,119,48,0,87,94,4,19,73,71,0,47,101,38,0,21,80,22,28,3,120,23,7,47,54,0,36,125,7,39,0,74,6,117,46,145,6,69,114,91,0,72,128,90,69,8,86,19,65,58,12,39,122,102

InterPro domains:
  IPR000262 FMN-dependent dehydrogenase [PF01070] (166-324)
  IPR011179 Isopentenyl-diphosphate delta-isomerase, FMN-dependent [MF_00354] (3-330)
  IPR011179 Isopentenyl-diphosphate delta-isomerase, FMN-dependent [PIRSF003314] (2-339)
  IPR011179 Isopentenyl-diphosphate delta-isomerase, FMN-dependent [PTHR43665] (2-343)
  IPR011179 Isopentenyl-diphosphate delta-isomerase, FMN-dependent [TIGR02151] (5-329)
  IPR011179 Isopentenyl-diphosphate delta-isomerase, FMN-dependent [cd02811] (6-323)
  IPR013785 Aldolase-type TIM barrel [G3DSA:3.20.20.70] (2-349)

Sequence (615 aa):
RETGLDDITFVHVSLPDLALEQVDISTKIGELSSSSPIFINAMTGGGGKLTYEINKSLARAASQAGIPLAVGSQMSALKDPSERLSYEIVRKENPNGLIFANLGSEATAAQAKEAVEMIGANALQIHLNVIQEIFSGALKRIEQICSRVSVPVIVKEVGFGMSKASAGKLYEAGAAAVDIGGRQISFFNSWGISTAASLAEIRSEFPASTMIASGGLQDALDVAKAIALGASCTGMAGHFLKALTDSGEEGLLEEIQLILEELKLIMTVLGARTIADLQKAPLVIKGETHHWLTERGVNTSSYSVRETGLDDITFVHVSLPDLALEQVDISTKIGELSSSSPIFINAMTGGGGKLTYEINKSLARAASQAGIPLAVGSQMSALKDPSERLSYEIVRKENPNGLIFANLGSEATAAQAKEAVEMIGANALQIHLNVIQEIVMRSFSGALKRIEQICSRVSVPVIVKEVGFGMSKASAGKLYEAGAAAVDIGGRQISFFNSWGISTAASLAEIRSEFPASTMIASGGLQDALDVAKAIALGASCTGMAGHFLKALTDSGEEGLLEEIQLILEELKLIMTVLGARTIADLQKAPLVIKGETHHWLTERGVNTSSYSVR

CATH classification: 3.20.20.70

Radius of gyration: 28.08 Å; Cα contacts (8 Å, |Δi|>4): 1304; chains: 2; bounding box: 48×57×75 Å

Organism: Bacillus subtilis (strain 168) (NCBI:txid224308)

Foldseek 3Di:
DALLLVLKFFDFDPCLVFDLVLAQAWFDQQPDTASHQEAEEEALPPADVVLLVLLLLSLLLCQVLRHEYEYHACVVVLPPVRSLNSQCSSCVNRVPHAYEFEHELVDALVSLQVRCVSRVHQEYEYEDEVPVVCDPCSLVRLLSNLVNDPHAYEYEYAAAADALVRVVSNVVSRHQEYEYQHVVVVVCPPHHDRNLLNLLRNCQVVVPGAYEYEHPQDALSSSLSSLLSPHRHYYYYVVLSVQCVVPNSVSSSVVSVVRRSVNSVVCSRQSNRYSVSSNQRAMAGDDPSVVVCVVVVGDRCSSHVD/DQLLVLKFFDFDPCLVDDLVLAQAWFAQQPRTASHQEEAEEALDDDDVVLLVLLLLSLLLCQVLRHEYEYHACVVVLPPVRRLNSQCSSCVNRVPHAYEFEHELVDALVSQQVRCVSHVHQEYEYEDEVLVVVVCDDDPCSLVRLLRNLVRHPHAYEYEYAAAADALVRVVSNVVSRHQEYEYQHVVNVVCPVHHDRNLLRLLRNCQVVVPGEYEYEHPQDALSSSLSSLLSPHRHYYYYPVLSVLCVPPNSVSSSVVSVVRRSVNSVVCSSQSNRYSVSSNQRAMAGDDPSVVVCVVVVGDRCSSHVD

Secondary structure (DSSP, 8-state):
---SGGGEEEPP-S-----GGG-B--EEETTEEES-SEEEE----S-HHHHHHHHHHHHHHHHHHT--EE----TTTTT-HHHHHHHHHHHHH-SSS-EEEEEETT--HHHHHHHHHHTT-SEEEEEE-TTTT--TTHHHHHHHHHHH-SS-EEEEEESS---HHHHHHHHHHT-SEEEEE---GGGGTT-S--HHHHHHHHHHH-TTSEEEEESS--SHHHHHHHHHTT-SEEEE-HHHHHHHHHHHHHHHHHHHHHHHHHHHHHHHHHT--BHHHHTT--EEE-HHHHHHHHHTT--SHHHHH-/--SGGGEEEPP-S-----GGG-B--EEETTEEES-SEEEE---TT-HHHHHHHHHHHHHHHHHHT--EE----TGGGT-HHHHHHHHHHHHH-SSS-EEEEEETT--HHHHHHHHHHHT-SEEEEEE-HHHHHH----TTHHHHHHHHHHHSSS-EEEEE-SS---HHHHHHHHHHT-SEEEE---GGGGGTT-S--HHHHHHHHHHH-TTSEEEEESS--SHHHHHHHHHTT-SEEEE-HHHHHHHHHHHHHHHHHHHHHHHHHHHHHHHHHT--BHHHHTT--EEE-HHHHHHHHHTT--SHHHHH-